Protein AF-0000000087276293 (afdb_homodimer)

Structure (mmCIF, N/CA/C/O backbone):
data_AF-0000000087276293-model_v1
#
loop_
_entity.id
_entity.type
_entity.pdbx_description
1 polymer 'Phosphofructokinase domain-containing protein'
#
loop_
_atom_site.group_PDB
_atom_site.id
_atom_site.type_symbol
_atom_site.label_atom_id
_atom_site.label_alt_id
_atom_site.label_comp_id
_atom_site.label_asym_id
_atom_site.label_entity_id
_atom_site.label_seq_id
_atom_site.pdbx_PDB_ins_code
_atom_site.Cartn_x
_atom_site.Cartn_y
_atom_site.Cartn_z
_atom_site.occupancy
_atom_site.B_iso_or_equiv
_atom_site.auth_seq_id
_atom_site.auth_comp_id
_atom_site.auth_asym_id
_atom_site.auth_atom_id
_atom_site.pdbx_PDB_model_num
ATOM 1 N N . MET A 1 1 ? 25.672 -26.219 -23.625 1 37.47 1 MET A N 1
ATOM 2 C CA . MET A 1 1 ? 25.312 -25.469 -24.812 1 37.47 1 MET A CA 1
ATOM 3 C C . MET A 1 1 ? 23.969 -24.766 -24.641 1 37.47 1 MET A C 1
ATOM 5 O O . MET A 1 1 ? 22.984 -25.422 -24.297 1 37.47 1 MET A O 1
ATOM 9 N N . VAL A 1 2 ? 24.109 -23.469 -24.391 1 52.84 2 VAL A N 1
ATOM 10 C CA . VAL A 1 2 ? 22.906 -22.656 -24.188 1 52.84 2 VAL A CA 1
ATOM 11 C C . VAL A 1 2 ? 22.172 -22.469 -25.516 1 52.84 2 VAL A C 1
ATOM 13 O O . VAL A 1 2 ? 22.766 -22 -26.484 1 52.84 2 VAL A O 1
ATOM 16 N N . HIS A 1 3 ? 21.109 -23.219 -25.875 1 59.69 3 HIS A N 1
ATOM 17 C CA . HIS A 1 3 ? 20.359 -23.094 -27.125 1 59.69 3 HIS A CA 1
ATOM 18 C C . HIS A 1 3 ? 19.547 -21.797 -27.141 1 59.69 3 HIS A C 1
ATOM 20 O O . HIS A 1 3 ? 18.906 -21.438 -26.141 1 59.69 3 HIS A O 1
ATOM 26 N N . ARG A 1 4 ? 19.812 -21.047 -28.266 1 55.53 4 ARG A N 1
ATOM 27 C CA . ARG A 1 4 ? 19.031 -19.844 -28.484 1 55.53 4 ARG A CA 1
ATOM 28 C C . ARG A 1 4 ? 17.562 -20.172 -28.672 1 55.53 4 ARG A C 1
ATOM 30 O O . ARG A 1 4 ? 17.219 -21.156 -29.344 1 55.53 4 ARG A O 1
ATOM 37 N N . ALA A 1 5 ? 16.578 -19.5 -28.078 1 63.69 5 ALA A N 1
ATOM 38 C CA . ALA A 1 5 ? 15.148 -19.75 -28.125 1 63.69 5 ALA A CA 1
ATOM 39 C C . ALA A 1 5 ? 14.531 -19.203 -29.406 1 63.69 5 ALA A C 1
ATOM 41 O O . ALA A 1 5 ? 15.008 -18.219 -29.953 1 63.69 5 ALA A O 1
ATOM 42 N N . GLY A 1 6 ? 13.555 -20.016 -30.203 1 61.38 6 GLY A N 1
ATOM 43 C CA . GLY A 1 6 ? 12.82 -19.562 -31.375 1 61.38 6 GLY A CA 1
ATOM 44 C C . GLY A 1 6 ? 12.062 -20.688 -32.062 1 61.38 6 GLY A C 1
ATOM 45 O O . GLY A 1 6 ? 12.07 -21.828 -31.609 1 61.38 6 GLY A O 1
ATOM 46 N N . PRO A 1 7 ? 11.219 -20.266 -33.188 1 62.53 7 PRO A N 1
ATOM 47 C CA . PRO A 1 7 ? 10.438 -21.234 -33.938 1 62.53 7 PRO A CA 1
ATOM 48 C C . PRO A 1 7 ? 11.305 -22.297 -34.625 1 62.53 7 PRO A C 1
ATOM 50 O O . PRO A 1 7 ? 12.453 -22.016 -35 1 62.53 7 PRO A O 1
ATOM 53 N N . ARG A 1 8 ? 10.945 -23.672 -34.719 1 62.19 8 ARG A N 1
ATOM 54 C CA . ARG A 1 8 ? 11.695 -24.75 -35.344 1 62.19 8 ARG A CA 1
ATOM 55 C C . ARG A 1 8 ? 10.93 -25.344 -36.531 1 62.19 8 ARG A C 1
ATOM 57 O O . ARG A 1 8 ? 9.695 -25.375 -36.5 1 62.19 8 ARG A O 1
ATOM 64 N N . LYS A 1 9 ? 11.648 -25.656 -37.719 1 56.28 9 LYS A N 1
ATOM 65 C CA . LYS A 1 9 ? 11.102 -26.281 -38.938 1 56.28 9 LYS A CA 1
ATOM 66 C C . LYS A 1 9 ? 10.68 -27.719 -38.656 1 56.28 9 LYS A C 1
ATOM 68 O O . LYS A 1 9 ? 9.617 -28.156 -39.094 1 56.28 9 LYS A O 1
ATOM 73 N N . ASP A 1 10 ? 11.414 -28.422 -37.812 1 64.12 10 ASP A N 1
ATOM 74 C CA . ASP A 1 10 ? 11.07 -29.797 -37.5 1 64.12 10 ASP A CA 1
ATOM 75 C C . ASP A 1 10 ? 10.414 -29.875 -36.125 1 64.12 10 ASP A C 1
ATOM 77 O O . ASP A 1 10 ? 10.984 -29.422 -35.125 1 64.12 10 ASP A O 1
ATOM 81 N N . ILE A 1 11 ? 9.078 -30.359 -36.125 1 72.5 11 ILE A N 1
ATOM 82 C CA . ILE A 1 11 ? 8.297 -30.375 -34.906 1 72.5 11 ILE A CA 1
ATOM 83 C C . ILE A 1 11 ? 8.188 -31.812 -34.375 1 72.5 11 ILE A C 1
ATOM 85 O O . ILE A 1 11 ? 8.039 -32.75 -35.156 1 72.5 11 ILE A O 1
ATOM 89 N N . TYR A 1 12 ? 8.445 -31.969 -33.125 1 80.56 12 TYR A N 1
ATOM 90 C CA . TYR A 1 12 ? 8.438 -33.25 -32.438 1 80.56 12 TYR A CA 1
ATOM 91 C C . TYR A 1 12 ? 7.008 -33.75 -32.25 1 80.56 12 TYR A C 1
ATOM 93 O O . TYR A 1 12 ? 6.766 -34.969 -32.281 1 80.56 12 TYR A O 1
ATOM 101 N N . TYR A 1 13 ? 6.105 -32.875 -32.156 1 84.38 13 TYR A N 1
ATOM 102 C CA . TYR A 1 13 ? 4.707 -33.219 -31.891 1 84.38 13 TYR A CA 1
ATOM 103 C C . TYR A 1 13 ? 3.834 -32.844 -33.094 1 84.38 13 TYR A C 1
ATOM 105 O O . TYR A 1 13 ? 4.059 -31.828 -33.719 1 84.38 13 TYR A O 1
ATOM 113 N N . GLU A 1 14 ? 2.82 -33.688 -33.344 1 85.56 14 GLU A N 1
ATOM 114 C CA . GLU A 1 14 ? 1.746 -33.281 -34.25 1 85.56 14 GLU A CA 1
ATOM 115 C C . GLU A 1 14 ? 0.739 -32.375 -33.531 1 85.56 14 GLU A C 1
ATOM 117 O O . GLU A 1 14 ? 0.006 -32.844 -32.656 1 85.56 14 GLU A O 1
ATOM 122 N N . PRO A 1 15 ? 0.718 -31.141 -33.969 1 88.06 15 PRO A N 1
ATOM 123 C CA . PRO A 1 15 ? -0.033 -30.141 -33.219 1 88.06 15 PRO A CA 1
ATOM 124 C C . PRO A 1 15 ? -1.489 -30.531 -33 1 88.06 15 PRO A C 1
ATOM 126 O O . PRO A 1 15 ? -2.035 -30.297 -31.906 1 88.06 15 PRO A O 1
ATOM 129 N N . ASN A 1 16 ? -2.127 -31.141 -33.906 1 90.81 16 ASN A N 1
ATOM 130 C CA . ASN A 1 16 ? -3.545 -31.484 -33.812 1 90.81 16 ASN A CA 1
ATOM 131 C C . ASN A 1 16 ? -3.793 -32.594 -32.781 1 90.81 16 ASN A C 1
ATOM 133 O O . ASN A 1 16 ? -4.926 -32.781 -32.344 1 90.81 16 ASN A O 1
ATOM 137 N N . GLU A 1 17 ? -2.77 -33.281 -32.344 1 93 17 GLU A N 1
ATOM 138 C CA . GLU A 1 17 ? -2.904 -34.406 -31.438 1 93 17 GLU A CA 1
ATOM 139 C C . GLU A 1 17 ? -2.393 -34.062 -30.047 1 93 17 GLU A C 1
ATOM 141 O O . GLU A 1 17 ? -2.525 -34.844 -29.109 1 93 17 GLU A O 1
ATOM 146 N N . VAL A 1 18 ? -1.887 -32.906 -30 1 95.62 18 VAL A N 1
ATOM 147 C CA . VAL A 1 18 ? -1.243 -32.5 -28.766 1 95.62 18 VAL A CA 1
ATOM 148 C C . VAL A 1 18 ? -2.297 -31.984 -27.781 1 95.62 18 VAL A C 1
ATOM 150 O O . VAL A 1 18 ? -3.205 -31.25 -28.156 1 95.62 18 VAL A O 1
ATOM 153 N N . LYS A 1 19 ? -2.232 -32.469 -26.531 1 98.06 19 LYS A N 1
ATOM 154 C CA . LYS A 1 19 ? -2.9 -31.844 -25.406 1 98.06 19 LYS A CA 1
ATOM 155 C C . LYS A 1 19 ? -1.901 -31.094 -24.516 1 98.06 19 LYS A C 1
ATOM 157 O O . LYS A 1 19 ? -0.981 -31.703 -23.969 1 98.06 19 LYS A O 1
ATOM 162 N N . ALA A 1 20 ? -2.105 -29.812 -24.453 1 98.44 20 ALA A N 1
ATOM 163 C CA . ALA A 1 20 ? -1.184 -28.984 -23.688 1 98.44 20 ALA A CA 1
ATOM 164 C C . ALA A 1 20 ? -1.848 -28.438 -22.422 1 98.44 20 ALA A C 1
ATOM 166 O O . ALA A 1 20 ? -3.012 -28.047 -22.453 1 98.44 20 ALA A O 1
ATOM 167 N N . ALA A 1 21 ? -1.133 -28.484 -21.312 1 98.75 21 ALA A N 1
ATOM 168 C CA . ALA A 1 21 ? -1.638 -27.984 -20.031 1 98.75 21 ALA A CA 1
ATOM 169 C C . ALA A 1 21 ? -0.737 -26.891 -19.484 1 98.75 21 ALA A C 1
ATOM 171 O O . ALA A 1 21 ? 0.484 -26.938 -19.641 1 98.75 21 ALA A O 1
ATOM 172 N N . ILE A 1 22 ? -1.338 -25.906 -18.891 1 98.75 22 ILE A N 1
ATOM 173 C CA . ILE A 1 22 ? -0.641 -24.812 -18.234 1 98.75 22 ILE A CA 1
ATOM 174 C C . ILE A 1 22 ? -0.991 -24.797 -16.75 1 98.75 22 ILE A C 1
ATOM 176 O O . ILE A 1 22 ? -2.16 -24.938 -16.375 1 98.75 22 ILE A O 1
ATOM 180 N N . VAL A 1 23 ? -0.016 -24.641 -15.875 1 98.06 23 VAL A N 1
ATOM 181 C CA . VAL A 1 23 ? -0.257 -24.578 -14.438 1 98.06 23 VAL A CA 1
ATOM 182 C C . VAL A 1 23 ? 0.581 -23.453 -13.828 1 98.06 23 VAL A C 1
ATOM 184 O O . VAL A 1 23 ? 1.737 -23.266 -14.211 1 98.06 23 VAL A O 1
ATOM 187 N N . THR A 1 24 ? -0.032 -22.641 -13.031 1 97.5 24 THR A N 1
ATOM 188 C CA . THR A 1 24 ? 0.633 -21.578 -12.289 1 97.5 24 THR A CA 1
ATOM 189 C C . THR A 1 24 ? 0.752 -21.938 -10.812 1 97.5 24 THR A C 1
ATOM 191 O O . THR A 1 24 ? -0.243 -22.281 -10.164 1 97.5 24 THR A O 1
ATOM 194 N N . CYS A 1 25 ? 1.985 -21.891 -10.258 1 95.38 25 CYS A N 1
ATOM 195 C CA . CYS A 1 25 ? 2.229 -22.375 -8.898 1 95.38 25 CYS A CA 1
ATOM 196 C C . CYS A 1 25 ? 2.895 -21.281 -8.055 1 95.38 25 CYS A C 1
ATOM 198 O O . CYS A 1 25 ? 3.412 -20.312 -8.594 1 95.38 25 CYS A O 1
ATOM 200 N N . GLY A 1 26 ? 2.775 -21.469 -6.719 1 92.06 26 GLY A N 1
ATOM 201 C CA . GLY A 1 26 ? 3.449 -20.562 -5.789 1 92.06 26 GLY A CA 1
ATOM 202 C C . GLY A 1 26 ? 2.654 -19.312 -5.492 1 92.06 26 GLY A C 1
ATOM 203 O O . GLY A 1 26 ? 1.429 -19.359 -5.359 1 92.06 26 GLY A O 1
ATOM 204 N N . GLY A 1 27 ? 3.408 -18.25 -5.25 1 90.56 27 GLY A N 1
ATOM 205 C CA . GLY A 1 27 ? 2.77 -16.969 -4.988 1 90.56 27 GLY A CA 1
ATOM 206 C C . GLY A 1 27 ? 2.436 -16.188 -6.25 1 90.56 27 GLY A C 1
ATOM 207 O O . GLY A 1 27 ? 2.854 -16.578 -7.348 1 90.56 27 GLY A O 1
ATOM 208 N N . LEU A 1 28 ? 1.734 -15.125 -6.047 1 93.5 28 LEU A N 1
ATOM 209 C CA . LEU A 1 28 ? 1.365 -14.297 -7.188 1 93.5 28 LEU A CA 1
ATOM 210 C C . LEU A 1 28 ? 2.551 -13.461 -7.66 1 93.5 28 LEU A C 1
ATOM 212 O O . LEU A 1 28 ? 3.496 -13.234 -6.902 1 93.5 28 LEU A O 1
ATOM 216 N N . CYS A 1 29 ? 2.424 -13.133 -8.82 1 94.31 29 CYS A N 1
ATOM 217 C CA . CYS A 1 29 ? 3.418 -12.312 -9.5 1 94.31 29 CYS A CA 1
ATOM 218 C C . CYS A 1 29 ? 2.795 -11.562 -10.672 1 94.31 29 CYS A C 1
ATOM 220 O O . CYS A 1 29 ? 1.975 -12.109 -11.406 1 94.31 29 CYS A O 1
ATOM 222 N N . PRO A 1 30 ? 3.223 -10.234 -10.766 1 96.81 30 PRO A N 1
ATOM 223 C CA . PRO A 1 30 ? 2.762 -9.57 -11.992 1 96.81 30 PRO A CA 1
ATOM 224 C C . PRO A 1 30 ? 3.258 -10.258 -13.258 1 96.81 30 PRO A C 1
ATOM 226 O O . PRO A 1 30 ? 4.438 -10.609 -13.352 1 96.81 30 PRO A O 1
ATOM 229 N N . GLY A 1 31 ? 2.287 -10.484 -14.219 1 97.44 31 GLY A N 1
ATOM 230 C CA . GLY A 1 31 ? 2.705 -11.016 -15.508 1 97.44 31 GLY A CA 1
ATOM 231 C C . GLY A 1 31 ? 2.262 -12.445 -15.742 1 97.44 31 GLY A C 1
ATOM 232 O O . GLY A 1 31 ? 2.348 -12.953 -16.859 1 97.44 31 GLY A O 1
ATOM 233 N N . LEU A 1 32 ? 1.713 -13.117 -14.703 1 97.94 32 LEU A N 1
ATOM 234 C CA . LEU A 1 32 ? 1.261 -14.5 -14.852 1 97.94 32 LEU A CA 1
ATOM 235 C C . LEU A 1 32 ? 0.25 -14.617 -15.984 1 97.94 32 LEU A C 1
ATOM 237 O O . LEU A 1 32 ? 0.374 -15.5 -16.844 1 97.94 32 LEU A O 1
ATOM 241 N N . ASN A 1 33 ? -0.686 -13.742 -16.016 1 98.06 33 ASN A N 1
ATOM 242 C CA . ASN A 1 33 ? -1.723 -13.766 -17.047 1 98.06 33 ASN A CA 1
ATOM 243 C C . ASN A 1 33 ? -1.149 -13.484 -18.438 1 98.06 33 ASN A C 1
ATOM 245 O O . ASN A 1 33 ? -1.637 -14.016 -19.438 1 98.06 33 ASN A O 1
ATOM 249 N N . ASP A 1 34 ? -0.095 -12.656 -18.484 1 97.88 34 ASP A N 1
ATOM 250 C CA . ASP A 1 34 ? 0.585 -12.391 -19.75 1 97.88 34 ASP A CA 1
ATOM 251 C C . ASP A 1 34 ? 1.207 -13.664 -20.312 1 97.88 34 ASP A C 1
ATOM 253 O O . ASP A 1 34 ? 1.103 -13.93 -21.516 1 97.88 34 ASP A O 1
ATOM 257 N N . VAL A 1 35 ? 1.837 -14.422 -19.453 1 98.44 35 VAL A N 1
ATOM 258 C CA . VAL A 1 35 ? 2.49 -15.648 -19.891 1 98.44 35 VAL A CA 1
ATOM 259 C C . VAL A 1 35 ? 1.438 -16.656 -20.344 1 98.44 35 VAL A C 1
ATOM 261 O O . VAL A 1 35 ? 1.573 -17.281 -21.391 1 98.44 35 VAL A O 1
ATOM 264 N N . ILE A 1 36 ? 0.373 -16.859 -19.531 1 98.5 36 ILE A N 1
ATOM 265 C CA . ILE A 1 36 ? -0.703 -17.766 -19.891 1 98.5 36 ILE A CA 1
ATOM 266 C C . ILE A 1 36 ? -1.242 -17.406 -21.281 1 98.5 36 ILE A C 1
ATOM 268 O O . ILE A 1 36 ? -1.372 -18.281 -22.141 1 98.5 36 ILE A O 1
ATOM 272 N N . ARG A 1 37 ? -1.515 -16.125 -21.438 1 98 37 ARG A N 1
ATOM 273 C CA . ARG A 1 37 ? -2.051 -15.617 -22.703 1 98 37 ARG A CA 1
ATOM 274 C C . ARG A 1 37 ? -1.126 -15.945 -23.859 1 98 37 ARG A C 1
ATOM 276 O O . ARG A 1 37 ? -1.578 -16.438 -24.906 1 98 37 ARG A O 1
ATOM 283 N N . GLN A 1 38 ? 0.143 -15.781 -23.703 1 97.56 38 GLN A N 1
ATOM 284 C CA . GLN A 1 38 ? 1.099 -15.953 -24.797 1 97.56 38 GLN A CA 1
ATOM 285 C C . GLN A 1 38 ? 1.329 -17.422 -25.109 1 97.56 38 GLN A C 1
ATOM 287 O O . GLN A 1 38 ? 1.548 -17.812 -26.25 1 97.56 38 GLN A O 1
ATOM 292 N N . VAL A 1 39 ? 1.295 -18.234 -24.078 1 98.5 39 VAL A N 1
ATOM 293 C CA . VAL A 1 39 ? 1.396 -19.672 -24.297 1 98.5 39 VAL A CA 1
ATOM 294 C C . VAL A 1 39 ? 0.209 -20.141 -25.141 1 98.5 39 VAL A C 1
ATOM 296 O O . VAL A 1 39 ? 0.386 -20.859 -26.125 1 98.5 39 VAL A O 1
ATOM 299 N N . VAL A 1 40 ? -0.978 -19.703 -24.781 1 98.56 40 VAL A N 1
ATOM 300 C CA . VAL A 1 40 ? -2.186 -20.125 -25.5 1 98.56 40 VAL A CA 1
ATOM 301 C C . VAL A 1 40 ? -2.137 -19.625 -26.938 1 98.56 40 VAL A C 1
ATOM 303 O O . VAL A 1 40 ? -2.391 -20.375 -27.875 1 98.56 40 VAL A O 1
ATOM 306 N N . PHE A 1 41 ? -1.791 -18.359 -27.109 1 97.19 41 PHE A N 1
ATOM 307 C CA . PHE A 1 41 ? -1.71 -17.781 -28.438 1 97.19 41 PHE A CA 1
ATOM 308 C C . PHE A 1 41 ? -0.746 -18.578 -29.312 1 97.19 41 PHE A C 1
ATOM 310 O O . PHE A 1 41 ? -1.064 -18.906 -30.453 1 97.19 41 PHE A O 1
ATOM 317 N N . THR A 1 42 ? 0.39 -18.875 -28.781 1 96.88 42 THR A N 1
ATOM 318 C CA . THR A 1 42 ? 1.436 -19.547 -29.547 1 96.88 42 THR A CA 1
ATOM 319 C C . THR A 1 42 ? 1.049 -20.984 -29.859 1 96.88 42 THR A C 1
ATOM 321 O O . THR A 1 42 ? 1.299 -21.484 -30.953 1 96.88 42 THR A O 1
ATOM 324 N N . LEU A 1 43 ? 0.458 -21.656 -28.891 1 97.75 43 LEU A N 1
ATOM 325 C CA . LEU A 1 43 ? -0.028 -23.016 -29.109 1 97.75 43 LEU A CA 1
ATOM 326 C C . LEU A 1 43 ? -1.065 -23.031 -30.234 1 97.75 43 LEU A C 1
ATOM 328 O O . LEU A 1 43 ? -1.006 -23.891 -31.125 1 97.75 43 LEU A O 1
ATOM 332 N N . GLU A 1 44 ? -1.933 -22.156 -30.172 1 96.75 44 GLU A N 1
ATOM 333 C CA . GLU A 1 44 ? -2.959 -22.078 -31.203 1 96.75 44 GLU A CA 1
ATOM 334 C C . GLU A 1 44 ? -2.348 -21.781 -32.562 1 96.75 44 GLU A C 1
ATOM 336 O O . GLU A 1 44 ? -2.83 -22.266 -33.594 1 96.75 44 GLU A O 1
ATOM 341 N N . THR A 1 45 ? -1.406 -20.922 -32.562 1 94.69 45 THR A N 1
ATOM 342 C CA . THR A 1 45 ? -0.716 -20.609 -33.812 1 94.69 45 THR A CA 1
ATOM 343 C C . THR A 1 45 ? -0.075 -21.859 -34.406 1 94.69 45 THR A C 1
ATOM 345 O O . THR A 1 45 ? -0.022 -22 -35.625 1 94.69 45 THR A O 1
ATOM 348 N N . TYR A 1 46 ? 0.4 -22.797 -33.562 1 94.69 46 TYR A N 1
ATOM 349 C CA . TYR A 1 46 ? 0.958 -24.062 -34.031 1 94.69 46 TYR A CA 1
ATOM 350 C C . TYR A 1 46 ? -0.141 -25 -34.5 1 94.69 46 TYR A C 1
ATOM 352 O O . TYR A 1 46 ? 0.131 -25.984 -35.219 1 94.69 46 TYR A O 1
ATOM 360 N N . GLY A 1 47 ? -1.406 -24.734 -34.062 1 94.38 47 GLY A N 1
ATOM 361 C CA . GLY A 1 47 ? -2.529 -25.562 -34.469 1 94.38 47 GLY A CA 1
ATOM 362 C C . GLY A 1 47 ? -3.037 -26.484 -33.375 1 94.38 47 GLY A C 1
ATOM 363 O O . GLY A 1 47 ? -3.826 -27.391 -33.656 1 94.38 47 GLY A O 1
ATOM 364 N N . VAL A 1 48 ? -2.543 -26.25 -32.156 1 96.75 48 VAL A N 1
ATOM 365 C CA . VAL A 1 48 ? -3.01 -27.062 -31.047 1 96.75 48 VAL A CA 1
ATOM 366 C C . VAL A 1 48 ? -4.457 -26.703 -30.719 1 96.75 48 VAL A C 1
ATOM 368 O O . VAL A 1 48 ? -4.797 -25.531 -30.578 1 96.75 48 VAL A O 1
ATOM 371 N N . LYS A 1 49 ? -5.316 -27.688 -30.516 1 95.56 49 LYS A N 1
ATOM 372 C CA . LYS A 1 49 ? -6.734 -27.453 -30.266 1 95.56 49 LYS A CA 1
ATOM 373 C C . LYS A 1 49 ? -7.082 -27.734 -28.812 1 95.56 49 LYS A C 1
ATOM 375 O O . LYS A 1 49 ? -8.016 -27.141 -28.266 1 95.56 49 LYS A O 1
ATOM 380 N N . ASN A 1 50 ? -6.371 -28.641 -28.25 1 97.81 50 ASN A N 1
ATOM 381 C CA . ASN A 1 50 ? -6.652 -29.047 -26.875 1 97.81 50 ASN A CA 1
ATOM 382 C C . ASN A 1 50 ? -5.688 -28.391 -25.891 1 97.81 50 ASN A C 1
ATOM 384 O O . ASN A 1 50 ? -4.645 -28.969 -25.562 1 97.81 50 ASN A O 1
ATOM 388 N N . ILE A 1 51 ? -6.059 -27.25 -25.438 1 98.5 51 ILE A N 1
ATOM 389 C CA . ILE A 1 51 ? -5.285 -26.5 -24.469 1 98.5 51 ILE A CA 1
ATOM 390 C C . ILE A 1 51 ? -6.082 -26.359 -23.172 1 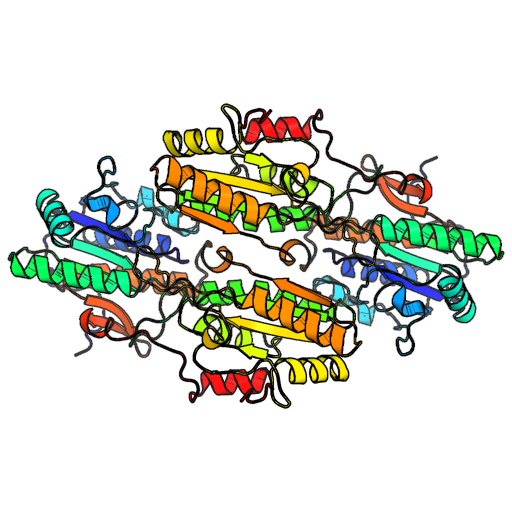98.5 51 ILE A C 1
ATOM 392 O O . ILE A 1 51 ? -7.23 -25.906 -23.188 1 98.5 51 ILE A O 1
ATOM 396 N N . VAL A 1 52 ? -5.5 -26.766 -22.016 1 98.56 52 VAL A N 1
ATOM 397 C CA . VAL A 1 52 ? -6.238 -26.734 -20.75 1 98.56 52 VAL A CA 1
ATOM 398 C C . VAL A 1 52 ? -5.398 -26.047 -19.672 1 98.56 52 VAL A C 1
ATOM 400 O O . VAL A 1 52 ? -4.168 -26.047 -19.75 1 98.56 52 VAL A O 1
ATOM 403 N N . GLY A 1 53 ? -6.07 -25.422 -18.781 1 98.5 53 GLY A N 1
ATOM 404 C CA . GLY A 1 53 ? -5.465 -24.922 -17.562 1 98.5 53 GLY A CA 1
ATOM 405 C C . GLY A 1 53 ? -5.711 -25.797 -16.359 1 98.5 53 GLY A C 1
ATOM 406 O O . GLY A 1 53 ? -6.809 -26.328 -16.188 1 98.5 53 GLY A O 1
ATOM 407 N N . ILE A 1 54 ? -4.68 -26.031 -15.625 1 97.56 54 ILE A N 1
ATOM 408 C CA . ILE A 1 54 ? -4.797 -26.719 -14.344 1 97.56 54 ILE A CA 1
ATOM 409 C C . ILE A 1 54 ? -5.02 -25.688 -13.234 1 97.56 54 ILE A C 1
ATOM 411 O O . ILE A 1 54 ? -4.145 -24.859 -12.961 1 97.56 54 ILE A O 1
ATOM 415 N N . PRO A 1 55 ? -6.125 -25.75 -12.562 1 96.56 55 PRO A N 1
ATOM 416 C CA . PRO A 1 55 ? -6.441 -24.688 -11.594 1 96.56 55 PRO A CA 1
ATOM 417 C C . PRO A 1 55 ? -5.684 -24.859 -10.281 1 96.56 55 PRO A C 1
ATOM 419 O O . PRO A 1 55 ? -5.465 -25.984 -9.828 1 96.56 55 PRO A O 1
ATOM 422 N N . PHE A 1 56 ? -5.309 -23.766 -9.641 1 95.38 56 PHE A N 1
ATOM 423 C CA . PHE A 1 56 ? -4.797 -23.641 -8.281 1 95.38 56 PHE A CA 1
ATOM 424 C C . PHE A 1 56 ? -3.535 -24.469 -8.102 1 95.38 56 PHE A C 1
ATOM 426 O O . PHE A 1 56 ? -3.432 -25.25 -7.145 1 95.38 56 PHE A O 1
ATOM 433 N N . GLY A 1 57 ? -2.582 -24.344 -9.055 1 94.75 57 GLY A N 1
ATOM 434 C CA . GLY A 1 57 ? -1.272 -24.969 -8.914 1 94.75 57 GLY A CA 1
ATOM 435 C C . GLY A 1 57 ? -1.301 -26.469 -9.078 1 94.75 57 GLY A C 1
ATOM 436 O O . GLY A 1 57 ? -2.133 -27 -9.812 1 94.75 57 GLY A O 1
ATOM 437 N N . PHE A 1 58 ? -0.353 -27.141 -8.461 1 94.19 58 PHE A N 1
ATOM 438 C CA . PHE A 1 58 ? -0.24 -28.594 -8.562 1 94.19 58 PHE A CA 1
ATOM 439 C C . PHE A 1 58 ? -1.421 -29.281 -7.887 1 94.19 58 PHE A C 1
ATOM 441 O O . PHE A 1 58 ? -1.708 -30.453 -8.164 1 94.19 58 PHE A O 1
ATOM 448 N N . ARG A 1 59 ? -2.121 -28.516 -7.035 1 91.44 59 ARG A N 1
ATOM 449 C CA . ARG A 1 59 ? -3.32 -29.016 -6.379 1 91.44 59 ARG A CA 1
ATOM 450 C C . ARG A 1 59 ? -4.371 -29.438 -7.402 1 91.44 59 ARG A C 1
ATOM 452 O O . ARG A 1 59 ? -5.133 -30.375 -7.168 1 91.44 59 ARG A O 1
ATOM 459 N N . GLY A 1 60 ? -4.383 -28.844 -8.484 1 94.06 60 GLY A N 1
ATOM 460 C CA . GLY A 1 60 ? -5.379 -29.094 -9.516 1 94.06 60 GLY A CA 1
ATOM 461 C C . GLY A 1 60 ? -5.238 -30.453 -10.164 1 94.06 60 GLY A C 1
ATOM 462 O O . GLY A 1 60 ? -6.156 -30.922 -10.844 1 94.06 60 GLY A O 1
ATOM 463 N N . PHE A 1 61 ? -4.129 -31.109 -9.953 1 93.94 61 PHE A N 1
ATOM 464 C CA . PHE A 1 61 ? -3.91 -32.438 -10.531 1 93.94 61 PHE A CA 1
ATOM 465 C C . PHE A 1 61 ? -4.559 -33.5 -9.68 1 93.94 61 PHE A C 1
ATOM 467 O O . PHE A 1 61 ? -4.805 -34.625 -10.164 1 93.94 61 PHE A O 1
ATOM 474 N N . PHE A 1 62 ? -4.809 -33.188 -8.375 1 89 62 PHE A N 1
ATOM 475 C CA . PHE A 1 62 ? -5.215 -34.312 -7.52 1 89 62 PHE A CA 1
ATOM 476 C C . PHE A 1 62 ? -6.484 -33.969 -6.75 1 89 62 PHE A C 1
ATOM 478 O O . PHE A 1 62 ? -7.188 -34.875 -6.273 1 89 62 PHE A O 1
ATOM 485 N N . GLU A 1 63 ? -6.668 -32.656 -6.426 1 86.19 63 GLU A N 1
ATOM 486 C CA . GLU A 1 63 ? -7.836 -32.25 -5.641 1 86.19 63 GLU A CA 1
ATOM 487 C C . GLU A 1 63 ? -9.133 -32.625 -6.363 1 86.19 63 GLU A C 1
ATOM 489 O O . GLU A 1 63 ? -9.359 -32.188 -7.492 1 86.19 63 GLU A O 1
ATOM 494 N N . LYS A 1 64 ? -9.922 -33.375 -5.492 1 84.19 64 LYS A N 1
ATOM 495 C CA . LYS A 1 64 ? -11.203 -33.781 -6.062 1 84.19 64 LYS A CA 1
ATOM 496 C C . LYS A 1 64 ? -12.125 -32.562 -6.266 1 84.19 64 LYS A C 1
ATOM 498 O O . LYS A 1 64 ? -12.156 -31.656 -5.434 1 84.19 64 LYS A O 1
ATOM 503 N N . GLY A 1 65 ? -12.672 -32.375 -7.371 1 84.75 65 GLY A N 1
ATOM 504 C CA . GLY A 1 65 ? -13.602 -31.281 -7.633 1 84.75 65 GLY A CA 1
ATOM 505 C C . GLY A 1 65 ? -13.023 -30.203 -8.539 1 84.75 65 GLY A C 1
ATOM 506 O O . GLY A 1 65 ? -13.758 -29.406 -9.117 1 84.75 65 GLY A O 1
ATOM 507 N N . LEU A 1 66 ? -11.703 -30.219 -8.555 1 89.31 66 LEU A N 1
ATOM 508 C CA . LEU A 1 66 ? -11.078 -29.266 -9.469 1 89.31 66 LEU A CA 1
ATOM 509 C C . LEU A 1 66 ? -10.922 -29.859 -10.859 1 89.31 66 LEU A C 1
ATOM 511 O O . LEU A 1 66 ? -10.203 -30.859 -11.039 1 89.31 66 LEU A O 1
ATOM 515 N N . LYS A 1 67 ? -11.594 -29.266 -11.758 1 92 67 LYS A N 1
ATOM 516 C CA . LYS A 1 67 ? -11.531 -29.734 -13.141 1 92 67 LYS A CA 1
ATOM 517 C C . LYS A 1 67 ? -10.609 -28.844 -13.977 1 92 67 LYS A C 1
ATOM 519 O O . LYS A 1 67 ? -10.438 -27.656 -13.672 1 92 67 LYS A O 1
ATOM 524 N N . GLU A 1 68 ? -10.062 -29.484 -14.977 1 94.94 68 GLU A N 1
ATOM 525 C CA . GLU A 1 68 ? -9.258 -28.688 -15.898 1 94.94 68 GLU A CA 1
ATOM 526 C C . GLU A 1 68 ? -10.117 -27.656 -16.625 1 94.94 68 GLU A C 1
ATOM 528 O O . GLU A 1 68 ? -11.305 -27.875 -16.859 1 94.94 68 GLU A O 1
ATOM 533 N N . MET A 1 69 ? -9.523 -26.562 -16.938 1 95.94 69 MET A N 1
ATOM 534 C CA . MET A 1 69 ? -10.211 -25.469 -17.625 1 95.94 69 MET A CA 1
ATOM 535 C C . MET A 1 69 ? -9.773 -25.391 -19.078 1 95.94 69 MET A C 1
ATOM 537 O O . MET A 1 69 ? -8.617 -25.109 -19.375 1 95.94 69 MET A O 1
ATOM 541 N N . PRO A 1 70 ? -10.773 -25.578 -20.016 1 97.81 70 PRO A N 1
ATOM 542 C CA . PRO A 1 70 ? -10.391 -25.375 -21.406 1 97.81 70 PRO A CA 1
ATOM 543 C C . PRO A 1 70 ? -9.984 -23.938 -21.703 1 97.81 70 PRO A C 1
ATOM 545 O O . PRO A 1 70 ? -10.656 -23 -21.25 1 97.81 70 PRO A O 1
ATOM 548 N N . LEU A 1 71 ? -8.93 -23.766 -22.375 1 98.19 71 LEU A N 1
ATOM 549 C CA . LEU A 1 71 ? -8.422 -22.438 -22.719 1 98.19 71 LEU A CA 1
ATOM 550 C C . LEU A 1 71 ? -8.477 -22.219 -24.219 1 98.19 71 LEU A C 1
ATOM 552 O O . LEU A 1 71 ? -8.281 -23.156 -25 1 98.19 71 LEU A O 1
ATOM 556 N N . SER A 1 72 ? -8.789 -21 -24.594 1 97.38 72 SER A N 1
ATOM 557 C CA . SER A 1 72 ? -8.805 -20.562 -25.984 1 97.38 72 SER A CA 1
ATOM 558 C C . SER A 1 72 ? -8.336 -19.125 -26.125 1 97.38 72 SER A C 1
ATOM 560 O O . SER A 1 72 ? -8.281 -18.375 -25.141 1 97.38 72 SER A O 1
ATOM 562 N N . ARG A 1 73 ? -7.992 -18.828 -27.344 1 94.75 73 ARG A N 1
ATOM 563 C CA . ARG A 1 73 ? -7.559 -17.469 -27.641 1 94.75 73 ARG A CA 1
ATOM 564 C C . ARG A 1 73 ? -8.609 -16.453 -27.188 1 94.75 73 ARG A C 1
ATOM 566 O O . ARG A 1 73 ? -8.266 -15.422 -26.594 1 94.75 73 ARG A O 1
ATOM 573 N N . ASN A 1 74 ? -9.836 -16.688 -27.422 1 95 74 ASN A N 1
ATOM 574 C CA . ASN A 1 74 ? -10.922 -15.781 -27.047 1 95 74 ASN A CA 1
ATOM 575 C C . ASN A 1 74 ? -11.039 -15.633 -25.547 1 95 74 ASN A C 1
ATOM 577 O O . ASN A 1 74 ? -11.242 -14.531 -25.031 1 95 74 ASN A O 1
ATOM 581 N N . LEU A 1 75 ? -10.898 -16.719 -24.891 1 95.31 75 LEU A N 1
ATOM 582 C CA . LEU A 1 75 ? -11.055 -16.719 -23.438 1 95.31 75 LEU A CA 1
ATOM 583 C C . LEU A 1 75 ? -9.945 -15.914 -22.766 1 95.31 75 LEU A C 1
ATOM 585 O O . LEU A 1 75 ? -10.188 -15.219 -21.781 1 95.31 75 LEU A O 1
ATOM 589 N N . VAL A 1 76 ? -8.711 -15.992 -23.328 1 96.5 76 VAL A N 1
ATOM 590 C CA . VAL A 1 76 ? -7.57 -15.422 -22.625 1 96.5 76 VAL A CA 1
ATOM 591 C C . VAL A 1 76 ? -7.215 -14.07 -23.234 1 96.5 76 VAL A C 1
ATOM 593 O O . VAL A 1 76 ? -6.219 -13.453 -22.844 1 96.5 76 VAL A O 1
ATOM 596 N N . GLU A 1 77 ? -7.984 -13.562 -24.125 1 92.75 77 GLU A N 1
ATOM 597 C CA . GLU A 1 77 ? -7.645 -12.391 -24.922 1 92.75 77 GLU A CA 1
ATOM 598 C C . GLU A 1 77 ? -7.312 -11.195 -24.031 1 92.75 77 GLU A C 1
ATOM 600 O O . GLU A 1 77 ? -6.391 -10.43 -24.328 1 92.75 77 GLU A O 1
ATOM 605 N N . ASN A 1 78 ? -8.039 -11.031 -22.844 1 92.5 78 ASN A N 1
ATOM 606 C CA . ASN A 1 78 ? -7.879 -9.805 -22.062 1 92.5 78 ASN A CA 1
ATOM 607 C C . ASN A 1 78 ? -7.48 -10.102 -20.625 1 92.5 78 ASN A C 1
ATOM 609 O O . ASN A 1 78 ? -7.586 -9.234 -19.75 1 92.5 78 ASN A O 1
ATOM 613 N N . ILE A 1 79 ? -7.031 -11.297 -20.391 1 94.19 79 ILE A N 1
ATOM 614 C CA . ILE A 1 79 ? -6.734 -11.656 -19 1 94.19 79 ILE A CA 1
ATOM 615 C C . ILE A 1 79 ? -5.508 -10.883 -18.516 1 94.19 79 ILE A C 1
ATOM 617 O O . ILE A 1 79 ? -5.305 -10.727 -17.312 1 94.19 79 ILE A O 1
ATOM 621 N N . ASN A 1 80 ? -4.684 -10.414 -19.484 1 90.25 80 ASN A N 1
ATOM 622 C CA . ASN A 1 80 ? -3.465 -9.688 -19.156 1 90.25 80 ASN A CA 1
ATOM 623 C C . ASN A 1 80 ? -3.777 -8.32 -18.547 1 90.25 80 ASN A C 1
ATOM 625 O O . ASN A 1 80 ? -2.898 -7.672 -17.969 1 90.25 80 ASN A O 1
ATOM 629 N N . LEU A 1 81 ? -4.996 -7.898 -18.656 1 86 81 LEU A N 1
ATOM 630 C CA . LEU A 1 81 ? -5.395 -6.594 -18.141 1 86 81 LEU A CA 1
ATOM 631 C C . LEU A 1 81 ? -5.645 -6.656 -16.641 1 86 81 LEU A C 1
ATOM 633 O O . LEU A 1 81 ? -5.785 -5.617 -15.992 1 86 81 LEU A O 1
ATOM 637 N N . ALA A 1 82 ? -5.609 -7.793 -16.125 1 89.5 82 ALA A N 1
ATOM 638 C CA . ALA A 1 82 ? -5.824 -7.977 -14.688 1 89.5 82 ALA A CA 1
ATOM 639 C C . ALA A 1 82 ? -4.57 -8.531 -14.016 1 89.5 82 ALA A C 1
ATOM 641 O O . ALA A 1 82 ? -3.771 -9.227 -14.648 1 89.5 82 ALA A O 1
ATOM 642 N N . GLY A 1 83 ? -4.41 -8.172 -12.75 1 91.94 83 GLY A N 1
ATOM 643 C CA . GLY A 1 83 ? -3.4 -8.836 -11.938 1 91.94 83 GLY A CA 1
ATOM 644 C C . GLY A 1 83 ? -3.83 -10.203 -11.453 1 91.94 83 GLY A C 1
ATOM 645 O O . GLY A 1 83 ? -4.98 -10.602 -11.641 1 91.94 83 GLY A O 1
ATOM 646 N N . GLY A 1 84 ? -2.824 -10.922 -10.93 1 94.88 84 GLY A N 1
ATOM 647 C CA . GLY A 1 84 ? -3.125 -12.242 -10.406 1 94.88 84 GLY A CA 1
ATOM 648 C C . GLY A 1 84 ? -2.934 -13.352 -11.43 1 94.88 84 GLY A C 1
ATOM 649 O O . GLY A 1 84 ? -2.104 -13.227 -12.328 1 94.88 84 GLY A O 1
ATOM 650 N N . SER A 1 85 ? -3.607 -14.43 -11.148 1 96.62 85 SER A N 1
ATOM 651 C CA . SER A 1 85 ? -3.539 -15.578 -12.047 1 96.62 85 SER A CA 1
ATOM 652 C C . SER A 1 85 ? -4.934 -16.062 -12.43 1 96.62 85 SER A C 1
ATOM 654 O O . SER A 1 85 ? -5.738 -16.406 -11.562 1 96.62 85 SER A O 1
ATOM 656 N N . PHE A 1 86 ? -5.156 -16.078 -13.734 1 96.38 86 PHE A N 1
ATOM 657 C CA . PHE A 1 86 ? -6.414 -16.578 -14.289 1 96.38 86 PHE A CA 1
ATOM 658 C C . PHE A 1 86 ? -6.68 -18 -13.852 1 96.38 86 PHE A C 1
ATOM 660 O O . PHE A 1 86 ? -7.832 -18.391 -13.633 1 96.38 86 PHE A O 1
ATOM 667 N N . LEU A 1 87 ? -5.656 -18.797 -13.633 1 97.19 87 LEU A N 1
ATOM 668 C CA . LEU A 1 87 ? -5.77 -20.203 -13.297 1 97.19 87 LEU A CA 1
ATOM 669 C C . LEU A 1 87 ? -5.711 -20.422 -11.789 1 97.19 87 LEU A C 1
ATOM 671 O O . LEU A 1 87 ? -5.926 -21.531 -11.305 1 97.19 87 LEU A O 1
ATOM 675 N N . GLY A 1 88 ? -5.441 -19.344 -11.078 1 95.81 88 GLY A N 1
ATOM 676 C CA . GLY A 1 88 ? -5.223 -19.484 -9.648 1 95.81 88 GLY A CA 1
ATOM 677 C C . GLY A 1 88 ? -3.865 -20.078 -9.312 1 95.81 88 GLY A C 1
ATOM 678 O O . GLY A 1 88 ? -3.141 -20.531 -10.203 1 95.81 88 GLY A O 1
ATOM 679 N N . VAL A 1 89 ? -3.557 -20 -8.062 1 94 89 VAL A N 1
ATOM 680 C CA . VAL A 1 89 ? -2.27 -20.516 -7.605 1 94 89 VAL A CA 1
ATOM 681 C C . VAL A 1 89 ? -2.449 -21.25 -6.277 1 94 89 VAL A C 1
ATOM 683 O O . VAL A 1 89 ? -3.459 -21.062 -5.594 1 94 89 VAL A O 1
ATOM 686 N N . SER A 1 90 ? -1.488 -22.031 -5.957 1 89.56 90 SER A N 1
ATOM 687 C CA . SER A 1 90 ? -1.375 -22.641 -4.633 1 89.56 90 SER A CA 1
ATOM 688 C C . SER A 1 90 ? 0.062 -23.062 -4.34 1 89.56 90 SER A C 1
ATOM 690 O O . SER A 1 90 ? 0.892 -23.141 -5.246 1 89.56 90 SER A O 1
ATOM 692 N N . ARG A 1 91 ? 0.278 -23.141 -3.016 1 82.31 91 ARG A N 1
ATOM 693 C CA . ARG A 1 91 ? 1.575 -23.656 -2.576 1 82.31 91 ARG A CA 1
ATOM 694 C C . ARG A 1 91 ? 1.483 -25.109 -2.16 1 82.31 91 ARG A C 1
ATOM 696 O O . ARG A 1 91 ? 0.433 -25.562 -1.704 1 82.31 91 ARG A O 1
ATOM 703 N N . GLY A 1 92 ? 2.502 -25.719 -2.311 1 72.62 92 GLY A N 1
ATOM 704 C CA . GLY A 1 92 ? 2.525 -27.125 -1.911 1 72.62 92 GLY A CA 1
ATOM 705 C C . GLY A 1 92 ? 1.949 -28.047 -2.961 1 72.62 92 GLY A C 1
ATOM 706 O O . GLY A 1 92 ? 1.467 -27.594 -4 1 72.62 92 GLY A O 1
ATOM 707 N N . GLY A 1 93 ? 2.275 -29.391 -2.762 1 67 93 GLY A N 1
ATOM 708 C CA . GLY A 1 93 ? 1.744 -30.328 -3.738 1 67 93 GLY A CA 1
ATOM 709 C C . GLY A 1 93 ? 1.972 -31.781 -3.361 1 67 93 GLY A C 1
ATOM 710 O O . GLY A 1 93 ? 2.752 -32.062 -2.455 1 67 93 GLY A O 1
ATOM 711 N N . PRO A 1 94 ? 1.005 -32.469 -3.883 1 67.44 94 PRO A N 1
ATOM 712 C CA . PRO A 1 94 ? 1.069 -33.906 -3.654 1 67.44 94 PRO A CA 1
ATOM 713 C C . PRO A 1 94 ? 2.389 -34.531 -4.121 1 67.44 94 PRO A C 1
ATOM 715 O O . PRO A 1 94 ? 3.268 -33.812 -4.609 1 67.44 94 PRO A O 1
ATOM 718 N N . LYS A 1 95 ? 2.416 -35.75 -3.973 1 85.5 95 LYS A N 1
ATOM 719 C CA . LYS A 1 95 ? 3.545 -36.562 -4.438 1 85.5 95 LYS A CA 1
ATOM 720 C C . LYS A 1 95 ? 3.674 -36.5 -5.957 1 85.5 95 LYS A C 1
ATOM 722 O O . LYS A 1 95 ? 2.668 -36.5 -6.672 1 85.5 95 LYS A O 1
ATOM 727 N N . THR A 1 96 ? 4.836 -36.312 -6.434 1 93.88 96 THR A N 1
ATOM 728 C CA . THR A 1 96 ? 5.184 -36.281 -7.848 1 93.88 96 THR A CA 1
ATOM 729 C C . THR A 1 96 ? 4.512 -37.406 -8.617 1 93.88 96 THR A C 1
ATOM 731 O O . THR A 1 96 ? 3.998 -37.188 -9.719 1 93.88 96 THR A O 1
ATOM 734 N N . SER A 1 97 ? 4.434 -38.562 -7.98 1 94.12 97 SER A N 1
ATOM 735 C CA . SER A 1 97 ? 3.855 -39.719 -8.633 1 94.12 97 SER A CA 1
ATOM 736 C C . SER A 1 97 ? 2.379 -39.5 -8.945 1 94.12 97 SER A C 1
ATOM 738 O O . SER A 1 97 ? 1.902 -39.875 -10.016 1 94.12 97 SER A O 1
ATOM 740 N N . GLU A 1 98 ? 1.708 -38.906 -8.062 1 93.75 98 GLU A N 1
ATOM 741 C CA . GLU A 1 98 ? 0.285 -38.625 -8.266 1 93.75 98 GLU A CA 1
ATOM 742 C C . GLU A 1 98 ? 0.062 -37.625 -9.391 1 93.75 98 GLU A C 1
ATOM 744 O O . GLU A 1 98 ? -0.898 -37.75 -10.148 1 93.75 98 GLU A O 1
ATOM 749 N N . ILE A 1 99 ? 0.888 -36.656 -9.445 1 95.88 99 ILE A N 1
ATOM 750 C CA . ILE A 1 99 ? 0.797 -35.625 -10.508 1 95.88 99 ILE A CA 1
ATOM 751 C C . ILE A 1 99 ? 1.003 -36.312 -11.867 1 95.88 99 ILE A C 1
ATOM 753 O O . ILE A 1 99 ? 0.24 -36.062 -12.805 1 95.88 99 ILE A O 1
ATOM 757 N N . VAL A 1 100 ? 1.974 -37.188 -11.984 1 97 100 VAL A N 1
ATOM 758 C CA . VAL A 1 100 ? 2.287 -37.844 -13.242 1 97 100 VAL A CA 1
ATOM 759 C C . VAL A 1 100 ? 1.185 -38.844 -13.594 1 97 100 VAL A C 1
ATOM 761 O O . VAL A 1 100 ? 0.857 -39.031 -14.766 1 97 100 VAL A O 1
ATOM 764 N N . ASP A 1 101 ? 0.602 -39.5 -12.516 1 96.19 101 ASP A N 1
ATOM 765 C CA . ASP A 1 101 ? -0.573 -40.312 -12.766 1 96.19 101 ASP A CA 1
ATOM 766 C C . ASP A 1 101 ? -1.671 -39.531 -13.469 1 96.19 101 ASP A C 1
ATOM 768 O O . ASP A 1 101 ? -2.287 -40 -14.414 1 96.19 101 ASP A O 1
ATOM 772 N N . SER A 1 102 ? -1.868 -38.406 -12.938 1 95.5 102 SER A N 1
ATOM 773 C CA . SER A 1 102 ? -2.902 -37.531 -13.5 1 95.5 102 SER A CA 1
ATOM 774 C C . SER A 1 102 ? -2.549 -37.094 -14.914 1 95.5 102 SER A C 1
ATOM 776 O O . SER A 1 102 ? -3.418 -37.031 -15.789 1 95.5 102 SER A O 1
ATOM 778 N N . ILE A 1 103 ? -1.321 -36.719 -15.18 1 97.06 103 ILE A N 1
ATOM 779 C CA . ILE A 1 103 ? -0.842 -36.312 -16.5 1 97.06 103 ILE A CA 1
ATOM 780 C C . ILE A 1 103 ? -1.089 -37.438 -17.5 1 97.06 103 ILE A C 1
ATOM 782 O O . ILE A 1 103 ? -1.583 -37.188 -18.609 1 97.06 103 ILE A O 1
ATOM 786 N N . GLN A 1 104 ? -0.778 -38.625 -17.094 1 96.44 104 GLN A N 1
ATOM 787 C CA . GLN A 1 104 ? -0.974 -39.781 -17.953 1 96.44 104 GLN A CA 1
ATOM 788 C C . GLN A 1 104 ? -2.457 -40.031 -18.219 1 96.44 104 GLN A C 1
ATOM 790 O O . GLN A 1 104 ? -2.857 -40.281 -19.359 1 96.44 104 GLN A O 1
ATOM 795 N N . ALA A 1 105 ? -3.215 -40 -17.141 1 95.5 105 ALA A N 1
ATOM 796 C CA . ALA A 1 105 ? -4.648 -40.25 -17.266 1 95.5 105 ALA A CA 1
ATOM 797 C C . ALA A 1 105 ? -5.316 -39.219 -18.172 1 95.5 105 ALA A C 1
ATOM 799 O O . ALA A 1 105 ? -6.266 -39.531 -18.891 1 95.5 105 ALA A O 1
ATOM 800 N N . ARG A 1 106 ? -4.812 -38.031 -18.141 1 95.44 106 ARG A N 1
ATOM 801 C CA . ARG A 1 106 ? -5.402 -36.938 -18.906 1 95.44 106 ARG A CA 1
ATOM 802 C C . ARG A 1 106 ? -4.801 -36.844 -20.312 1 95.44 106 ARG A C 1
ATOM 804 O O . ARG A 1 106 ? -5.242 -36.062 -21.141 1 95.44 106 ARG A O 1
ATOM 811 N N . ARG A 1 107 ? -3.783 -37.625 -20.562 1 96.38 107 ARG A N 1
ATOM 812 C CA . ARG A 1 107 ? -3.098 -37.688 -21.844 1 96.38 107 ARG A CA 1
ATOM 813 C C . ARG A 1 107 ? -2.463 -36.375 -22.219 1 96.38 107 ARG A C 1
ATOM 815 O O . ARG A 1 107 ? -2.637 -35.875 -23.328 1 96.38 107 ARG A O 1
ATOM 822 N N . ILE A 1 108 ? -1.875 -35.75 -21.25 1 97.62 108 ILE A N 1
ATOM 823 C CA . ILE A 1 108 ? -1.184 -34.469 -21.484 1 97.62 108 ILE A CA 1
ATOM 824 C C . ILE A 1 108 ? 0.168 -34.75 -22.141 1 97.62 108 ILE A C 1
ATOM 826 O O . ILE A 1 108 ? 0.951 -35.562 -21.672 1 97.62 108 ILE A O 1
ATOM 830 N N . ASP A 1 109 ? 0.453 -34.031 -23.219 1 97.75 109 ASP A N 1
ATOM 831 C CA . ASP A 1 109 ? 1.695 -34.188 -23.969 1 97.75 109 ASP A CA 1
ATOM 832 C C . ASP A 1 109 ? 2.695 -33.062 -23.625 1 97.75 109 ASP A C 1
ATOM 834 O O . ASP A 1 109 ? 3.906 -33.281 -23.734 1 97.75 109 ASP A O 1
ATOM 838 N N . MET A 1 110 ? 2.178 -31.922 -23.297 1 98.12 110 MET A N 1
ATOM 839 C CA . MET A 1 110 ? 2.988 -30.766 -22.938 1 98.12 110 MET A CA 1
ATOM 840 C C . MET A 1 110 ? 2.488 -30.125 -21.641 1 98.12 110 MET A C 1
ATOM 842 O O . MET A 1 110 ? 1.285 -29.922 -21.469 1 98.12 110 MET A O 1
ATOM 846 N N . LEU A 1 111 ? 3.391 -29.922 -20.734 1 98.69 111 LEU A N 1
ATOM 847 C CA . LEU A 1 111 ? 3.074 -29.25 -19.484 1 98.69 111 LEU A CA 1
ATOM 848 C C . LEU A 1 111 ? 3.93 -28.016 -19.297 1 98.69 111 LEU A C 1
ATOM 850 O O . LEU A 1 111 ? 5.16 -28.094 -19.234 1 98.69 111 LEU A O 1
ATOM 854 N N . PHE A 1 112 ? 3.305 -26.875 -19.297 1 98.81 112 PHE A N 1
ATOM 855 C CA . PHE A 1 112 ? 3.965 -25.609 -19 1 98.81 112 PHE A CA 1
ATOM 856 C C . PHE A 1 112 ? 3.783 -25.219 -17.547 1 98.81 112 PHE A C 1
ATOM 858 O O . PHE A 1 112 ? 2.658 -25 -17.094 1 98.81 112 PHE A O 1
ATOM 865 N N . VAL A 1 113 ? 4.875 -25.125 -16.828 1 98.44 113 VAL A N 1
ATOM 866 C CA . VAL A 1 113 ? 4.855 -24.906 -15.383 1 98.44 113 VAL A CA 1
ATOM 867 C C . VAL A 1 113 ? 5.391 -23.5 -15.07 1 98.44 113 VAL A C 1
ATOM 869 O O . VAL A 1 113 ? 6.586 -23.25 -15.227 1 98.44 113 VAL A O 1
ATOM 872 N N . LEU A 1 114 ? 4.547 -22.609 -14.625 1 98.25 114 LEU A N 1
ATOM 873 C CA . LEU A 1 114 ? 4.93 -21.25 -14.273 1 98.25 114 LEU A CA 1
ATOM 874 C C . LEU A 1 114 ? 5.137 -21.125 -12.766 1 98.25 114 LEU A C 1
ATOM 876 O O . LEU A 1 114 ? 4.203 -21.328 -11.992 1 98.25 114 LEU A O 1
ATOM 880 N N . GLY A 1 115 ? 6.332 -20.828 -12.336 1 96.38 115 GLY A N 1
ATOM 881 C CA . GLY A 1 115 ? 6.566 -20.703 -10.906 1 96.38 115 GLY A CA 1
ATOM 882 C C . GLY A 1 115 ? 8 -20.344 -10.57 1 96.38 115 GLY A C 1
ATOM 883 O O . GLY A 1 115 ? 8.797 -20.047 -11.461 1 96.38 115 GLY A O 1
ATOM 884 N N . GLY A 1 116 ? 8.273 -20.266 -9.297 1 93.75 116 GLY A N 1
ATOM 885 C CA . GLY A 1 116 ? 9.594 -19.906 -8.805 1 93.75 116 GLY A CA 1
ATOM 886 C C . GLY A 1 116 ? 10.492 -21.109 -8.57 1 93.75 116 GLY A C 1
ATOM 887 O O . GLY A 1 116 ? 10.422 -22.094 -9.312 1 93.75 116 GLY A O 1
ATOM 888 N N . ASN A 1 117 ? 11.414 -21 -7.602 1 91.44 117 ASN A N 1
ATOM 889 C CA . ASN A 1 117 ? 12.414 -22.031 -7.32 1 91.44 117 ASN A CA 1
ATOM 890 C C . ASN A 1 117 ? 11.758 -23.359 -6.961 1 91.44 117 ASN A C 1
ATOM 892 O O . ASN A 1 117 ? 12.078 -24.391 -7.555 1 91.44 117 ASN A O 1
ATOM 896 N N . GLY A 1 118 ? 10.859 -23.297 -6.02 1 90.44 118 GLY A N 1
ATOM 897 C CA . GLY A 1 118 ? 10.18 -24.516 -5.617 1 90.44 118 GLY A CA 1
ATOM 898 C C . GLY A 1 118 ? 9.398 -25.172 -6.746 1 90.44 118 GLY A C 1
ATOM 899 O O . GLY A 1 118 ? 9.367 -26.391 -6.863 1 90.44 118 GLY A O 1
ATOM 900 N N . THR A 1 119 ? 8.773 -24.359 -7.52 1 94.06 119 THR A N 1
ATOM 901 C CA . THR A 1 119 ? 7.992 -24.859 -8.656 1 94.06 119 THR A CA 1
ATOM 902 C C . THR A 1 119 ? 8.898 -25.469 -9.719 1 94.06 119 THR A C 1
ATOM 904 O O . THR A 1 119 ? 8.547 -26.469 -10.344 1 94.06 119 THR A O 1
ATOM 907 N N . HIS A 1 120 ? 10.047 -24.859 -9.953 1 95.38 120 HIS A N 1
ATOM 908 C CA . HIS A 1 120 ? 11.016 -25.422 -10.883 1 95.38 120 HIS A CA 1
ATOM 909 C C . HIS A 1 120 ? 11.5 -26.797 -10.414 1 95.38 120 HIS A C 1
ATOM 911 O O . HIS A 1 120 ? 11.664 -27.703 -11.227 1 95.38 120 HIS A O 1
ATOM 917 N N . ALA A 1 121 ? 11.734 -26.875 -9.148 1 94.12 121 ALA A N 1
ATOM 918 C CA . ALA A 1 121 ? 12.102 -28.188 -8.602 1 94.12 121 ALA A CA 1
ATOM 919 C C . ALA A 1 121 ? 11 -29.203 -8.844 1 94.12 121 ALA A C 1
ATOM 921 O O . ALA A 1 121 ? 11.281 -30.359 -9.188 1 94.12 121 ALA A O 1
ATOM 922 N N . GLY A 1 122 ? 9.766 -28.781 -8.641 1 94.75 122 GLY A N 1
ATOM 923 C CA . GLY A 1 122 ? 8.633 -29.656 -8.945 1 94.75 122 GLY A CA 1
ATOM 924 C C . GLY A 1 122 ? 8.555 -30.047 -10.406 1 94.75 122 GLY A C 1
ATOM 925 O O . GLY A 1 122 ? 8.281 -31.203 -10.727 1 94.75 122 GLY A O 1
ATOM 926 N N . ALA A 1 123 ? 8.789 -29.078 -11.242 1 96.88 123 ALA A N 1
ATOM 927 C CA . ALA A 1 123 ? 8.797 -29.359 -12.68 1 96.88 123 ALA A CA 1
ATOM 928 C C . ALA A 1 123 ? 9.859 -30.391 -13.039 1 96.88 123 ALA A C 1
ATOM 930 O O . ALA A 1 123 ? 9.625 -31.266 -13.859 1 96.88 123 ALA A O 1
ATOM 931 N N . ASN A 1 124 ? 11.016 -30.234 -12.438 1 97.06 124 ASN A N 1
ATOM 932 C CA . ASN A 1 124 ? 12.094 -31.172 -12.672 1 97.06 124 ASN A CA 1
ATOM 933 C C . ASN A 1 124 ? 11.719 -32.562 -12.195 1 97.06 124 ASN A C 1
ATOM 935 O O . ASN A 1 124 ? 12.023 -33.562 -12.859 1 97.06 124 ASN A O 1
ATOM 939 N N . ALA A 1 125 ? 11.125 -32.656 -11.055 1 96.69 125 ALA A N 1
ATOM 940 C CA . ALA A 1 125 ? 10.68 -33.938 -10.523 1 96.69 125 ALA A CA 1
ATOM 941 C C . ALA A 1 125 ? 9.664 -34.594 -11.453 1 96.69 125 ALA A C 1
ATOM 943 O O . ALA A 1 125 ? 9.703 -35.812 -11.672 1 96.69 125 ALA A O 1
ATOM 944 N N . ILE A 1 126 ? 8.781 -33.844 -11.961 1 97.44 126 ILE A N 1
ATOM 945 C CA . ILE A 1 126 ? 7.777 -34.344 -12.898 1 97.44 126 ILE A CA 1
ATOM 946 C C . ILE A 1 126 ? 8.461 -34.844 -14.164 1 97.44 126 ILE A C 1
ATOM 948 O O . ILE A 1 126 ? 8.148 -35.938 -14.656 1 97.44 126 ILE A O 1
ATOM 952 N N . HIS A 1 127 ? 9.367 -34.031 -14.672 1 97.81 127 HIS A N 1
ATOM 953 C CA . HIS A 1 127 ? 10.141 -34.438 -15.844 1 97.81 127 HIS A CA 1
ATOM 954 C C . HIS A 1 127 ? 10.836 -35.75 -15.641 1 97.81 127 HIS A C 1
ATOM 956 O O . HIS A 1 127 ? 10.742 -36.656 -16.484 1 97.81 127 HIS A O 1
ATOM 962 N N . ASP A 1 128 ? 11.508 -35.906 -14.531 1 97.56 128 ASP A N 1
ATOM 963 C CA . ASP A 1 128 ? 12.258 -37.125 -14.227 1 97.56 128 ASP A CA 1
ATOM 964 C C . ASP A 1 128 ? 11.328 -38.312 -14.125 1 97.56 128 ASP A C 1
ATOM 966 O O . ASP A 1 128 ? 11.656 -39.406 -14.625 1 97.56 128 ASP A O 1
ATOM 970 N N . GLU A 1 129 ? 10.242 -38.125 -13.484 1 97.44 129 GLU A N 1
ATOM 971 C CA . GLU A 1 129 ? 9.281 -39.219 -13.336 1 97.44 129 GLU A CA 1
ATOM 972 C C . GLU A 1 129 ? 8.703 -39.625 -14.688 1 97.44 129 GLU A C 1
ATOM 974 O O . GLU A 1 129 ? 8.516 -40.812 -14.945 1 97.44 129 GLU A O 1
ATOM 979 N N . CYS A 1 130 ? 8.398 -38.719 -15.531 1 97.31 130 CYS A N 1
ATOM 980 C CA . CYS A 1 130 ? 7.922 -39.031 -16.875 1 97.31 130 CYS A CA 1
ATOM 981 C C . CYS A 1 130 ? 8.961 -39.812 -17.656 1 97.31 130 CYS A C 1
ATOM 983 O O . CYS A 1 130 ? 8.617 -40.781 -18.359 1 97.31 130 CYS A O 1
ATOM 985 N N . ARG A 1 131 ? 10.141 -39.406 -17.531 1 96.38 131 ARG A N 1
ATOM 986 C CA . ARG A 1 131 ? 11.227 -40.094 -18.219 1 96.38 131 ARG A CA 1
ATOM 987 C C . ARG A 1 131 ? 11.359 -41.531 -17.703 1 96.38 131 ARG A C 1
ATOM 989 O O . ARG A 1 131 ? 11.547 -42.469 -18.5 1 96.38 131 ARG A O 1
ATOM 996 N N . LYS A 1 132 ? 11.297 -41.656 -16.422 1 96.88 132 LYS A N 1
ATOM 997 C CA . LYS A 1 132 ? 11.391 -42.969 -15.797 1 96.88 132 LYS A CA 1
ATOM 998 C C . LYS A 1 132 ? 10.305 -43.906 -16.312 1 96.88 132 LYS A C 1
ATOM 1000 O O . LYS A 1 132 ? 10.547 -45.094 -16.531 1 96.88 132 LYS A O 1
ATOM 1005 N N . ARG A 1 133 ? 9.164 -43.344 -16.531 1 96.94 133 ARG A N 1
ATOM 1006 C CA . ARG A 1 133 ? 8.008 -44.094 -16.984 1 96.94 133 ARG A CA 1
ATOM 1007 C C . ARG A 1 133 ? 7.953 -44.156 -18.516 1 96.94 133 ARG A C 1
ATOM 1009 O O . ARG A 1 133 ? 7.004 -44.688 -19.078 1 96.94 133 ARG A O 1
ATOM 1016 N N . LYS A 1 134 ? 8.883 -43.562 -19.234 1 96 134 LYS A N 1
ATOM 1017 C CA . LYS A 1 134 ? 9 -43.531 -20.688 1 96 134 LYS A CA 1
ATOM 1018 C C . LYS A 1 134 ? 7.773 -42.875 -21.312 1 96 134 LYS A C 1
ATOM 1020 O O . LYS A 1 134 ? 7.262 -43.344 -22.328 1 96 134 LYS A O 1
ATOM 1025 N N . LEU A 1 135 ? 7.301 -41.875 -20.531 1 95.31 135 LEU A N 1
ATOM 1026 C CA . LEU A 1 135 ? 6.199 -41.062 -21.062 1 95.31 135 LEU A CA 1
ATOM 1027 C C . LEU A 1 135 ? 6.723 -39.969 -21.969 1 95.31 135 LEU A C 1
ATOM 1029 O O . LEU A 1 135 ? 7.715 -39.312 -21.641 1 95.31 135 LEU A O 1
ATOM 1033 N N . LYS A 1 136 ? 6.094 -39.781 -23.109 1 94.25 136 LYS A N 1
ATOM 1034 C CA . LYS A 1 136 ? 6.449 -38.719 -24.016 1 94.25 136 LYS A CA 1
ATOM 1035 C C . LYS A 1 136 ? 5.754 -37.406 -23.625 1 94.25 136 LYS A C 1
ATOM 1037 O O . LYS A 1 136 ? 4.773 -37 -24.266 1 94.25 136 LYS A O 1
ATOM 1042 N N . VAL A 1 137 ? 6.234 -36.781 -22.609 1 97 137 VAL A N 1
ATOM 1043 C CA . VAL A 1 137 ? 5.672 -35.5 -22.125 1 97 137 VAL A CA 1
ATOM 1044 C C . VAL A 1 137 ? 6.766 -34.438 -22.047 1 97 137 VAL A C 1
ATOM 1046 O O . VAL A 1 137 ? 7.832 -34.688 -21.484 1 97 137 VAL A O 1
ATOM 1049 N N . SER A 1 138 ? 6.562 -33.344 -22.672 1 97.69 138 SER A N 1
ATOM 1050 C CA . SER A 1 138 ? 7.465 -32.219 -22.547 1 97.69 138 SER A CA 1
ATOM 1051 C C . SER A 1 138 ? 7.086 -31.328 -21.359 1 97.69 138 SER A C 1
ATOM 1053 O O . SER A 1 138 ? 5.973 -30.797 -21.297 1 97.69 138 SER A O 1
ATOM 1055 N N . VAL A 1 139 ? 7.969 -31.203 -20.406 1 98.5 139 VAL A N 1
ATOM 1056 C CA . VAL A 1 139 ? 7.781 -30.328 -19.25 1 98.5 139 VAL A CA 1
ATOM 1057 C C . VAL A 1 139 ? 8.656 -29.078 -19.391 1 98.5 139 VAL A C 1
ATOM 1059 O O . VAL A 1 139 ? 9.883 -29.172 -19.391 1 98.5 139 VAL A O 1
ATOM 1062 N N . VAL A 1 140 ? 8.047 -27.922 -19.562 1 98.5 140 VAL A N 1
ATOM 1063 C CA . VAL A 1 140 ? 8.773 -26.672 -19.75 1 98.5 140 VAL A CA 1
ATOM 1064 C C . VAL A 1 140 ? 8.383 -25.672 -18.672 1 98.5 140 VAL A C 1
ATOM 1066 O O . VAL A 1 140 ? 7.199 -25.391 -18.453 1 98.5 140 VAL A O 1
ATOM 1069 N N . ALA A 1 141 ? 9.367 -25.141 -17.984 1 98.38 141 ALA A N 1
ATOM 1070 C CA . ALA A 1 141 ? 9.133 -24.203 -16.906 1 98.38 141 ALA A CA 1
ATOM 1071 C C . ALA A 1 141 ? 9.336 -22.766 -17.375 1 98.38 141 ALA A C 1
ATOM 1073 O O . ALA A 1 141 ? 10.047 -22.516 -18.359 1 98.38 141 ALA A O 1
ATOM 1074 N N . VAL A 1 142 ? 8.641 -21.859 -16.828 1 98.31 142 VAL A N 1
ATOM 1075 C CA . VAL A 1 142 ? 8.789 -20.422 -17.016 1 98.31 142 VAL A CA 1
ATOM 1076 C C . VAL A 1 142 ? 9.031 -19.734 -15.68 1 98.31 142 VAL A C 1
ATOM 1078 O O . VAL A 1 142 ? 8.289 -19.969 -14.719 1 98.31 142 VAL A O 1
ATOM 1081 N N . PRO A 1 143 ? 10.047 -18.891 -15.508 1 97.69 143 PRO A N 1
ATOM 1082 C CA . PRO A 1 143 ? 10.531 -18.422 -14.211 1 97.69 143 PRO A CA 1
ATOM 1083 C C . PRO A 1 143 ? 9.695 -17.281 -13.648 1 97.69 143 PRO A C 1
ATOM 1085 O O . PRO A 1 143 ? 10.016 -16.109 -13.859 1 97.69 143 PRO A O 1
ATOM 1088 N N . LYS A 1 144 ? 8.773 -17.609 -12.789 1 96.19 144 LYS A N 1
ATOM 1089 C CA . LYS A 1 144 ? 7.852 -16.703 -12.109 1 96.19 144 LYS A CA 1
ATOM 1090 C C . LYS A 1 144 ? 8.336 -16.391 -10.703 1 96.19 144 LYS A C 1
ATOM 1092 O O . LYS A 1 144 ? 8.266 -17.234 -9.805 1 96.19 144 LYS A O 1
ATOM 1097 N N . THR A 1 145 ? 8.773 -15.164 -10.414 1 95.56 145 THR A N 1
ATOM 1098 C CA . THR A 1 145 ? 9.039 -14.688 -9.062 1 95.56 145 THR A CA 1
ATOM 1099 C C . THR A 1 145 ? 9.344 -13.195 -9.062 1 95.56 145 THR A C 1
ATOM 1101 O O . THR A 1 145 ? 10.039 -12.695 -9.953 1 95.56 145 THR A O 1
ATOM 1104 N N . ILE A 1 146 ? 8.875 -12.555 -8.07 1 96.12 146 ILE A N 1
ATOM 1105 C CA . ILE A 1 146 ? 9.203 -11.141 -7.926 1 96.12 146 ILE A CA 1
ATOM 1106 C C . ILE A 1 146 ? 10.57 -10.992 -7.254 1 96.12 146 ILE A C 1
ATOM 1108 O O . ILE A 1 146 ? 11.164 -9.914 -7.266 1 96.12 146 ILE A O 1
ATOM 1112 N N . ASP A 1 147 ? 11.133 -12.023 -6.711 1 94.19 147 ASP A N 1
ATOM 1113 C CA . ASP A 1 147 ? 12.312 -11.969 -5.855 1 94.19 147 ASP A CA 1
ATOM 1114 C C . ASP A 1 147 ? 13.594 -11.914 -6.684 1 94.19 147 ASP A C 1
ATOM 1116 O O . ASP A 1 147 ? 14.664 -11.594 -6.168 1 94.19 147 ASP A O 1
ATOM 1120 N N . ASN A 1 148 ? 13.469 -12.328 -7.965 1 95.5 148 ASN A N 1
ATOM 1121 C CA . ASN A 1 148 ? 14.617 -12.367 -8.852 1 95.5 148 ASN A CA 1
ATOM 1122 C C . ASN A 1 148 ? 15.727 -13.258 -8.297 1 95.5 148 ASN A C 1
ATOM 1124 O O . ASN A 1 148 ? 16.906 -12.914 -8.391 1 95.5 148 ASN A O 1
ATOM 1128 N N . ASP A 1 149 ? 15.289 -14.438 -7.762 1 93.38 149 ASP A N 1
ATOM 1129 C CA . ASP A 1 149 ? 16.25 -15.242 -7.008 1 93.38 149 ASP A CA 1
ATOM 1130 C C . ASP A 1 149 ? 16.516 -16.578 -7.703 1 93.38 149 ASP A C 1
ATOM 1132 O O . ASP A 1 149 ? 16.891 -17.547 -7.055 1 93.38 149 ASP A O 1
ATOM 1136 N N . ILE A 1 150 ? 16.203 -16.688 -8.961 1 94.12 150 ILE A N 1
ATOM 1137 C CA . ILE A 1 150 ? 16.547 -17.891 -9.719 1 94.12 150 ILE A CA 1
ATOM 1138 C C . ILE A 1 150 ? 17.938 -17.734 -10.328 1 94.12 150 ILE A C 1
ATOM 1140 O O . ILE A 1 150 ? 18.203 -16.766 -11.047 1 94.12 150 ILE A O 1
ATOM 1144 N N . PRO A 1 151 ? 18.797 -18.719 -10.094 1 92.81 151 PRO A N 1
ATOM 1145 C CA . PRO A 1 151 ? 20.203 -18.594 -10.531 1 92.81 151 PRO A CA 1
ATOM 1146 C C . PRO A 1 151 ? 20.328 -18.547 -12.055 1 92.81 151 PRO A C 1
ATOM 1148 O O . PRO A 1 151 ? 19.531 -19.156 -12.773 1 92.81 151 PRO A O 1
ATOM 1151 N N . LEU A 1 152 ? 21.344 -17.875 -12.562 1 92.81 152 LEU A N 1
ATOM 1152 C CA . LEU A 1 152 ? 21.828 -17.859 -13.938 1 92.81 152 LEU A CA 1
ATOM 1153 C C . LEU A 1 152 ? 20.984 -16.922 -14.797 1 92.81 152 LEU A C 1
ATOM 1155 O O . LEU A 1 152 ? 21.375 -16.562 -15.906 1 92.81 152 LEU A O 1
ATOM 1159 N N . MET A 1 153 ? 19.891 -16.5 -14.281 1 93.81 153 MET A N 1
ATOM 1160 C CA . MET A 1 153 ? 19.016 -15.648 -15.07 1 93.81 153 MET A CA 1
ATOM 1161 C C . MET A 1 153 ? 19.297 -14.172 -14.797 1 93.81 153 MET A C 1
ATOM 1163 O O . MET A 1 153 ? 19.672 -13.805 -13.68 1 93.81 153 MET A O 1
ATOM 1167 N N . ASP A 1 154 ? 19.141 -13.367 -15.82 1 93.12 154 ASP A N 1
ATOM 1168 C CA . ASP A 1 154 ? 19.266 -11.922 -15.641 1 93.12 154 ASP A CA 1
ATOM 1169 C C . ASP A 1 154 ? 18.125 -11.375 -14.781 1 93.12 154 ASP A C 1
ATOM 1171 O O . ASP A 1 154 ? 18.344 -10.531 -13.914 1 93.12 154 ASP A O 1
ATOM 1175 N N . LYS A 1 155 ? 17.047 -11.867 -15.109 1 94 155 LYS A N 1
ATOM 1176 C CA . LYS A 1 155 ? 15.836 -11.352 -14.461 1 94 155 LYS A CA 1
ATOM 1177 C C . LYS A 1 155 ? 14.68 -12.336 -14.594 1 94 155 LYS A C 1
ATOM 1179 O O . LYS A 1 155 ? 14.57 -13.039 -15.602 1 94 155 LYS A O 1
ATOM 1184 N N . THR A 1 156 ? 13.898 -12.414 -13.586 1 96.81 156 THR A N 1
ATOM 1185 C CA . THR A 1 156 ? 12.633 -13.133 -13.648 1 96.81 156 THR A CA 1
ATOM 1186 C C . THR A 1 156 ? 11.469 -12.164 -13.883 1 96.81 156 THR A C 1
ATOM 1188 O O . THR A 1 156 ? 11.57 -10.977 -13.562 1 96.81 156 THR A O 1
ATOM 1191 N N . PHE A 1 157 ? 10.383 -12.664 -14.523 1 96.88 157 PHE A N 1
ATOM 1192 C CA . PHE A 1 157 ? 9.305 -11.719 -14.781 1 96.88 157 PHE A CA 1
ATOM 1193 C C . PHE A 1 157 ? 8.539 -11.398 -13.5 1 96.88 157 PHE A C 1
ATOM 1195 O O . PHE A 1 157 ? 8.406 -12.25 -12.617 1 96.88 157 PHE A O 1
ATOM 1202 N N . GLY A 1 158 ? 8.031 -10.164 -13.453 1 97.19 158 GLY A N 1
ATOM 1203 C CA . GLY A 1 158 ? 7.355 -9.641 -12.281 1 97.19 158 GLY A CA 1
ATOM 1204 C C . GLY A 1 158 ? 8.25 -8.773 -11.414 1 97.19 158 GLY A C 1
ATOM 1205 O O . GLY A 1 158 ? 7.758 -7.941 -10.641 1 97.19 158 GLY A O 1
ATOM 1206 N N . PHE A 1 159 ? 9.578 -8.945 -11.594 1 97.25 159 PHE A N 1
ATOM 1207 C CA . PHE A 1 159 ? 10.547 -8.242 -10.758 1 97.25 159 PHE A CA 1
ATOM 1208 C C . PHE A 1 159 ? 10.477 -6.738 -11 1 97.25 159 PHE A C 1
ATOM 1210 O O . PHE A 1 159 ? 10.383 -5.957 -10.047 1 97.25 159 PHE A O 1
ATOM 1217 N N . ASP A 1 160 ? 10.508 -6.336 -12.211 1 97.31 160 ASP A N 1
ATOM 1218 C CA . ASP A 1 160 ? 10.492 -4.914 -12.539 1 97.31 160 ASP A CA 1
ATOM 1219 C C . ASP A 1 160 ? 9.219 -4.246 -12.031 1 97.31 160 ASP A C 1
ATOM 1221 O O . ASP A 1 160 ? 9.258 -3.119 -11.523 1 97.31 160 ASP A O 1
ATOM 1225 N N . THR A 1 161 ? 8.117 -4.922 -12.203 1 97.56 161 THR A N 1
ATOM 1226 C CA . THR A 1 161 ? 6.848 -4.391 -11.727 1 97.56 161 THR A CA 1
ATOM 1227 C C . THR A 1 161 ? 6.855 -4.258 -10.203 1 97.56 161 THR A C 1
ATOM 1229 O O . THR A 1 161 ? 6.379 -3.26 -9.664 1 97.56 161 THR A O 1
ATOM 1232 N N . ALA A 1 162 ? 7.355 -5.25 -9.516 1 97.06 162 ALA A N 1
ATOM 1233 C CA . ALA A 1 162 ? 7.43 -5.223 -8.055 1 97.06 162 ALA A CA 1
ATOM 1234 C C . ALA A 1 162 ? 8.289 -4.059 -7.574 1 97.06 162 ALA A C 1
ATOM 1236 O O . ALA A 1 162 ? 7.961 -3.4 -6.586 1 97.06 162 ALA A O 1
ATOM 1237 N N . VAL A 1 163 ? 9.398 -3.85 -8.219 1 96.94 163 VAL A N 1
ATOM 1238 C CA . VAL A 1 163 ? 10.297 -2.75 -7.875 1 96.94 163 VAL A CA 1
ATOM 1239 C C . VAL A 1 163 ? 9.57 -1.419 -8.047 1 96.94 163 VAL A C 1
ATOM 1241 O O . VAL A 1 163 ? 9.672 -0.537 -7.188 1 96.94 163 VAL A O 1
ATOM 1244 N N . GLU A 1 164 ? 8.836 -1.289 -9.094 1 95.5 164 GLU A N 1
ATOM 1245 C CA . GLU A 1 164 ? 8.078 -0.069 -9.344 1 95.5 164 GLU A CA 1
ATOM 1246 C C . GLU A 1 164 ? 7.039 0.171 -8.258 1 95.5 164 GLU A C 1
ATOM 1248 O O . GLU A 1 164 ? 6.883 1.295 -7.77 1 95.5 164 GLU A O 1
ATOM 1253 N N . GLU A 1 165 ? 6.328 -0.866 -7.914 1 95 165 GLU A N 1
ATOM 1254 C CA . GLU A 1 165 ? 5.332 -0.755 -6.855 1 95 165 GLU A CA 1
ATOM 1255 C C . GLU A 1 165 ? 5.984 -0.453 -5.512 1 95 165 GLU A C 1
ATOM 1257 O O . GLU A 1 165 ? 5.422 0.274 -4.688 1 95 165 GLU A O 1
ATOM 1262 N N . ALA A 1 166 ? 7.121 -1.03 -5.27 1 95.88 166 ALA A N 1
ATOM 1263 C CA . ALA A 1 166 ? 7.867 -0.767 -4.043 1 95.88 166 ALA A CA 1
ATOM 1264 C C . ALA A 1 166 ? 8.273 0.701 -3.955 1 95.88 166 ALA A C 1
ATOM 1266 O O . ALA A 1 166 ? 8.289 1.281 -2.867 1 95.88 166 ALA A O 1
ATOM 1267 N N . GLN A 1 167 ? 8.602 1.275 -5.059 1 94.88 167 GLN A N 1
ATOM 1268 C CA . GLN A 1 167 ? 8.961 2.688 -5.102 1 94.88 167 GLN A CA 1
ATOM 1269 C C . GLN A 1 167 ? 7.812 3.564 -4.617 1 94.88 167 GLN A C 1
ATOM 1271 O O . GLN A 1 167 ? 8.031 4.598 -3.984 1 94.88 167 GLN A O 1
ATOM 1276 N N . ARG A 1 168 ? 6.641 3.137 -4.926 1 92.81 168 ARG A N 1
ATOM 1277 C CA . ARG A 1 168 ? 5.48 3.887 -4.465 1 92.81 168 ARG A CA 1
ATOM 1278 C C . ARG A 1 168 ? 5.41 3.91 -2.941 1 92.81 168 ARG A C 1
ATOM 1280 O O . ARG A 1 168 ? 5.09 4.938 -2.344 1 92.81 168 ARG A O 1
ATOM 1287 N N . ALA A 1 169 ? 5.66 2.791 -2.369 1 95 169 ALA A N 1
ATOM 1288 C CA . ALA A 1 169 ? 5.684 2.703 -0.911 1 95 169 ALA A CA 1
ATOM 1289 C C . ALA A 1 169 ? 6.785 3.58 -0.324 1 95 169 ALA A C 1
ATOM 1291 O O . ALA A 1 169 ? 6.566 4.281 0.665 1 95 169 ALA A O 1
ATOM 1292 N N . ILE A 1 170 ? 7.957 3.58 -0.947 1 96.69 170 ILE A N 1
ATOM 1293 C CA . ILE A 1 170 ? 9.086 4.379 -0.484 1 96.69 170 ILE A CA 1
ATOM 1294 C C . ILE A 1 170 ? 8.758 5.863 -0.607 1 96.69 170 ILE A C 1
ATOM 1296 O O . ILE A 1 170 ? 9.062 6.652 0.292 1 96.69 170 ILE A O 1
ATOM 1300 N N . ASN A 1 171 ? 8.133 6.219 -1.686 1 95.5 171 ASN A N 1
ATOM 1301 C CA . ASN A 1 171 ? 7.742 7.613 -1.876 1 95.5 171 ASN A CA 1
ATOM 1302 C C . ASN A 1 171 ? 6.77 8.078 -0.795 1 95.5 171 ASN A C 1
ATOM 1304 O O . ASN A 1 171 ? 6.863 9.203 -0.313 1 95.5 171 ASN A O 1
ATOM 1308 N N . SER A 1 172 ? 5.832 7.223 -0.471 1 95.44 172 SER A N 1
ATOM 1309 C CA . SER A 1 172 ? 4.902 7.543 0.606 1 95.44 172 SER A CA 1
ATOM 1310 C C . SER A 1 172 ? 5.633 7.758 1.925 1 95.44 172 SER A C 1
ATOM 1312 O O . SER A 1 172 ? 5.324 8.688 2.67 1 95.44 172 SER A O 1
ATOM 1314 N N . ALA A 1 173 ? 6.559 6.91 2.158 1 96.56 173 ALA A N 1
ATOM 1315 C CA . ALA A 1 173 ? 7.355 7.031 3.377 1 96.56 173 ALA A CA 1
ATOM 1316 C C . ALA A 1 173 ? 8.156 8.336 3.383 1 96.56 173 ALA A C 1
ATOM 1318 O O . ALA A 1 173 ? 8.266 8.992 4.418 1 96.56 173 ALA A O 1
ATOM 1319 N N . TYR A 1 174 ? 8.703 8.672 2.273 1 96.88 174 TYR A N 1
ATOM 1320 C CA . TYR A 1 174 ? 9.469 9.906 2.129 1 96.88 174 TYR A CA 1
ATOM 1321 C C . TYR A 1 174 ? 8.602 11.125 2.418 1 96.88 174 TYR A C 1
ATOM 1323 O O . TYR A 1 174 ? 9 12.016 3.17 1 96.88 174 TYR A O 1
ATOM 1331 N N . ILE A 1 175 ? 7.43 11.133 1.861 1 95.31 175 ILE A N 1
ATOM 1332 C CA . ILE A 1 175 ? 6.508 12.25 2.029 1 95.31 175 ILE A CA 1
ATOM 1333 C C . ILE A 1 175 ? 6.102 12.367 3.496 1 95.31 175 ILE A C 1
ATOM 1335 O O . ILE A 1 175 ? 6.117 13.469 4.062 1 95.31 175 ILE A O 1
ATOM 1339 N N . GLU A 1 176 ? 5.785 11.258 4.102 1 95.56 176 GLU A N 1
ATOM 1340 C CA . GLU A 1 176 ? 5.434 11.25 5.52 1 95.56 176 GLU A CA 1
ATOM 1341 C C . GLU A 1 176 ? 6.59 11.75 6.375 1 95.56 176 GLU A C 1
ATOM 1343 O O . GLU A 1 176 ? 6.395 12.578 7.273 1 95.56 176 GLU A O 1
ATOM 1348 N N . ALA A 1 177 ? 7.738 11.234 6.082 1 96.19 177 ALA A N 1
ATOM 1349 C CA . ALA A 1 177 ? 8.914 11.578 6.879 1 96.19 177 ALA A CA 1
ATOM 1350 C C . ALA A 1 177 ? 9.273 13.055 6.727 1 96.19 177 ALA A C 1
ATOM 1352 O O . ALA A 1 177 ? 9.531 13.742 7.715 1 96.19 177 ALA A O 1
ATOM 1353 N N . ARG A 1 178 ? 9.258 13.531 5.57 1 94.69 178 ARG A N 1
ATOM 1354 C CA . ARG A 1 178 ? 9.648 14.906 5.277 1 94.69 178 ARG A CA 1
ATOM 1355 C C . ARG A 1 178 ? 8.648 15.898 5.863 1 94.69 178 ARG A C 1
ATOM 1357 O O . ARG A 1 178 ? 9.023 17 6.27 1 94.69 178 ARG A O 1
ATOM 1364 N N . SER A 1 179 ? 7.402 15.492 5.949 1 95.44 179 SER A N 1
ATOM 1365 C CA . SER A 1 179 ? 6.34 16.391 6.383 1 95.44 179 SER A CA 1
ATOM 1366 C C . SER A 1 179 ? 6.23 16.422 7.906 1 95.44 179 SER A C 1
ATOM 1368 O O . SER A 1 179 ? 5.59 17.312 8.469 1 95.44 179 SER A O 1
ATOM 1370 N N . ALA A 1 180 ? 6.805 15.508 8.562 1 93.88 180 ALA A N 1
ATOM 1371 C CA . ALA A 1 180 ? 6.727 15.445 10.016 1 93.88 180 ALA A CA 1
ATOM 1372 C C . ALA A 1 180 ? 7.98 16.031 10.664 1 93.88 180 ALA A C 1
ATOM 1374 O O . ALA A 1 180 ? 9.078 15.922 10.109 1 93.88 180 ALA A O 1
ATOM 1375 N N . TYR A 1 181 ? 7.762 16.703 11.836 1 92.69 181 TYR A N 1
ATOM 1376 C CA . TYR A 1 181 ? 8.922 17.156 12.602 1 92.69 181 TYR A CA 1
ATOM 1377 C C . TYR A 1 181 ? 9.742 15.969 13.094 1 92.69 181 TYR A C 1
ATOM 1379 O O . TYR A 1 181 ? 9.258 15.148 13.875 1 92.69 181 TYR A O 1
ATOM 1387 N N . HIS A 1 182 ? 10.969 15.828 12.688 1 95.12 182 HIS A N 1
ATOM 1388 C CA . HIS A 1 182 ? 11.836 14.695 12.984 1 95.12 182 HIS A CA 1
ATOM 1389 C C . HIS A 1 182 ? 11.195 13.383 12.555 1 95.12 182 HIS A C 1
ATOM 1391 O O . HIS A 1 182 ? 11.109 12.445 13.344 1 95.12 182 HIS A O 1
ATOM 1397 N N . GLY A 1 183 ? 10.789 13.398 11.312 1 96.81 183 GLY A N 1
ATOM 1398 C CA . GLY A 1 183 ? 10.062 12.266 10.758 1 96.81 183 GLY A CA 1
ATOM 1399 C C . GLY A 1 183 ? 10.969 11.133 10.32 1 96.81 183 GLY A C 1
ATOM 1400 O O . GLY A 1 183 ? 12.039 11.367 9.766 1 96.81 183 GLY A O 1
ATOM 1401 N N . ILE A 1 184 ? 10.555 9.898 10.602 1 98.12 184 ILE A N 1
ATOM 1402 C CA . ILE A 1 184 ? 11.242 8.695 10.141 1 98.12 184 ILE A CA 1
ATOM 1403 C C . ILE A 1 184 ? 10.266 7.809 9.375 1 98.12 184 ILE A C 1
ATOM 1405 O O . ILE A 1 184 ? 9.266 7.34 9.938 1 98.12 184 ILE A O 1
ATOM 1409 N N . GLY A 1 185 ? 10.5 7.672 8.094 1 98.06 185 GLY A N 1
ATOM 1410 C CA . GLY A 1 185 ? 9.742 6.715 7.301 1 98.06 185 GLY A CA 1
ATOM 1411 C C . GLY A 1 185 ? 10.391 5.344 7.242 1 98.06 185 GLY A C 1
ATOM 1412 O O . GLY A 1 185 ? 11.523 5.207 6.77 1 98.06 185 GLY A O 1
ATOM 1413 N N . LEU A 1 186 ? 9.75 4.316 7.742 1 98.31 186 LEU A N 1
ATOM 1414 C CA . LEU A 1 186 ? 10.219 2.934 7.727 1 98.31 186 LEU A CA 1
ATOM 1415 C C . LEU A 1 186 ? 9.383 2.094 6.762 1 98.31 186 LEU A C 1
ATOM 1417 O O . LEU A 1 186 ? 8.172 1.984 6.918 1 98.31 186 LEU A O 1
ATOM 1421 N N . VAL A 1 187 ? 10.031 1.521 5.758 1 97.75 187 VAL A N 1
ATOM 1422 C CA . VAL A 1 187 ? 9.352 0.715 4.754 1 97.75 187 VAL A CA 1
ATOM 1423 C C . VAL A 1 187 ? 9.875 -0.718 4.789 1 97.75 187 VAL A C 1
ATOM 1425 O O . VAL A 1 187 ? 11.086 -0.943 4.73 1 97.75 187 VAL A O 1
ATOM 1428 N N . LYS A 1 188 ? 9.023 -1.643 4.934 1 97.5 188 LYS A N 1
ATOM 1429 C CA . LYS A 1 188 ? 9.375 -3.055 4.82 1 97.5 188 LYS A CA 1
ATOM 1430 C C . LYS A 1 188 ? 8.93 -3.629 3.48 1 97.5 188 LYS A C 1
ATOM 1432 O O . LYS A 1 188 ? 7.766 -3.498 3.102 1 97.5 188 LYS A O 1
ATOM 1437 N N . LEU A 1 189 ? 9.828 -4.242 2.789 1 96.69 189 LEU A N 1
ATOM 1438 C CA . LEU A 1 189 ? 9.508 -4.754 1.46 1 96.69 189 LEU A CA 1
ATOM 1439 C C . LEU A 1 189 ? 9.664 -6.27 1.411 1 96.69 189 LEU A C 1
ATOM 1441 O O . LEU A 1 189 ? 10.531 -6.832 2.086 1 96.69 189 LEU A O 1
ATOM 1445 N N . MET A 1 190 ? 8.875 -6.852 0.574 1 92.94 190 MET A N 1
ATOM 1446 C CA . MET A 1 190 ? 8.938 -8.289 0.327 1 92.94 190 MET A CA 1
ATOM 1447 C C . MET A 1 190 ? 10.203 -8.664 -0.432 1 92.94 190 MET A C 1
ATOM 1449 O O . MET A 1 190 ? 10.859 -7.793 -1.011 1 92.94 190 MET A O 1
ATOM 1453 N N . GLY A 1 191 ? 10.578 -9.961 -0.388 1 90.06 191 GLY A N 1
ATOM 1454 C CA . GLY A 1 191 ? 11.734 -10.484 -1.098 1 90.06 191 GLY A CA 1
ATOM 1455 C C . GLY A 1 191 ? 12.188 -11.836 -0.579 1 90.06 191 GLY A C 1
ATOM 1456 O O . GLY A 1 191 ? 13.258 -12.328 -0.95 1 90.06 191 GLY A O 1
ATOM 1457 N N . ARG A 1 192 ? 11.375 -12.367 0.316 1 86.62 192 ARG A N 1
ATOM 1458 C CA . ARG A 1 192 ? 11.648 -13.648 0.95 1 86.62 192 ARG A CA 1
ATOM 1459 C C . ARG A 1 192 ? 13.062 -13.688 1.517 1 86.62 192 ARG A C 1
ATOM 1461 O O . ARG A 1 192 ? 13.344 -13.07 2.545 1 86.62 192 ARG A O 1
ATOM 1468 N N . SER A 1 193 ? 14.031 -14.344 0.673 1 88.12 193 SER A N 1
ATOM 1469 C CA . SER A 1 193 ? 15.375 -14.516 1.223 1 88.12 193 SER A CA 1
ATOM 1470 C C . SER A 1 193 ? 16.375 -13.609 0.525 1 88.12 193 SER A C 1
ATOM 1472 O O . SER A 1 193 ? 17.578 -13.648 0.826 1 88.12 193 SER A O 1
ATOM 1474 N N . SER A 1 194 ? 15.898 -12.789 -0.353 1 93.25 194 SER A N 1
ATOM 1475 C CA . SER A 1 194 ? 16.828 -11.961 -1.116 1 93.25 194 SER A CA 1
ATOM 1476 C C . SER A 1 194 ? 16.5 -10.477 -0.963 1 93.25 194 SER A C 1
ATOM 1478 O O . SER A 1 194 ? 15.375 -10.117 -0.612 1 93.25 194 SER A O 1
ATOM 1480 N N . GLY A 1 195 ? 17.5 -9.609 -1.212 1 96.62 195 GLY A N 1
ATOM 1481 C CA . GLY A 1 195 ? 17.344 -8.18 -1.03 1 96.62 195 GLY A CA 1
ATO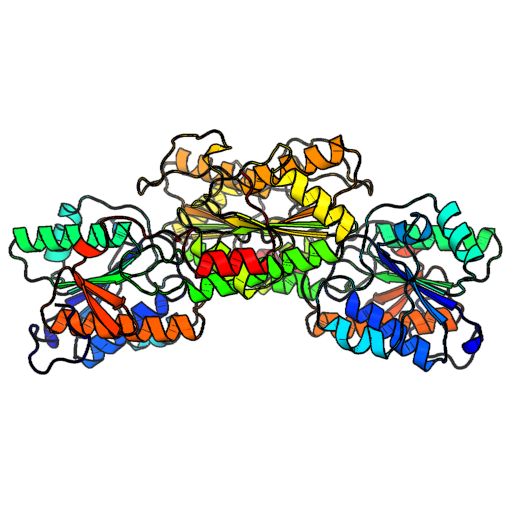M 1482 C C . GLY A 1 195 ? 17.203 -7.426 -2.338 1 96.62 195 GLY A C 1
ATOM 1483 O O . GLY A 1 195 ? 17.328 -6.199 -2.371 1 96.62 195 GLY A O 1
ATOM 1484 N N . PHE A 1 196 ? 16.859 -8.117 -3.445 1 96.94 196 PHE A N 1
ATOM 1485 C CA . PHE A 1 196 ? 16.875 -7.496 -4.766 1 96.94 196 PHE A CA 1
ATOM 1486 C C . PHE A 1 196 ? 15.852 -6.371 -4.84 1 96.94 196 PHE A C 1
ATOM 1488 O O . PHE A 1 196 ? 16.156 -5.277 -5.328 1 96.94 196 PHE A O 1
ATOM 1495 N N . ILE A 1 197 ? 14.641 -6.582 -4.34 1 97.25 197 ILE A N 1
ATOM 1496 C CA . ILE A 1 197 ? 13.594 -5.57 -4.43 1 97.25 197 ILE A CA 1
ATOM 1497 C C . ILE A 1 197 ? 14 -4.34 -3.619 1 97.25 197 ILE A C 1
ATOM 1499 O O . ILE A 1 197 ? 13.93 -3.213 -4.117 1 97.25 197 ILE A O 1
ATOM 1503 N N . ALA A 1 198 ? 14.453 -4.578 -2.408 1 97.69 198 ALA A N 1
ATOM 1504 C CA . ALA A 1 198 ? 14.836 -3.477 -1.533 1 97.69 198 ALA A CA 1
ATOM 1505 C C . ALA A 1 198 ? 15.977 -2.666 -2.145 1 97.69 198 ALA A C 1
ATOM 1507 O O . ALA A 1 198 ? 15.922 -1.435 -2.189 1 97.69 198 ALA A O 1
ATOM 1508 N N . MET A 1 199 ? 16.984 -3.342 -2.637 1 97.38 199 MET A N 1
ATOM 1509 C CA . MET A 1 199 ? 18.141 -2.674 -3.203 1 97.38 199 MET A CA 1
ATOM 1510 C C . MET A 1 199 ? 17.766 -1.861 -4.438 1 97.38 199 MET A C 1
ATOM 1512 O O . MET A 1 199 ? 18.078 -0.673 -4.523 1 97.38 199 MET A O 1
ATOM 1516 N N . HIS A 1 200 ? 17.047 -2.467 -5.371 1 96.88 200 HIS A N 1
ATOM 1517 C CA . HIS A 1 200 ? 16.703 -1.803 -6.625 1 96.88 200 HIS A CA 1
ATOM 1518 C C . HIS A 1 200 ? 15.711 -0.667 -6.398 1 96.88 200 HIS A C 1
ATOM 1520 O O . HIS A 1 200 ? 15.805 0.384 -7.035 1 96.88 200 HIS A O 1
ATOM 1526 N N . ALA A 1 201 ? 14.75 -0.918 -5.516 1 96.94 201 ALA A N 1
ATOM 1527 C CA . ALA A 1 201 ? 13.781 0.13 -5.219 1 96.94 201 ALA A CA 1
ATOM 1528 C C . ALA A 1 201 ? 14.453 1.329 -4.559 1 96.94 201 ALA A C 1
ATOM 1530 O O . ALA A 1 201 ? 14.117 2.479 -4.855 1 96.94 201 ALA A O 1
ATOM 1531 N N . SER A 1 202 ? 15.391 1.072 -3.641 1 96.75 202 SER A N 1
ATOM 1532 C CA . SER A 1 202 ? 16.125 2.145 -2.975 1 96.75 202 SER A CA 1
ATOM 1533 C C . SER A 1 202 ? 16.969 2.941 -3.967 1 96.75 202 SER A C 1
ATOM 1535 O O . SER A 1 202 ? 16.969 4.172 -3.934 1 96.75 202 SER A O 1
ATOM 1537 N N . LEU A 1 203 ? 17.656 2.236 -4.816 1 93.19 203 LEU A N 1
ATOM 1538 C CA . LEU A 1 203 ? 18.516 2.869 -5.809 1 93.19 203 LEU A CA 1
ATOM 1539 C C . LEU A 1 203 ? 17.688 3.711 -6.781 1 93.19 203 LEU A C 1
ATOM 1541 O O . LEU A 1 203 ? 18.109 4.812 -7.156 1 93.19 203 LEU A O 1
ATOM 1545 N N . SER A 1 204 ? 16.609 3.209 -7.148 1 92.19 204 SER A N 1
ATOM 1546 C CA . SER A 1 204 ? 15.773 3.883 -8.141 1 92.19 204 SER A CA 1
ATOM 1547 C C . SER A 1 204 ? 15.078 5.102 -7.543 1 92.19 204 SER A C 1
ATOM 1549 O O . SER A 1 204 ? 14.828 6.082 -8.242 1 92.19 204 SER A O 1
ATOM 1551 N N . SER A 1 205 ? 14.664 5.047 -6.348 1 91.56 205 SER A N 1
ATOM 1552 C CA . SER A 1 205 ? 13.969 6.152 -5.695 1 91.56 205 SER A CA 1
ATOM 1553 C C . SER A 1 205 ? 14.914 7.32 -5.426 1 91.56 205 SER A C 1
ATOM 1555 O O . SER A 1 205 ? 14.555 8.477 -5.664 1 91.56 205 SER A O 1
ATOM 1557 N N . GLY A 1 206 ? 16.078 6.988 -4.855 1 91.12 206 GLY A N 1
ATOM 1558 C CA . GLY A 1 206 ? 17.047 8.008 -4.473 1 91.12 206 GLY A CA 1
ATOM 1559 C C . GLY A 1 206 ? 16.703 8.672 -3.15 1 91.12 206 GLY A C 1
ATOM 1560 O O . GLY A 1 206 ? 17.453 9.539 -2.68 1 91.12 206 GLY A O 1
ATOM 1561 N N . GLN A 1 207 ? 15.672 8.297 -2.51 1 93.75 207 GLN A N 1
ATOM 1562 C CA . GLN A 1 207 ? 15.188 8.984 -1.312 1 93.75 207 GLN A CA 1
ATOM 1563 C C . GLN A 1 207 ? 15.508 8.18 -0.056 1 93.75 207 GLN A C 1
ATOM 1565 O O . GLN A 1 207 ? 15.25 8.633 1.061 1 93.75 207 GLN A O 1
ATOM 1570 N N . VAL A 1 208 ? 16.125 6.992 -0.226 1 97.44 208 VAL A N 1
ATOM 1571 C CA . VAL A 1 208 ? 16.375 6.109 0.907 1 97.44 208 VAL A CA 1
ATOM 1572 C C . VAL A 1 208 ? 17.719 6.449 1.541 1 97.44 208 VAL A C 1
ATOM 1574 O O . VAL A 1 208 ? 18.719 6.582 0.841 1 97.44 208 VAL A O 1
ATOM 1577 N N . ASP A 1 209 ? 17.703 6.609 2.85 1 98.12 209 ASP A N 1
ATOM 1578 C CA . ASP A 1 209 ? 18.922 6.941 3.582 1 98.12 209 ASP A CA 1
ATOM 1579 C C . ASP A 1 209 ? 19.594 5.68 4.125 1 98.12 209 ASP A C 1
ATOM 1581 O O . ASP A 1 209 ? 20.812 5.668 4.348 1 98.12 209 ASP A O 1
ATOM 1585 N N . VAL A 1 210 ? 18.844 4.668 4.406 1 98.25 210 VAL A N 1
ATOM 1586 C CA . VAL A 1 210 ? 19.344 3.4 4.926 1 98.25 210 VAL A CA 1
ATOM 1587 C C . VAL A 1 210 ? 18.625 2.238 4.242 1 98.25 210 VAL A C 1
ATOM 1589 O O . VAL A 1 210 ? 17.391 2.166 4.258 1 98.25 210 VAL A O 1
ATOM 1592 N N . CYS A 1 211 ? 19.344 1.396 3.602 1 98.25 211 CYS A N 1
ATOM 1593 C CA . CYS A 1 211 ? 18.828 0.19 2.971 1 98.25 211 CYS A CA 1
ATOM 1594 C C . CYS A 1 211 ? 19.406 -1.061 3.623 1 98.25 211 CYS A C 1
ATOM 1596 O O . CYS A 1 211 ? 20.609 -1.268 3.615 1 98.25 211 CYS A O 1
ATOM 1598 N N . LEU A 1 212 ? 18.531 -1.913 4.203 1 98.12 212 LEU A N 1
ATOM 1599 C CA . LEU A 1 212 ? 18.953 -3.119 4.902 1 98.12 212 LEU A CA 1
ATOM 1600 C C . LEU A 1 212 ? 18.484 -4.371 4.168 1 98.12 212 LEU A C 1
ATOM 1602 O O . LEU A 1 212 ? 17.297 -4.551 3.938 1 98.12 212 LEU A O 1
ATOM 1606 N N . ILE A 1 213 ? 19.406 -5.219 3.811 1 97.5 213 ILE A N 1
ATOM 1607 C CA . ILE A 1 213 ? 19.094 -6.434 3.062 1 97.5 213 ILE A CA 1
ATOM 1608 C C . ILE A 1 213 ? 19.641 -7.652 3.803 1 97.5 213 ILE A C 1
ATOM 1610 O O . ILE A 1 213 ? 20.516 -7.523 4.656 1 97.5 213 ILE A O 1
ATOM 1614 N N . PRO A 1 214 ? 19.109 -8.836 3.52 1 96 214 PRO A N 1
ATOM 1615 C CA . PRO A 1 214 ? 19.5 -10.031 4.277 1 96 214 PRO A CA 1
ATOM 1616 C C . PRO A 1 214 ? 20.953 -10.445 4.012 1 96 214 PRO A C 1
ATOM 1618 O O . PRO A 1 214 ? 21.562 -11.102 4.848 1 96 214 PRO A O 1
ATOM 1621 N N . GLU A 1 215 ? 21.484 -10.07 2.908 1 96.31 215 GLU A N 1
ATOM 1622 C CA . GLU A 1 215 ? 22.828 -10.492 2.504 1 96.31 215 GLU A CA 1
ATOM 1623 C C . GLU A 1 215 ? 23.891 -9.742 3.281 1 96.31 215 GLU A C 1
ATOM 1625 O O . GLU A 1 215 ? 25.062 -10.133 3.27 1 96.31 215 GLU A O 1
ATOM 1630 N N . VAL A 1 216 ? 23.547 -8.672 3.92 1 95.44 216 VAL A N 1
ATOM 1631 C CA . VAL A 1 216 ? 24.5 -7.867 4.68 1 95.44 216 VAL A CA 1
ATOM 1632 C C . VAL A 1 216 ? 24.047 -7.773 6.137 1 95.44 216 VAL A C 1
ATOM 1634 O O . VAL A 1 216 ? 23.031 -7.148 6.438 1 95.44 216 VAL A O 1
ATOM 1637 N N . SER A 1 217 ? 24.844 -8.328 7 1 94.19 217 SER A N 1
ATOM 1638 C CA . SER A 1 217 ? 24.531 -8.25 8.422 1 94.19 217 SER A CA 1
ATOM 1639 C C . SER A 1 217 ? 24.656 -6.824 8.945 1 94.19 217 SER A C 1
ATOM 1641 O O . SER A 1 217 ? 25.469 -6.043 8.43 1 94.19 217 SER A O 1
ATOM 1643 N N . PHE A 1 218 ? 23.828 -6.516 9.969 1 95.31 218 PHE A N 1
ATOM 1644 C CA . PHE A 1 218 ? 23.875 -5.184 10.555 1 95.31 218 PHE A CA 1
ATOM 1645 C C . PHE A 1 218 ? 23.5 -5.227 12.031 1 95.31 218 PHE A C 1
ATOM 1647 O O . PHE A 1 218 ? 22.812 -6.152 12.477 1 95.31 218 PHE A O 1
ATOM 1654 N N . ALA A 1 219 ? 24 -4.238 12.766 1 95.31 219 ALA A N 1
ATOM 1655 C CA . ALA A 1 219 ? 23.625 -4.031 14.164 1 95.31 219 ALA A CA 1
ATOM 1656 C C . ALA A 1 219 ? 22.656 -2.865 14.297 1 95.31 219 ALA A C 1
ATOM 1658 O O . ALA A 1 219 ? 22.766 -1.86 13.594 1 95.31 219 ALA A O 1
ATOM 1659 N N . LEU A 1 220 ? 21.672 -3.051 15.219 1 95.5 220 LEU A N 1
ATOM 1660 C CA . LEU A 1 220 ? 20.75 -1.953 15.477 1 95.5 220 LEU A CA 1
ATOM 1661 C C . LEU A 1 220 ? 21.328 -0.987 16.516 1 95.5 220 LEU A C 1
ATOM 1663 O O . LEU A 1 220 ? 21.297 0.23 16.312 1 95.5 220 LEU A O 1
ATOM 1667 N N . ASP A 1 221 ? 21.906 -1.583 17.5 1 94.12 221 ASP A N 1
ATOM 1668 C CA . ASP A 1 221 ? 22.438 -0.811 18.625 1 94.12 221 ASP A CA 1
ATOM 1669 C C . ASP A 1 221 ? 23.938 -0.602 18.484 1 94.12 221 ASP A C 1
ATOM 1671 O O . ASP A 1 221 ? 24.578 -1.179 17.594 1 94.12 221 ASP A O 1
ATOM 1675 N N . GLY A 1 222 ? 24.5 0.302 19.422 1 91.88 222 GLY A N 1
ATOM 1676 C CA . GLY A 1 222 ? 25.938 0.52 19.453 1 91.88 222 GLY A CA 1
ATOM 1677 C C . GLY A 1 222 ? 26.359 1.785 18.734 1 91.88 222 GLY A C 1
ATOM 1678 O O . GLY A 1 222 ? 25.547 2.432 18.062 1 91.88 222 GLY A O 1
ATOM 1679 N N . GLU A 1 223 ? 27.625 2.123 18.734 1 91.88 223 GLU A N 1
ATOM 1680 C CA . GLU A 1 223 ? 28.188 3.359 18.203 1 91.88 223 GLU A CA 1
ATOM 1681 C C . GLU A 1 223 ? 28.094 3.408 16.688 1 91.88 223 GLU A C 1
ATOM 1683 O O . GLU A 1 223 ? 27.938 4.484 16.094 1 91.88 223 GLU A O 1
ATOM 1688 N N . TYR A 1 224 ? 28.109 2.254 16.109 1 92.44 224 TYR A N 1
ATOM 1689 C CA . TYR A 1 224 ? 28.078 2.199 14.648 1 92.44 224 TYR A CA 1
ATOM 1690 C C . TYR A 1 224 ? 26.812 1.52 14.156 1 92.44 224 TYR A C 1
ATOM 1692 O O . TYR A 1 224 ? 26.75 1.069 13.008 1 92.44 224 TYR A O 1
ATOM 1700 N N . GLY A 1 225 ? 25.828 1.487 15.016 1 96.19 225 GLY A N 1
ATOM 1701 C CA . GLY A 1 225 ? 24.594 0.812 14.672 1 96.19 225 GLY A CA 1
ATOM 1702 C C . GLY A 1 225 ? 23.641 1.682 13.875 1 96.19 225 GLY A C 1
ATOM 1703 O O . GLY A 1 225 ? 23.875 2.881 13.711 1 96.19 225 GLY A O 1
ATOM 1704 N N . VAL A 1 226 ? 22.609 1.062 13.367 1 97.62 226 VAL A N 1
ATOM 1705 C CA . VAL A 1 226 ? 21.609 1.73 12.547 1 97.62 226 VAL A CA 1
ATOM 1706 C C . VAL A 1 226 ? 20.969 2.873 13.344 1 97.62 226 VAL A C 1
ATOM 1708 O O . VAL A 1 226 ? 20.781 3.971 12.812 1 97.62 226 VAL A O 1
ATOM 1711 N N . LEU A 1 227 ? 20.672 2.682 14.633 1 97.75 227 LEU A N 1
ATOM 1712 C CA . LEU A 1 227 ? 19.969 3.66 15.461 1 97.75 227 LEU A CA 1
ATOM 1713 C C . LEU A 1 227 ? 20.812 4.918 15.641 1 97.75 227 LEU A C 1
ATOM 1715 O O . LEU A 1 227 ? 20.297 6.031 15.594 1 97.75 227 LEU A O 1
ATOM 1719 N N . GLN A 1 228 ? 22.109 4.754 15.883 1 96.81 228 GLN A N 1
ATOM 1720 C CA . GLN A 1 228 ? 23 5.898 16 1 96.81 228 GLN A CA 1
ATOM 1721 C C . GLN A 1 228 ? 23.047 6.707 14.711 1 96.81 228 GLN A C 1
ATOM 1723 O O . GLN A 1 228 ? 23.094 7.938 14.742 1 96.81 228 GLN A O 1
ATOM 1728 N N . HIS A 1 229 ? 23.078 6.02 13.648 1 97.31 229 HIS A N 1
ATOM 1729 C CA . HIS A 1 229 ? 23.078 6.695 12.352 1 97.31 229 HIS A CA 1
ATOM 1730 C C . HIS A 1 229 ? 21.797 7.477 12.133 1 97.31 229 HIS A C 1
ATOM 1732 O O . HIS A 1 229 ? 21.812 8.586 11.586 1 97.31 229 HIS A O 1
ATOM 1738 N N . LEU A 1 230 ? 20.656 6.906 12.531 1 97.81 230 LEU A N 1
ATOM 1739 C CA . LEU A 1 230 ? 19.375 7.598 12.422 1 97.81 230 LEU A CA 1
ATOM 1740 C C . LEU A 1 230 ? 19.375 8.883 13.242 1 97.81 230 LEU A C 1
ATOM 1742 O O . LEU A 1 230 ? 18.828 9.898 12.82 1 97.81 230 LEU A O 1
ATOM 1746 N N . GLU A 1 231 ? 20.016 8.828 14.391 1 96.88 231 GLU A N 1
ATOM 1747 C CA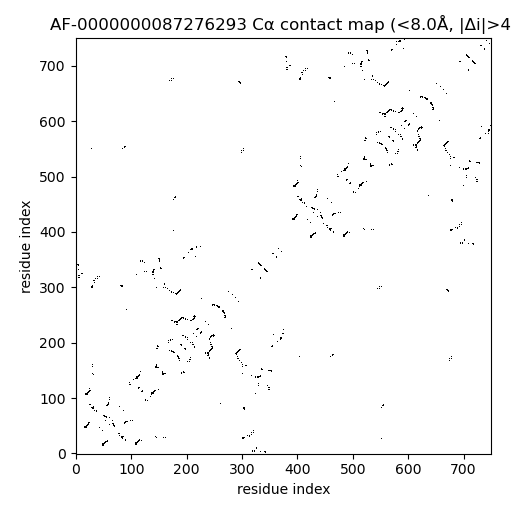 . GLU A 1 231 ? 20.141 10.023 15.211 1 96.88 231 GLU A CA 1
ATOM 1748 C C . GLU A 1 231 ? 20.875 11.133 14.453 1 96.88 231 GLU A C 1
ATOM 1750 O O . GLU A 1 231 ? 20.438 12.289 14.477 1 96.88 231 GLU A O 1
ATOM 1755 N N . GLN A 1 232 ? 21.922 10.734 13.859 1 96.62 232 GLN A N 1
ATOM 1756 C CA . GLN A 1 232 ? 22.719 11.703 13.117 1 96.62 232 GLN A CA 1
ATOM 1757 C C . GLN A 1 232 ? 21.922 12.289 11.945 1 96.62 232 GLN A C 1
ATOM 1759 O O . GLN A 1 232 ? 22 13.484 11.672 1 96.62 232 GLN A O 1
ATOM 1764 N N . LEU A 1 233 ? 21.203 11.438 11.297 1 97.06 233 LEU A N 1
ATOM 1765 C CA . LEU A 1 233 ? 20.391 11.898 10.172 1 97.06 233 LEU A CA 1
ATOM 1766 C C . LEU A 1 233 ? 19.328 12.883 10.641 1 97.06 233 LEU A C 1
ATOM 1768 O O . LEU A 1 233 ? 19.094 13.906 9.992 1 97.06 233 LEU A O 1
ATOM 1772 N N . ILE A 1 234 ? 18.641 12.562 11.727 1 96.56 234 ILE A N 1
ATOM 1773 C CA . ILE A 1 234 ? 17.594 13.43 12.258 1 96.56 234 ILE A CA 1
ATOM 1774 C C . ILE A 1 234 ? 18.203 14.773 12.672 1 96.56 234 ILE A C 1
ATOM 1776 O O . ILE A 1 234 ? 17.625 15.828 12.406 1 96.56 234 ILE A O 1
ATOM 1780 N N . LYS A 1 235 ? 19.359 14.734 13.258 1 94.62 235 LYS A N 1
ATOM 1781 C CA . LYS A 1 235 ? 20.031 15.945 13.719 1 94.62 235 LYS A CA 1
ATOM 1782 C C . LYS A 1 235 ? 20.469 16.812 12.539 1 94.62 235 LYS A C 1
ATOM 1784 O O . LYS A 1 235 ? 20.312 18.031 12.57 1 94.62 235 LYS A O 1
ATOM 1789 N N . ASN A 1 236 ? 20.969 16.234 11.492 1 94.75 236 ASN A N 1
ATOM 1790 C CA . ASN A 1 236 ? 21.594 16.969 10.391 1 94.75 236 ASN A CA 1
ATOM 1791 C C . ASN A 1 236 ? 20.578 17.297 9.297 1 94.75 236 ASN A C 1
ATOM 1793 O O . ASN A 1 236 ? 20.562 18.406 8.773 1 94.75 236 ASN A O 1
ATOM 1797 N N . LYS A 1 237 ? 19.812 16.328 8.945 1 93.69 237 LYS A N 1
ATOM 1798 C CA . LYS A 1 237 ? 18.906 16.438 7.812 1 93.69 237 LYS A CA 1
ATOM 1799 C C . LYS A 1 237 ? 17.484 16.766 8.281 1 93.69 237 LYS A C 1
ATOM 1801 O O . LYS A 1 237 ? 16.688 17.344 7.531 1 93.69 237 LYS A O 1
ATOM 1806 N N . GLY A 1 238 ? 17.062 16.375 9.492 1 94.88 238 GLY A N 1
ATOM 1807 C CA . GLY A 1 238 ? 15.75 16.656 10.055 1 94.88 238 GLY A CA 1
ATOM 1808 C C . GLY A 1 238 ? 14.766 15.516 9.859 1 94.88 238 GLY A C 1
ATOM 1809 O O . GLY A 1 238 ? 13.758 15.422 10.562 1 94.88 238 GLY A O 1
ATOM 1810 N N . PHE A 1 239 ? 15.039 14.664 8.859 1 96.81 239 PHE A N 1
ATOM 1811 C CA . PHE A 1 239 ? 14.211 13.484 8.617 1 96.81 239 PHE A CA 1
ATOM 1812 C C . PHE A 1 239 ? 15.016 12.391 7.934 1 96.81 239 PHE A C 1
ATOM 1814 O O . PHE A 1 239 ? 16.156 12.625 7.5 1 96.81 239 PHE A O 1
ATOM 1821 N N . CYS A 1 240 ? 14.469 11.117 7.871 1 97.94 240 CYS A N 1
ATOM 1822 C CA . CYS A 1 240 ? 15.156 10.062 7.141 1 97.94 240 CYS A CA 1
ATOM 1823 C C . CYS A 1 240 ? 14.195 8.961 6.73 1 97.94 240 CYS 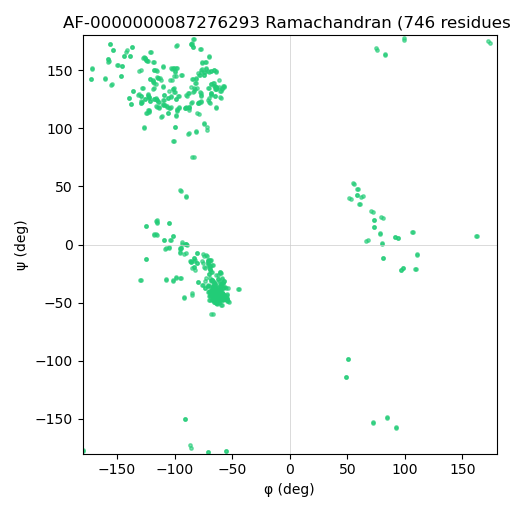A C 1
ATOM 1825 O O . CYS A 1 240 ? 13.07 8.891 7.234 1 97.94 240 CYS A O 1
ATOM 1827 N N . VAL A 1 241 ? 14.594 8.18 5.738 1 98.44 241 VAL A N 1
ATOM 1828 C CA . VAL A 1 241 ? 13.828 7.062 5.203 1 98.44 241 VAL A CA 1
ATOM 1829 C C . VAL A 1 241 ? 14.648 5.777 5.301 1 98.44 241 VAL A C 1
ATOM 1831 O O . VAL A 1 241 ? 15.797 5.738 4.863 1 98.44 241 VAL A O 1
ATOM 1834 N N . VAL A 1 242 ? 14.078 4.746 5.895 1 98.56 242 VAL A N 1
ATOM 1835 C CA . VAL A 1 242 ? 14.711 3.439 6.055 1 98.56 242 VAL A CA 1
ATOM 1836 C C . VAL A 1 242 ? 13.938 2.391 5.258 1 98.56 242 VAL A C 1
ATOM 1838 O O . VAL A 1 242 ? 12.719 2.258 5.414 1 98.56 242 VAL A O 1
ATOM 1841 N N . CYS A 1 243 ? 14.602 1.72 4.406 1 98.44 243 CYS A N 1
ATOM 1842 C CA . CYS A 1 243 ? 14.047 0.596 3.66 1 98.44 243 CYS A CA 1
ATOM 1843 C C . CYS A 1 243 ? 14.648 -0.723 4.129 1 98.44 243 CYS A C 1
ATOM 1845 O O . CYS A 1 243 ? 15.867 -0.899 4.094 1 98.44 243 CYS A O 1
ATOM 1847 N N . VAL A 1 244 ? 13.805 -1.649 4.535 1 98.12 244 VAL A N 1
ATOM 1848 C CA . VAL A 1 244 ? 14.297 -2.916 5.062 1 98.12 244 VAL A CA 1
ATOM 1849 C C . VAL A 1 244 ? 13.602 -4.078 4.355 1 98.12 244 VAL A C 1
ATOM 1851 O O . VAL A 1 244 ? 12.375 -4.094 4.23 1 98.12 244 VAL A O 1
ATOM 1854 N N . ALA A 1 245 ? 14.422 -5.008 3.844 1 97.5 245 ALA A N 1
ATOM 1855 C CA . ALA A 1 245 ? 13.867 -6.234 3.279 1 97.5 245 ALA A CA 1
ATOM 1856 C C . ALA A 1 245 ? 13.312 -7.141 4.375 1 97.5 245 ALA A C 1
ATOM 1858 O O . ALA A 1 245 ? 13.867 -7.211 5.473 1 97.5 245 ALA A O 1
ATOM 1859 N N . GLU A 1 246 ? 12.312 -7.891 4.086 1 94.94 246 GLU A N 1
ATOM 1860 C CA . GLU A 1 246 ? 11.578 -8.672 5.078 1 94.94 246 GLU A CA 1
ATOM 1861 C C . GLU A 1 246 ? 12.484 -9.711 5.734 1 94.94 246 GLU A C 1
ATOM 1863 O O . GLU A 1 246 ? 12.281 -10.086 6.891 1 94.94 246 GLU A O 1
ATOM 1868 N N . ALA A 1 247 ? 13.477 -10.211 5.055 1 94.31 247 ALA A N 1
ATOM 1869 C CA . ALA A 1 247 ? 14.328 -11.258 5.605 1 94.31 247 ALA A CA 1
ATOM 1870 C C . ALA A 1 247 ? 15.57 -10.656 6.262 1 94.31 247 ALA A C 1
ATOM 1872 O O . ALA A 1 247 ? 16.391 -11.383 6.82 1 94.31 247 ALA A O 1
ATOM 1873 N N . ALA A 1 248 ? 15.727 -9.383 6.195 1 95.81 248 ALA A N 1
ATOM 1874 C CA . ALA A 1 248 ? 16.891 -8.734 6.797 1 95.81 248 ALA A CA 1
ATOM 1875 C C . ALA A 1 248 ? 16.828 -8.812 8.32 1 95.81 248 ALA A C 1
ATOM 1877 O O . ALA A 1 248 ? 15.766 -8.688 8.914 1 95.81 248 ALA A O 1
ATOM 1878 N N . GLY A 1 249 ? 17.969 -9.094 8.922 1 92.94 249 GLY A N 1
ATOM 1879 C CA . GLY A 1 249 ? 18.109 -8.984 10.367 1 92.94 249 GLY A CA 1
ATOM 1880 C C . GLY A 1 249 ? 17.391 -10.094 11.117 1 92.94 249 GLY A C 1
ATOM 1881 O O . GLY A 1 249 ? 16.984 -9.906 12.266 1 92.94 249 GLY A O 1
ATOM 1882 N N . GLN A 1 250 ? 17.125 -11.164 10.469 1 90.56 250 GLN A N 1
ATOM 1883 C CA . GLN A 1 250 ? 16.438 -12.266 11.133 1 90.56 250 GLN A CA 1
ATOM 1884 C C . GLN A 1 250 ? 17.25 -12.789 12.32 1 90.56 250 GLN A C 1
ATOM 1886 O O . GLN A 1 250 ? 16.672 -13.305 13.281 1 90.56 250 GLN A O 1
ATOM 1891 N N . GLU A 1 251 ? 18.516 -12.57 12.289 1 87.69 251 GLU A N 1
ATOM 1892 C CA . GLU A 1 251 ? 19.391 -12.992 13.391 1 87.69 251 GLU A CA 1
ATOM 1893 C C . GLU A 1 251 ? 19.125 -12.156 14.641 1 87.69 251 GLU A C 1
ATOM 1895 O O . GLU A 1 251 ? 19.484 -12.562 15.75 1 87.69 251 GLU A O 1
ATOM 1900 N N . LEU A 1 252 ? 18.547 -11.008 14.453 1 87.69 252 LEU A N 1
ATOM 1901 C CA . LEU A 1 252 ? 18.25 -10.102 15.555 1 87.69 252 LEU A CA 1
ATOM 1902 C C . LEU A 1 252 ? 16.953 -10.492 16.25 1 87.69 252 LEU A C 1
ATOM 1904 O O . LEU A 1 252 ? 16.641 -9.969 17.328 1 87.69 252 LEU A O 1
ATOM 1908 N N . LEU A 1 253 ? 16.172 -11.367 15.609 1 85.88 253 LEU A N 1
ATOM 1909 C CA . LEU A 1 253 ? 14.844 -11.727 16.094 1 85.88 253 LEU A CA 1
ATOM 1910 C C . LEU A 1 253 ? 14.82 -13.164 16.609 1 85.88 253 LEU A C 1
ATOM 1912 O O . LEU A 1 253 ? 15.695 -13.961 16.266 1 85.88 253 LEU A O 1
ATOM 1916 N N . GLN A 1 254 ? 13.914 -13.367 17.531 1 77.69 254 GLN A N 1
ATOM 1917 C CA . GLN A 1 254 ? 13.695 -14.742 17.969 1 77.69 254 GLN A CA 1
ATOM 1918 C C . GLN A 1 254 ? 13.039 -15.57 16.875 1 77.69 254 GLN A C 1
ATOM 1920 O O . GLN A 1 254 ? 12.086 -15.125 16.234 1 77.69 254 GLN A O 1
ATOM 1925 N N . ASN A 1 255 ? 13.727 -16.578 16.547 1 72.88 255 ASN A N 1
ATOM 1926 C CA . ASN A 1 255 ? 13.258 -17.438 15.469 1 72.88 255 ASN A CA 1
ATOM 1927 C C . ASN A 1 255 ? 12.281 -18.5 15.969 1 72.88 255 ASN A C 1
ATOM 1929 O O . ASN A 1 255 ? 12.547 -19.172 16.969 1 72.88 255 ASN A O 1
ATOM 1933 N N . SER A 1 256 ? 11.031 -18.5 15.383 1 66.81 256 SER A N 1
ATOM 1934 C CA . SER A 1 256 ? 10.055 -19.516 15.758 1 66.81 256 SER A CA 1
ATOM 1935 C C . SER A 1 256 ? 10.445 -20.891 15.219 1 66.81 256 SER A C 1
ATOM 1937 O O . SER A 1 256 ? 9.977 -21.922 15.711 1 66.81 256 SER A O 1
ATOM 1939 N N . GLY A 1 257 ? 11.391 -20.953 14.234 1 70.69 257 GLY A N 1
ATOM 1940 C CA . GLY A 1 257 ? 11.766 -22.203 13.586 1 70.69 257 GLY A CA 1
ATOM 1941 C C . GLY A 1 257 ? 10.641 -22.812 12.758 1 70.69 257 GLY A C 1
ATOM 1942 O O . GLY A 1 257 ? 10.797 -23.875 12.18 1 70.69 257 GLY A O 1
ATOM 1943 N N . ALA A 1 258 ? 9.508 -22.141 12.656 1 71.81 258 ALA A N 1
ATOM 1944 C CA . ALA A 1 258 ? 8.352 -22.672 11.93 1 71.81 258 ALA A CA 1
ATOM 1945 C C . ALA A 1 258 ? 8.531 -22.531 10.422 1 71.81 258 ALA A C 1
ATOM 1947 O O . ALA A 1 258 ? 9.258 -21.641 9.961 1 71.81 258 ALA A O 1
ATOM 1948 N N . THR A 1 259 ? 7.969 -23.484 9.578 1 72.25 259 THR A N 1
ATOM 1949 C CA . THR A 1 259 ? 8.023 -23.469 8.125 1 72.25 259 THR A CA 1
ATOM 1950 C C . THR A 1 259 ? 6.621 -23.391 7.527 1 72.25 259 THR A C 1
ATOM 1952 O O . THR A 1 259 ? 5.645 -23.766 8.18 1 72.25 259 THR A O 1
ATOM 1955 N N . ASP A 1 260 ? 6.512 -22.906 6.297 1 73.25 260 ASP A N 1
ATOM 1956 C CA . ASP A 1 260 ? 5.227 -22.875 5.605 1 73.25 260 ASP A CA 1
ATOM 1957 C C . ASP A 1 260 ? 4.953 -24.188 4.891 1 73.25 260 ASP A C 1
ATOM 1959 O O . ASP A 1 260 ? 5.688 -25.172 5.07 1 73.25 260 ASP A O 1
ATOM 1963 N N . ALA A 1 261 ? 3.883 -24.266 4.145 1 68.75 261 ALA A N 1
ATOM 1964 C CA . ALA A 1 261 ? 3.426 -25.484 3.488 1 68.75 261 ALA A CA 1
ATOM 1965 C C . ALA A 1 261 ? 4.457 -25.984 2.48 1 68.75 261 ALA A C 1
ATOM 1967 O O . ALA A 1 261 ? 4.492 -27.172 2.162 1 68.75 261 ALA A O 1
ATOM 1968 N N . SER A 1 262 ? 5.258 -24.906 1.991 1 68.44 262 SER A N 1
ATOM 1969 C CA . SER A 1 262 ? 6.25 -25.281 0.993 1 68.44 262 SER A CA 1
ATOM 1970 C C . SER A 1 262 ? 7.602 -25.578 1.641 1 68.44 262 SER A C 1
ATOM 1972 O O . SER A 1 262 ? 8.594 -25.781 0.945 1 68.44 262 SER A O 1
ATOM 1974 N N . GLY A 1 263 ? 7.664 -25.469 2.967 1 70.75 263 GLY A N 1
ATOM 1975 C CA . GLY A 1 263 ? 8.875 -25.797 3.693 1 70.75 263 GLY A CA 1
ATOM 1976 C C . GLY A 1 263 ? 9.797 -24.609 3.904 1 70.75 263 GLY A C 1
ATOM 1977 O O . GLY A 1 263 ? 10.914 -24.766 4.398 1 70.75 263 GLY A O 1
ATOM 1978 N N . ASN A 1 264 ? 9.312 -23.516 3.535 1 73.31 264 ASN A N 1
ATOM 1979 C CA . ASN A 1 264 ? 10.117 -22.312 3.725 1 73.31 264 ASN A CA 1
ATOM 1980 C C . ASN A 1 264 ? 9.961 -21.75 5.133 1 73.31 264 ASN A C 1
ATOM 1982 O O . ASN A 1 264 ? 8.891 -21.844 5.734 1 73.31 264 ASN A O 1
ATOM 1986 N N . ALA A 1 265 ? 11 -21.234 5.738 1 73.62 265 ALA A N 1
ATOM 1987 C CA . ALA A 1 265 ? 10.969 -20.641 7.074 1 73.62 265 ALA A CA 1
ATOM 1988 C C . ALA A 1 265 ? 9.977 -19.484 7.129 1 73.62 265 ALA A C 1
ATOM 1990 O O . ALA A 1 265 ? 9.906 -18.672 6.199 1 73.62 265 ALA A O 1
ATOM 1991 N N . ILE A 1 266 ? 9.188 -19.438 8.133 1 76.81 266 ILE A N 1
ATOM 1992 C CA . ILE A 1 266 ? 8.344 -18.281 8.406 1 76.81 266 ILE A CA 1
ATOM 1993 C C . ILE A 1 266 ? 9.172 -17.188 9.078 1 76.81 266 ILE A C 1
ATOM 1995 O O . ILE A 1 266 ? 9.758 -17.406 10.141 1 76.81 266 ILE A O 1
ATOM 1999 N N . LEU A 1 267 ? 9.188 -16.062 8.445 1 81.19 267 LEU A N 1
ATOM 2000 C CA . LEU A 1 267 ? 10.055 -14.977 8.883 1 81.19 267 LEU A CA 1
ATOM 2001 C C . LEU A 1 267 ? 9.422 -14.203 10.031 1 81.19 267 LEU A C 1
ATOM 2003 O O . LEU A 1 267 ? 8.195 -14.023 10.062 1 81.19 267 LEU A O 1
ATOM 2007 N N . SER A 1 268 ? 10.266 -13.789 10.93 1 84.94 268 SER A N 1
ATOM 2008 C CA . SER A 1 268 ? 9.844 -12.828 11.938 1 84.94 268 SER A CA 1
ATOM 2009 C C . SER A 1 268 ? 9.688 -11.438 11.336 1 84.94 268 SER A C 1
ATOM 2011 O O . SER A 1 268 ? 10.297 -11.125 10.312 1 84.94 268 SER A O 1
ATOM 2013 N N . ASP A 1 269 ? 8.898 -10.656 12.008 1 88.69 269 ASP A N 1
ATOM 2014 C CA . ASP A 1 269 ? 8.578 -9.352 11.43 1 88.69 269 ASP A CA 1
ATOM 2015 C C . ASP A 1 269 ? 9.609 -8.305 11.836 1 88.69 269 ASP A C 1
ATOM 2017 O O . ASP A 1 269 ? 9.461 -7.641 12.859 1 88.69 269 ASP A O 1
ATOM 2021 N N . ILE A 1 270 ? 10.586 -8.094 10.984 1 93.19 270 ILE A N 1
ATOM 2022 C CA . ILE A 1 270 ? 11.68 -7.16 11.227 1 93.19 270 ILE A CA 1
ATOM 2023 C C . ILE A 1 270 ? 11.148 -5.727 11.227 1 93.19 270 ILE A C 1
ATOM 2025 O O . ILE A 1 270 ? 11.688 -4.859 11.922 1 93.19 270 ILE A O 1
ATOM 2029 N N . GLY A 1 271 ? 10.086 -5.477 10.445 1 93.44 271 GLY A N 1
ATOM 2030 C CA . GLY A 1 271 ? 9.516 -4.141 10.375 1 93.44 271 GLY A CA 1
ATOM 2031 C C . GLY A 1 271 ? 8.984 -3.65 11.711 1 93.44 271 GLY A C 1
ATOM 2032 O O . GLY A 1 271 ? 9.344 -2.561 12.164 1 93.44 271 GLY A O 1
ATOM 2033 N N . VAL A 1 272 ? 8.195 -4.477 12.359 1 90.81 272 VAL A N 1
ATOM 2034 C CA . VAL A 1 272 ? 7.598 -4.141 13.648 1 90.81 272 VAL A CA 1
ATOM 2035 C C . VAL A 1 272 ? 8.688 -4.02 14.711 1 90.81 272 VAL A C 1
ATOM 2037 O O . VAL A 1 272 ? 8.656 -3.113 15.539 1 90.81 272 VAL A O 1
ATOM 2040 N N . HIS A 1 273 ? 9.617 -4.918 14.641 1 93.69 273 HIS A N 1
ATOM 2041 C CA . HIS A 1 273 ? 10.727 -4.891 15.586 1 93.69 273 HIS A CA 1
ATOM 2042 C C . HIS A 1 273 ? 11.516 -3.59 15.477 1 93.69 273 HIS A C 1
ATOM 2044 O O . HIS A 1 273 ? 11.805 -2.951 16.5 1 93.69 273 HIS A O 1
ATOM 2050 N N . MET A 1 274 ? 11.828 -3.207 14.32 1 96.19 274 MET A N 1
ATOM 2051 C CA . MET A 1 274 ? 12.586 -1.981 14.094 1 96.19 274 MET A CA 1
ATOM 2052 C C . MET A 1 274 ? 11.789 -0.758 14.531 1 96.19 274 MET A C 1
ATOM 2054 O O . MET A 1 274 ? 12.344 0.171 15.125 1 96.19 274 MET A O 1
ATOM 2058 N N . GLN A 1 275 ? 10.523 -0.753 14.188 1 95.62 275 GLN A N 1
ATOM 2059 C CA . GLN A 1 275 ? 9.672 0.355 14.602 1 95.62 275 GLN A CA 1
ATOM 2060 C C . GLN A 1 275 ? 9.727 0.559 16.109 1 95.62 275 GLN A C 1
ATOM 2062 O O . GLN A 1 275 ? 9.891 1.685 16.594 1 95.62 275 GLN A O 1
ATOM 2067 N N . GLN A 1 276 ? 9.617 -0.52 16.875 1 94.31 276 GLN A N 1
ATOM 2068 C CA . GLN A 1 276 ? 9.633 -0.466 18.328 1 94.31 276 GLN A CA 1
ATOM 2069 C C . GLN A 1 276 ? 10.992 -0.018 18.844 1 94.31 276 GLN A C 1
ATOM 2071 O O . GLN A 1 276 ? 11.078 0.803 19.766 1 94.31 276 GLN A O 1
ATOM 2076 N N . LYS A 1 277 ? 12.016 -0.554 18.266 1 95.81 277 LYS A N 1
ATOM 2077 C CA . LYS A 1 277 ? 13.367 -0.213 18.688 1 95.81 277 LYS A CA 1
ATOM 2078 C C . LYS A 1 277 ? 13.672 1.26 18.438 1 95.81 277 LYS A C 1
ATOM 2080 O O . LYS A 1 277 ? 14.305 1.922 19.266 1 95.81 277 LYS A O 1
ATOM 2085 N N . ILE A 1 278 ? 13.227 1.77 17.312 1 97.25 278 ILE A N 1
ATOM 2086 C CA . ILE A 1 278 ? 13.453 3.168 16.969 1 97.25 278 ILE A CA 1
ATOM 2087 C C . ILE A 1 278 ? 12.703 4.07 17.938 1 97.25 278 ILE A C 1
ATOM 2089 O O . ILE A 1 278 ? 13.273 5.027 18.469 1 97.25 278 ILE A O 1
ATOM 2093 N N . LYS A 1 279 ? 11.438 3.729 18.203 1 95 279 LYS A N 1
ATOM 2094 C CA . LYS A 1 279 ? 10.641 4.504 19.141 1 95 279 LYS A CA 1
ATOM 2095 C C . LYS A 1 279 ? 11.281 4.531 20.516 1 95 279 LYS A C 1
ATOM 2097 O O . LYS A 1 279 ? 11.406 5.598 21.141 1 95 279 LYS A O 1
ATOM 2102 N N . THR A 1 280 ? 11.703 3.391 20.984 1 95.81 280 THR A N 1
ATOM 2103 C CA . THR A 1 280 ? 12.312 3.26 22.297 1 95.81 280 THR A CA 1
ATOM 2104 C C . THR A 1 280 ? 13.617 4.043 22.375 1 95.81 280 THR A C 1
ATOM 2106 O O . THR A 1 280 ? 13.891 4.715 23.375 1 95.81 280 THR A O 1
ATOM 2109 N N . HIS A 1 281 ? 14.383 3.975 21.344 1 96.38 281 HIS A N 1
ATOM 2110 C CA . HIS A 1 281 ? 15.68 4.645 21.312 1 96.38 281 HIS A CA 1
ATOM 2111 C C . HIS A 1 281 ? 15.516 6.156 21.406 1 96.38 281 HIS A C 1
ATOM 2113 O O . HIS A 1 281 ? 16.156 6.797 22.25 1 96.38 281 HIS A O 1
ATOM 2119 N N . PHE A 1 282 ? 14.711 6.703 20.641 1 96.62 282 PHE A N 1
ATOM 2120 C CA . PHE A 1 282 ? 14.57 8.148 20.594 1 96.62 282 PHE A CA 1
ATOM 2121 C C . PHE A 1 282 ? 13.883 8.664 21.859 1 96.62 282 PHE A C 1
ATOM 2123 O O . PHE A 1 282 ? 14.211 9.742 22.359 1 96.62 282 PHE A O 1
ATOM 2130 N N . LYS A 1 283 ? 12.945 7.891 22.359 1 94.19 283 LYS A N 1
ATOM 2131 C CA . LYS A 1 283 ? 12.375 8.227 23.656 1 94.19 283 LYS A CA 1
ATOM 2132 C C . LYS A 1 283 ? 13.445 8.227 24.75 1 94.19 283 LYS A C 1
ATOM 2134 O O . LYS A 1 283 ? 13.453 9.109 25.609 1 94.19 283 LYS A O 1
ATOM 2139 N N . GLY A 1 284 ? 14.312 7.309 24.734 1 95.12 284 GLY A N 1
ATOM 2140 C CA . GLY A 1 284 ? 15.367 7.156 25.734 1 95.12 284 GLY A CA 1
ATOM 2141 C C . GLY A 1 284 ? 16.359 8.305 25.719 1 95.12 284 GLY A C 1
ATOM 2142 O O . GLY A 1 284 ? 16.859 8.703 26.781 1 95.12 284 GLY A O 1
ATOM 2143 N N . ILE A 1 285 ? 16.625 8.867 24.578 1 94.75 285 ILE A N 1
ATOM 2144 C CA . ILE A 1 285 ? 17.609 9.93 24.5 1 94.75 285 ILE A CA 1
ATOM 2145 C C . ILE A 1 285 ? 16.922 11.289 24.578 1 94.75 285 ILE A C 1
ATOM 2147 O O . ILE A 1 285 ? 17.562 12.336 24.422 1 94.75 285 ILE A O 1
ATOM 2151 N N . GLY A 1 286 ? 15.562 11.312 24.625 1 93.75 286 GLY A N 1
ATOM 2152 C CA . GLY A 1 286 ? 14.797 12.539 24.812 1 93.75 286 GLY A CA 1
ATOM 2153 C C . GLY A 1 286 ? 14.633 13.344 23.531 1 93.75 286 GLY A C 1
ATOM 2154 O O . GLY A 1 286 ? 14.539 14.57 23.578 1 93.75 286 GLY A O 1
ATOM 2155 N N . VAL A 1 287 ? 14.734 12.75 22.469 1 93.25 287 VAL A N 1
ATOM 2156 C CA . VAL A 1 287 ? 14.555 13.406 21.188 1 93.25 287 VAL A CA 1
ATOM 2157 C C . VAL A 1 287 ? 13.242 12.945 20.547 1 93.25 287 VAL A C 1
ATOM 2159 O O . VAL A 1 287 ? 12.984 11.742 20.469 1 93.25 287 VAL A O 1
ATOM 2162 N N . HIS A 1 288 ? 12.453 13.875 20.156 1 90.25 288 HIS A N 1
ATOM 2163 C CA . HIS A 1 288 ? 11.195 13.562 19.5 1 90.25 288 HIS A CA 1
ATOM 2164 C C . HIS A 1 288 ? 11.438 12.953 18.125 1 90.25 288 HIS A C 1
ATOM 2166 O O . HIS A 1 288 ? 12.281 13.438 17.359 1 90.25 288 HIS A O 1
ATOM 2172 N N . ALA A 1 289 ? 10.789 11.859 17.875 1 92.69 289 ALA A N 1
ATOM 2173 C CA . ALA A 1 289 ? 10.805 11.234 16.547 1 92.69 289 ALA A CA 1
ATOM 2174 C C . ALA A 1 289 ? 9.422 10.711 16.172 1 92.69 289 ALA A C 1
ATOM 2176 O O . ALA A 1 289 ? 8.758 10.055 16.984 1 92.69 289 ALA A O 1
ATOM 2177 N N . ASP A 1 290 ? 8.953 11.141 15.008 1 93.75 290 ASP A N 1
ATOM 2178 C CA . ASP A 1 290 ? 7.672 10.68 14.484 1 93.75 290 ASP A CA 1
ATOM 2179 C C . ASP A 1 290 ? 7.859 9.578 13.445 1 93.75 290 ASP A C 1
ATOM 2181 O O . ASP A 1 290 ? 8.125 9.852 12.273 1 93.75 290 ASP A O 1
ATOM 2185 N N . ILE A 1 291 ? 7.645 8.344 13.844 1 95.62 291 ILE A N 1
ATOM 2186 C CA . ILE A 1 291 ? 7.93 7.207 12.969 1 95.62 291 ILE A CA 1
ATOM 2187 C C . ILE A 1 291 ? 6.652 6.762 12.266 1 95.62 291 ILE A C 1
ATOM 2189 O O . ILE A 1 291 ? 5.609 6.602 12.906 1 95.62 291 ILE A O 1
ATOM 2193 N N . LYS A 1 292 ? 6.695 6.652 11 1 95.75 292 LYS A N 1
ATOM 2194 C CA . LYS A 1 292 ? 5.625 6.098 10.172 1 95.75 292 LYS A CA 1
ATOM 2195 C C . LYS A 1 292 ? 6.062 4.793 9.516 1 95.75 292 LYS A C 1
ATOM 2197 O O . LYS A 1 292 ? 7.008 4.777 8.719 1 95.75 292 LYS A O 1
ATOM 2202 N N . TYR A 1 293 ? 5.359 3.74 9.867 1 95.81 293 TYR A N 1
ATOM 2203 C CA . TYR A 1 293 ? 5.672 2.416 9.344 1 95.81 293 TYR A CA 1
ATOM 2204 C C . TYR A 1 293 ? 4.758 2.059 8.18 1 95.81 293 TYR A C 1
ATOM 2206 O O . TYR A 1 293 ? 3.533 2.141 8.297 1 95.81 293 TYR A O 1
ATOM 2214 N N . ILE A 1 294 ? 5.352 1.714 7.043 1 95.38 294 ILE A N 1
ATOM 2215 C CA . ILE A 1 294 ? 4.613 1.354 5.84 1 95.38 294 ILE A CA 1
ATOM 2216 C C . ILE A 1 294 ? 4.996 -0.057 5.398 1 95.38 294 ILE A C 1
ATOM 2218 O O . ILE A 1 294 ? 6.18 -0.359 5.23 1 95.38 294 ILE A O 1
ATOM 2222 N N . ASP A 1 295 ? 4.086 -0.883 5.277 1 93.75 295 ASP A N 1
ATOM 2223 C CA . ASP A 1 295 ? 4.211 -2.238 4.746 1 93.75 295 ASP A CA 1
ATOM 2224 C C . ASP A 1 295 ? 3.207 -2.479 3.619 1 93.75 295 ASP A C 1
ATOM 2226 O O . ASP A 1 295 ? 2.051 -2.82 3.875 1 93.75 295 ASP A O 1
ATOM 2230 N N . PRO A 1 296 ? 3.674 -2.404 2.406 1 92.19 296 PRO A N 1
ATOM 2231 C CA . PRO A 1 296 ? 2.734 -2.582 1.298 1 92.19 296 PRO A CA 1
ATOM 2232 C C . PRO A 1 296 ? 2.252 -4.023 1.159 1 92.19 296 PRO A C 1
ATOM 2234 O O . PRO A 1 296 ? 1.25 -4.281 0.486 1 92.19 296 PRO A O 1
ATOM 2237 N N . THR A 1 297 ? 2.871 -4.941 1.785 1 89.31 297 THR A N 1
ATOM 2238 C CA . THR A 1 297 ? 2.523 -6.359 1.783 1 89.31 297 THR A CA 1
ATOM 2239 C C . THR A 1 297 ? 2.314 -6.863 0.358 1 89.31 297 THR A C 1
ATOM 2241 O O . THR A 1 297 ? 3.256 -6.898 -0.437 1 89.31 297 THR A O 1
ATOM 2244 N N . TYR A 1 298 ? 1.069 -7.254 0.027 1 90.69 298 TYR A N 1
ATOM 2245 C CA . TYR A 1 298 ? 0.794 -7.977 -1.211 1 90.69 298 TYR A CA 1
ATOM 2246 C C . TYR A 1 298 ? 0.477 -7.008 -2.346 1 90.69 298 TYR A C 1
ATOM 2248 O O . TYR A 1 298 ? 0.341 -7.422 -3.5 1 90.69 298 TYR A O 1
ATOM 2256 N N . MET A 1 299 ? 0.515 -5.766 -2.033 1 92.25 299 MET A N 1
ATOM 2257 C CA . MET A 1 299 ? 0.222 -4.773 -3.064 1 92.25 299 MET A CA 1
ATOM 2258 C C . MET A 1 299 ? 1.326 -4.738 -4.113 1 92.25 299 MET A C 1
ATOM 2260 O O . MET A 1 299 ? 1.099 -4.309 -5.246 1 92.25 299 MET A O 1
ATOM 2264 N N . VAL A 1 300 ? 2.48 -5.27 -3.748 1 92.69 300 VAL A N 1
ATOM 2265 C CA . VAL A 1 300 ? 3.643 -5.191 -4.629 1 92.69 300 VAL A CA 1
ATOM 2266 C C . VAL A 1 300 ? 3.549 -6.273 -5.703 1 92.69 300 VAL A C 1
ATOM 2268 O O . VAL A 1 300 ? 4.219 -6.191 -6.734 1 92.69 300 VAL A O 1
ATOM 2271 N N . ARG A 1 301 ? 2.688 -7.234 -5.469 1 93.81 301 ARG A N 1
ATOM 2272 C CA . ARG A 1 301 ? 2.707 -8.352 -6.406 1 93.81 301 ARG A CA 1
ATOM 2273 C C . ARG A 1 301 ? 1.327 -8.586 -7.008 1 93.81 301 ARG A C 1
ATOM 2275 O O . ARG A 1 301 ? 1.182 -9.359 -7.961 1 93.81 301 ARG A O 1
ATOM 2282 N N . ALA A 1 302 ? 0.263 -8 -6.488 1 92.88 302 ALA A N 1
ATOM 2283 C CA . ALA A 1 302 ? -1.112 -8.219 -6.93 1 92.88 302 ALA A CA 1
ATOM 2284 C C . ALA A 1 302 ? -1.536 -7.164 -7.945 1 92.88 302 ALA A C 1
ATOM 2286 O O . ALA A 1 302 ? -2.602 -6.559 -7.812 1 92.88 302 ALA A O 1
ATOM 2287 N N . CYS A 1 303 ? -0.735 -6.883 -8.906 1 92.88 303 CYS A N 1
ATOM 2288 C CA . CYS A 1 303 ? -1.037 -5.875 -9.914 1 92.88 303 CYS A CA 1
ATOM 2289 C C . CYS A 1 303 ? -0.656 -6.363 -11.305 1 92.88 303 CYS A C 1
ATOM 2291 O O . CYS A 1 303 ? -0.061 -7.434 -11.445 1 92.88 303 CYS A O 1
ATOM 2293 N N . ARG A 1 304 ? -1.088 -5.594 -12.281 1 93.56 304 ARG A N 1
ATOM 2294 C CA . ARG A 1 304 ? -0.749 -5.922 -13.664 1 93.56 304 ARG A CA 1
ATOM 2295 C C . ARG A 1 304 ? 0.721 -5.633 -13.945 1 93.56 304 ARG A C 1
ATOM 2297 O O . ARG A 1 304 ? 1.315 -4.746 -13.328 1 93.56 304 ARG A O 1
ATOM 2304 N N . ALA A 1 305 ? 1.25 -6.391 -14.883 1 96 305 ALA A N 1
ATOM 2305 C CA . ALA A 1 305 ? 2.648 -6.203 -15.258 1 96 305 ALA A CA 1
ATOM 2306 C C . ALA A 1 305 ? 2.857 -4.848 -15.93 1 96 305 ALA A C 1
ATOM 2308 O O . ALA A 1 305 ? 2.016 -4.395 -16.703 1 96 305 ALA A O 1
ATOM 2309 N N . ASN A 1 306 ? 3.938 -4.188 -15.602 1 95.38 306 ASN A N 1
ATOM 2310 C CA . ASN A 1 306 ? 4.32 -3.014 -16.375 1 95.38 306 ASN A CA 1
ATOM 2311 C C . ASN A 1 306 ? 4.82 -3.395 -17.766 1 95.38 306 ASN A C 1
ATOM 2313 O O . ASN A 1 306 ? 4.82 -4.574 -18.125 1 95.38 306 ASN A O 1
ATOM 2317 N N . ALA A 1 307 ? 5.238 -2.418 -18.594 1 91.62 307 ALA A N 1
ATOM 2318 C CA . ALA A 1 307 ? 5.59 -2.65 -20 1 91.62 307 ALA A CA 1
ATOM 2319 C C . ALA A 1 307 ? 6.785 -3.592 -20.109 1 91.62 307 ALA A C 1
ATOM 2321 O O . ALA A 1 307 ? 6.781 -4.508 -20.938 1 91.62 307 ALA A O 1
ATOM 2322 N N . SER A 1 308 ? 7.773 -3.371 -19.234 1 94.88 308 SER A N 1
ATOM 2323 C CA . SER A 1 308 ? 8.992 -4.18 -19.281 1 94.88 308 SER A CA 1
ATOM 2324 C C . SER A 1 308 ? 8.688 -5.648 -19 1 94.88 308 SER A C 1
ATOM 2326 O O . SER A 1 308 ? 9.094 -6.531 -19.75 1 94.88 308 SER A O 1
ATOM 2328 N N . ASP A 1 309 ? 7.965 -5.938 -17.891 1 97.19 309 ASP A N 1
ATOM 2329 C CA . ASP A 1 309 ? 7.613 -7.309 -17.531 1 97.19 309 ASP A CA 1
ATOM 2330 C C . ASP A 1 309 ? 6.668 -7.918 -18.562 1 97.19 309 ASP A C 1
ATOM 2332 O O . ASP A 1 309 ? 6.75 -9.117 -18.859 1 97.19 309 ASP A O 1
ATOM 2336 N N . ALA A 1 310 ? 5.801 -7.145 -19.156 1 96.19 310 ALA A N 1
ATOM 2337 C CA . ALA A 1 310 ? 4.871 -7.652 -20.156 1 96.19 310 ALA A CA 1
ATOM 2338 C C . ALA A 1 310 ? 5.613 -8.164 -21.391 1 96.19 310 ALA A C 1
ATOM 2340 O O . ALA A 1 310 ? 5.289 -9.227 -21.906 1 96.19 310 ALA A O 1
ATOM 2341 N N . ILE A 1 311 ? 6.578 -7.445 -21.844 1 94.69 311 ILE A N 1
ATOM 2342 C CA . ILE A 1 311 ? 7.383 -7.84 -23 1 94.69 311 ILE A CA 1
ATOM 2343 C C . ILE A 1 311 ? 8.156 -9.117 -22.672 1 94.69 311 ILE A C 1
ATOM 2345 O O . ILE A 1 311 ? 8.18 -10.055 -23.469 1 94.69 311 ILE A O 1
ATOM 2349 N N . LEU A 1 312 ? 8.75 -9.086 -21.484 1 96.75 312 LEU A N 1
ATOM 2350 C CA . LEU A 1 312 ? 9.492 -10.273 -21.047 1 96.75 312 LEU A CA 1
ATOM 2351 C C . LEU A 1 312 ? 8.586 -11.5 -21.031 1 96.75 312 LEU A C 1
ATOM 2353 O O . LEU A 1 312 ? 8.961 -12.562 -21.516 1 96.75 312 LEU A O 1
ATOM 2357 N N . CYS A 1 313 ? 7.387 -11.336 -20.438 1 97.69 313 CYS A N 1
ATOM 2358 C CA . CYS A 1 313 ? 6.426 -12.43 -20.344 1 97.69 313 CYS A CA 1
ATOM 2359 C C . CYS A 1 313 ? 6.035 -12.938 -21.734 1 97.69 313 CYS A C 1
ATOM 2361 O O . CYS A 1 313 ? 5.883 -14.141 -21.938 1 97.69 313 CYS A O 1
ATOM 2363 N N . THR A 1 314 ? 5.871 -12.047 -22.688 1 95.62 314 THR A N 1
ATOM 2364 C CA . THR A 1 314 ? 5.527 -12.406 -24.062 1 95.62 314 THR A CA 1
ATOM 2365 C C . THR A 1 314 ? 6.598 -13.312 -24.656 1 95.62 314 THR A C 1
ATOM 2367 O O . THR A 1 314 ? 6.285 -14.391 -25.188 1 95.62 314 THR A O 1
ATOM 2370 N N . VAL A 1 315 ? 7.797 -12.953 -24.531 1 96.19 315 VAL A N 1
ATOM 2371 C CA . VAL A 1 315 ? 8.906 -13.68 -25.125 1 96.19 315 VAL A CA 1
ATOM 2372 C C . VAL A 1 315 ? 9.094 -15.023 -24.438 1 96.19 315 VAL A C 1
ATOM 2374 O O . VAL A 1 315 ? 9.273 -16.047 -25.078 1 96.19 315 VAL A O 1
ATOM 2377 N N . LEU A 1 316 ? 9.039 -15.016 -23.125 1 97.62 316 LEU A N 1
ATOM 2378 C CA . LEU A 1 316 ? 9.227 -16.25 -22.375 1 97.62 316 LEU A CA 1
ATOM 2379 C C . LEU A 1 316 ? 8.125 -17.25 -22.688 1 97.62 316 LEU A C 1
ATOM 2381 O O . LEU A 1 316 ? 8.398 -18.453 -22.828 1 97.62 316 LEU A O 1
ATOM 2385 N N . GLY A 1 317 ? 6.848 -16.766 -22.75 1 98 317 GLY A N 1
ATOM 2386 C CA . GLY A 1 317 ? 5.73 -17.641 -23.078 1 98 317 GLY A CA 1
ATOM 2387 C C . GLY A 1 317 ? 5.848 -18.266 -24.453 1 98 317 GLY A C 1
ATOM 2388 O O . GLY A 1 317 ? 5.652 -19.469 -24.609 1 98 317 GLY A O 1
ATOM 2389 N N . GLN A 1 318 ? 6.195 -17.469 -25.453 1 96.5 318 GLN A N 1
ATOM 2390 C CA . GLN A 1 318 ? 6.375 -17.969 -26.812 1 96.5 318 GLN A CA 1
ATOM 2391 C C . GLN A 1 318 ? 7.504 -19 -26.875 1 96.5 318 GLN A C 1
ATOM 2393 O O . GLN A 1 318 ? 7.344 -20.078 -27.469 1 96.5 318 GLN A O 1
ATOM 2398 N N . ASN A 1 319 ? 8.578 -18.641 -26.234 1 97.19 319 ASN A N 1
ATOM 2399 C CA . ASN A 1 319 ? 9.75 -19.516 -26.266 1 97.19 319 ASN A CA 1
ATOM 2400 C C . ASN A 1 319 ? 9.469 -20.844 -25.562 1 97.19 319 ASN A C 1
ATOM 2402 O O . ASN A 1 319 ? 10 -21.875 -25.953 1 97.19 319 ASN A O 1
ATOM 2406 N N . ALA A 1 320 ? 8.672 -20.75 -24.531 1 98.12 320 ALA A N 1
ATOM 2407 C CA . ALA A 1 320 ? 8.312 -22 -23.844 1 98.12 320 ALA A CA 1
ATOM 2408 C C . ALA A 1 320 ? 7.645 -22.969 -24.812 1 98.12 320 ALA A C 1
ATOM 2410 O O . ALA A 1 320 ? 7.98 -24.156 -24.844 1 98.12 320 ALA A O 1
ATOM 2411 N N . VAL A 1 321 ? 6.75 -22.5 -25.641 1 97.44 321 VAL A N 1
ATOM 2412 C CA . VAL A 1 321 ? 6.023 -23.328 -26.594 1 97.44 321 VAL A CA 1
ATOM 2413 C C . VAL A 1 321 ? 6.98 -23.828 -27.672 1 97.44 321 VAL A C 1
ATOM 2415 O O . VAL A 1 321 ? 6.965 -25 -28.031 1 97.44 321 VAL A O 1
ATOM 2418 N N . HIS A 1 322 ? 7.84 -22.953 -28.172 1 95.81 322 HIS A N 1
ATOM 2419 C CA . HIS A 1 322 ? 8.828 -23.359 -29.172 1 95.81 322 HIS A CA 1
ATOM 2420 C C . HIS A 1 322 ? 9.719 -24.484 -28.625 1 95.81 322 HIS A C 1
ATOM 2422 O O . HIS A 1 322 ? 10.047 -25.422 -29.359 1 95.81 322 HIS A O 1
ATOM 2428 N N . GLY A 1 323 ? 10.102 -24.328 -27.406 1 96 323 GLY A N 1
ATOM 2429 C CA . GLY A 1 323 ? 10.93 -25.359 -26.797 1 96 323 GLY A CA 1
ATOM 2430 C C . GLY A 1 323 ? 10.234 -26.703 -26.703 1 96 323 GLY A C 1
ATOM 2431 O O . GLY A 1 323 ? 10.844 -27.734 -26.984 1 96 323 GLY A O 1
ATOM 2432 N N . ALA A 1 324 ? 9 -26.703 -26.328 1 96.62 324 ALA A N 1
ATOM 2433 C CA . ALA A 1 324 ? 8.227 -27.938 -26.266 1 96.62 324 ALA A CA 1
ATOM 2434 C C . ALA A 1 324 ? 8.117 -28.594 -27.625 1 96.62 324 ALA A C 1
ATOM 2436 O O . ALA A 1 324 ? 8.297 -29.797 -27.766 1 96.62 324 ALA A O 1
ATOM 2437 N N . PHE A 1 325 ? 7.852 -27.859 -28.688 1 95.19 325 PHE A N 1
ATOM 2438 C CA . PHE A 1 325 ? 7.68 -28.391 -30.031 1 95.19 325 PHE A CA 1
ATOM 2439 C C . PHE A 1 325 ? 9.008 -28.891 -30.594 1 95.19 325 PHE A C 1
ATOM 2441 O O . PHE A 1 325 ? 9.039 -29.734 -31.484 1 95.19 325 PHE A O 1
ATOM 2448 N N . ALA A 1 326 ? 10.094 -28.297 -30.062 1 93.88 326 ALA A N 1
ATOM 2449 C CA . ALA A 1 326 ? 11.422 -28.781 -30.469 1 93.88 326 ALA A CA 1
ATOM 2450 C C . ALA A 1 326 ? 11.742 -30.109 -29.797 1 93.88 326 ALA A C 1
ATOM 2452 O O . ALA A 1 326 ? 12.766 -30.719 -30.094 1 93.88 326 ALA A O 1
ATOM 2453 N N . GLY A 1 327 ? 10.906 -30.562 -28.844 1 92.69 327 GLY A N 1
ATOM 2454 C CA . GLY A 1 327 ? 11.086 -31.844 -28.172 1 92.69 327 GLY A CA 1
ATOM 2455 C C . GLY A 1 327 ? 11.859 -31.719 -26.859 1 92.69 327 GLY A C 1
ATOM 2456 O O . GLY A 1 327 ? 12.195 -32.719 -26.25 1 92.69 327 GLY A O 1
ATOM 2457 N N . PHE A 1 328 ? 12.133 -30.5 -26.5 1 95 328 PHE A N 1
ATOM 2458 C CA . PHE A 1 328 ? 12.859 -30.312 -25.266 1 95 328 PHE A CA 1
ATOM 2459 C C . PHE A 1 328 ? 11.945 -30.547 -24.062 1 95 328 PHE A C 1
ATOM 2461 O O . PHE A 1 328 ? 10.742 -30.281 -24.125 1 95 328 PHE A O 1
ATOM 2468 N N . SER A 1 329 ? 12.5 -31.078 -23.016 1 97 329 SER A N 1
ATOM 2469 C CA . SER A 1 329 ? 11.836 -31.297 -21.734 1 97 329 SER A CA 1
ATOM 2470 C C . SER A 1 329 ? 12.805 -31.109 -20.578 1 97 329 SER A C 1
ATOM 2472 O O . SER A 1 329 ? 14.023 -31.25 -20.734 1 97 329 SER A O 1
ATOM 2474 N N . GLY A 1 330 ? 12.219 -30.734 -19.422 1 97.69 330 GLY A N 1
ATOM 2475 C CA . GLY A 1 330 ? 13.078 -30.469 -18.266 1 97.69 330 GLY A CA 1
ATOM 2476 C C . GLY A 1 330 ? 13.867 -29.172 -18.406 1 97.69 330 GLY A C 1
ATOM 2477 O O . GLY A 1 330 ? 15 -29.078 -17.922 1 97.69 330 GLY A O 1
ATOM 2478 N N . ILE A 1 331 ? 13.289 -28.234 -19.156 1 97.56 331 ILE A N 1
ATOM 2479 C CA . ILE A 1 331 ? 13.992 -26.984 -19.422 1 97.56 331 ILE A CA 1
ATOM 2480 C C . ILE A 1 331 ? 13.164 -25.812 -18.906 1 97.56 331 ILE A C 1
ATOM 2482 O O . ILE A 1 331 ? 11.992 -25.969 -18.547 1 97.56 331 ILE A O 1
ATOM 2486 N N . THR A 1 332 ? 13.836 -24.672 -18.828 1 97.81 332 THR A N 1
ATOM 2487 C CA . THR A 1 332 ? 13.172 -23.406 -18.531 1 97.81 332 THR A CA 1
ATOM 2488 C C . THR A 1 332 ? 13.531 -22.344 -19.562 1 97.81 332 THR A C 1
ATOM 2490 O O . THR A 1 332 ? 14.672 -22.297 -20.031 1 97.81 332 THR A O 1
ATOM 2493 N N . SER A 1 333 ? 12.523 -21.641 -20.016 1 96.75 333 SER A N 1
ATOM 2494 C CA . SER A 1 333 ? 12.758 -20.469 -20.844 1 96.75 333 SER A CA 1
ATOM 2495 C C . SER A 1 333 ? 13.203 -19.266 -20.016 1 96.75 333 SER A C 1
ATOM 2497 O O . SER A 1 333 ? 12.578 -18.938 -19 1 96.75 333 SER A O 1
ATOM 2499 N N . CYS A 1 334 ? 14.305 -18.625 -20.391 1 95.94 334 CYS A N 1
ATOM 2500 C CA . CYS A 1 334 ? 14.797 -17.547 -19.547 1 95.94 334 CYS A CA 1
ATOM 2501 C C . CYS A 1 334 ? 15.656 -16.578 -20.359 1 95.94 334 CYS A C 1
ATOM 2503 O O . CYS A 1 334 ? 15.805 -16.75 -21.578 1 95.94 334 CYS A O 1
ATOM 2505 N N . ILE A 1 335 ? 16.016 -15.477 -19.719 1 94.19 335 ILE A N 1
ATOM 2506 C CA . ILE A 1 335 ? 16.953 -14.508 -20.281 1 94.19 335 ILE A CA 1
ATOM 2507 C C . ILE A 1 335 ? 18.266 -14.547 -19.516 1 94.19 335 ILE A C 1
ATOM 2509 O O . ILE A 1 335 ? 18.281 -14.445 -18.281 1 94.19 335 ILE A O 1
ATOM 2513 N N . CYS A 1 336 ? 19.328 -14.844 -20.219 1 93.25 336 CYS A N 1
ATOM 2514 C CA . CYS A 1 336 ? 20.688 -14.922 -19.672 1 93.25 336 CYS A CA 1
ATOM 2515 C C . CYS A 1 336 ? 21.656 -14.086 -20.516 1 93.25 336 CYS A C 1
ATOM 2517 O O . CYS A 1 336 ? 21.781 -14.297 -21.719 1 93.25 336 CYS A O 1
ATOM 2519 N N . ASN A 1 337 ? 22.312 -13.141 -19.922 1 90.94 337 ASN A N 1
ATOM 2520 C CA . ASN A 1 337 ? 23.25 -12.258 -20.609 1 90.94 337 ASN A CA 1
ATOM 2521 C C . ASN A 1 337 ? 22.609 -11.594 -21.828 1 90.94 337 ASN A C 1
ATOM 2523 O O . ASN A 1 337 ? 23.141 -11.672 -22.938 1 90.94 337 ASN A O 1
ATOM 2527 N N . THR A 1 338 ? 21.406 -11.234 -21.672 1 88.62 338 THR A N 1
ATOM 2528 C CA . THR A 1 338 ? 20.656 -10.43 -22.625 1 88.62 338 THR A CA 1
ATOM 2529 C C . THR A 1 338 ? 20.172 -11.289 -23.797 1 88.62 338 THR A C 1
ATOM 2531 O O . THR A 1 338 ? 19.625 -10.773 -24.781 1 88.62 338 THR A O 1
ATOM 2534 N N . HIS A 1 339 ? 20.344 -12.547 -23.625 1 92.5 339 HIS A N 1
ATOM 2535 C CA . HIS A 1 339 ? 19.844 -13.469 -24.641 1 92.5 339 HIS A CA 1
ATOM 2536 C C . HIS A 1 339 ? 18.781 -14.398 -24.078 1 92.5 339 HIS A C 1
ATOM 2538 O O . HIS A 1 339 ? 18.891 -14.867 -22.938 1 92.5 339 HIS A O 1
ATOM 2544 N N . TYR A 1 340 ? 17.812 -14.586 -24.875 1 93.44 340 TYR A N 1
ATOM 2545 C CA . TYR A 1 340 ? 16.797 -15.57 -24.516 1 93.44 340 TYR A CA 1
ATOM 2546 C C . TYR A 1 340 ? 17.297 -16.984 -24.797 1 93.44 340 TYR A C 1
ATOM 2548 O O . TYR A 1 340 ? 17.672 -17.297 -25.922 1 93.44 340 TYR A O 1
ATOM 2556 N N . VAL A 1 341 ? 17.312 -17.828 -23.797 1 94.75 341 VAL A N 1
ATOM 2557 C CA . VAL A 1 341 ? 17.891 -19.156 -23.938 1 94.75 341 VAL A CA 1
ATOM 2558 C C . VAL A 1 341 ? 17.047 -20.172 -23.156 1 94.75 341 VAL A C 1
ATOM 2560 O O . VAL A 1 341 ? 16.109 -19.797 -22.453 1 94.75 341 VAL A O 1
ATOM 2563 N N . TYR A 1 342 ? 17.297 -21.438 -23.438 1 96.06 342 TYR A N 1
ATOM 2564 C CA . TYR A 1 342 ? 16.797 -22.531 -22.625 1 96.06 342 TYR A CA 1
ATOM 2565 C C . TYR A 1 342 ? 17.875 -23.047 -21.672 1 96.06 342 TYR A C 1
ATOM 2567 O O . TYR A 1 342 ? 19.031 -23.219 -22.062 1 96.06 342 TYR A O 1
ATOM 2575 N N . LEU A 1 343 ? 17.547 -23.188 -20.5 1 96.19 343 LEU A N 1
ATOM 2576 C CA . LEU A 1 343 ? 18.438 -23.812 -19.531 1 96.19 343 LEU A CA 1
ATOM 2577 C C . LEU A 1 343 ? 17.812 -25.078 -18.938 1 96.19 343 LEU A C 1
ATOM 2579 O O . LEU A 1 343 ? 16.594 -25.109 -18.719 1 96.19 343 LEU A O 1
ATOM 2583 N N . PRO A 1 344 ? 18.656 -26.188 -18.719 1 96.62 344 PRO A N 1
ATOM 2584 C CA . PRO A 1 344 ? 18.109 -27.281 -17.938 1 96.62 344 PRO A CA 1
ATOM 2585 C C . PRO A 1 344 ? 17.656 -26.844 -16.547 1 96.62 344 PRO A C 1
ATOM 2587 O O . PRO A 1 344 ? 18.359 -26.094 -15.875 1 96.62 344 PRO A O 1
ATOM 2590 N N . VAL A 1 345 ? 16.516 -27.312 -16.141 1 97.12 345 VAL A N 1
ATOM 2591 C CA . VAL A 1 345 ? 15.953 -26.922 -14.852 1 97.12 345 VAL A CA 1
ATOM 2592 C C . VAL A 1 345 ? 16.938 -27.266 -13.734 1 97.12 345 VAL A C 1
ATOM 2594 O O . VAL A 1 345 ? 17.047 -26.531 -12.75 1 97.12 345 VAL A O 1
ATOM 2597 N N . THR A 1 346 ? 17.688 -28.312 -13.867 1 96.12 346 THR A N 1
ATOM 2598 C CA . THR A 1 346 ? 18.641 -28.781 -12.859 1 96.12 346 THR A CA 1
ATOM 2599 C C . THR A 1 346 ? 19.688 -27.719 -12.578 1 96.12 346 THR A C 1
ATOM 2601 O O . THR A 1 346 ? 20.25 -27.656 -11.477 1 96.12 346 THR A O 1
ATOM 2604 N N . GLN A 1 347 ? 19.922 -26.844 -13.5 1 94.62 347 GLN A N 1
ATOM 2605 C CA . GLN A 1 347 ? 20.969 -25.828 -13.352 1 94.62 347 GLN A CA 1
ATOM 2606 C C . GLN A 1 347 ? 20.438 -24.609 -12.625 1 94.62 347 GLN A C 1
ATOM 2608 O O . GLN A 1 347 ? 21.219 -23.781 -12.148 1 94.62 347 GLN A O 1
ATOM 2613 N N . VAL A 1 348 ? 19.125 -24.547 -12.523 1 94 348 VAL A N 1
ATOM 2614 C CA . VAL A 1 348 ? 18.578 -23.297 -12.008 1 94 348 VAL A CA 1
ATOM 2615 C C . VAL A 1 348 ? 17.891 -23.547 -10.672 1 94 348 VAL A C 1
ATOM 2617 O O . VAL A 1 348 ? 17.203 -22.656 -10.148 1 94 348 VAL A O 1
ATOM 2620 N N . ILE A 1 349 ? 18 -24.703 -10.094 1 91.94 349 ILE A N 1
ATOM 2621 C CA . ILE A 1 349 ? 17.359 -24.984 -8.82 1 91.94 349 ILE A CA 1
ATOM 2622 C C . ILE A 1 349 ? 18.406 -25.297 -7.762 1 91.94 349 ILE A C 1
ATOM 2624 O O . ILE A 1 349 ? 18.094 -25.812 -6.684 1 91.94 349 ILE A O 1
ATOM 2628 N N . THR A 1 350 ? 19.656 -25.125 -7.988 1 86 350 THR A N 1
ATOM 2629 C CA . THR A 1 350 ? 20.766 -25.453 -7.094 1 86 350 THR A CA 1
ATOM 2630 C C . THR A 1 350 ? 20.75 -24.562 -5.855 1 86 350 THR A C 1
ATOM 2632 O O . THR A 1 350 ? 20.719 -25.062 -4.727 1 86 350 THR A O 1
ATOM 2635 N N . ALA A 1 351 ? 20.844 -23.297 -5.969 1 84.75 351 ALA A N 1
ATOM 2636 C CA . ALA A 1 351 ? 20.781 -22.344 -4.863 1 84.75 351 ALA A CA 1
ATOM 2637 C C . ALA A 1 351 ? 20.125 -21.031 -5.297 1 84.75 351 ALA A C 1
ATOM 2639 O O . ALA A 1 351 ? 20.281 -20.609 -6.441 1 84.75 351 ALA A O 1
ATOM 2640 N N . PRO A 1 352 ? 19.406 -20.531 -4.277 1 86.81 352 PRO A N 1
ATOM 2641 C CA . PRO A 1 352 ? 18.797 -19.25 -4.637 1 86.81 352 PRO A CA 1
ATOM 2642 C C . PRO A 1 352 ? 19.828 -18.156 -4.895 1 86.81 352 PRO A C 1
ATOM 2644 O O . PRO A 1 352 ? 20.859 -18.094 -4.203 1 86.81 352 PRO A O 1
ATOM 2647 N N . LYS A 1 353 ? 19.562 -17.438 -5.941 1 91.56 353 LYS A N 1
ATOM 2648 C CA . LYS A 1 353 ? 20.359 -16.266 -6.262 1 91.56 353 LYS A CA 1
ATOM 2649 C C . LYS A 1 353 ? 20.219 -15.188 -5.188 1 91.56 353 LYS A C 1
ATOM 2651 O O . LYS A 1 353 ? 19.125 -14.961 -4.676 1 91.56 353 LYS A O 1
ATOM 2656 N N . ARG A 1 354 ? 21.328 -14.57 -4.766 1 93.25 354 ARG A N 1
ATOM 2657 C CA . ARG A 1 354 ? 21.359 -13.531 -3.742 1 93.25 354 ARG A CA 1
ATOM 2658 C C . ARG A 1 354 ? 22.094 -12.289 -4.242 1 93.25 354 ARG A C 1
ATOM 2660 O O . ARG A 1 354 ? 22.859 -12.359 -5.203 1 93.25 354 ARG A O 1
ATOM 2667 N N . VAL A 1 355 ? 21.812 -11.219 -3.564 1 95.19 355 VAL A N 1
ATOM 2668 C CA . VAL A 1 355 ? 22.531 -9.992 -3.904 1 95.19 355 VAL A CA 1
ATOM 2669 C C . VAL A 1 355 ? 24.016 -10.148 -3.605 1 95.19 355 VAL A C 1
ATOM 2671 O O . VAL A 1 355 ? 24.391 -10.648 -2.539 1 95.19 355 VAL A O 1
ATOM 2674 N N . ASN A 1 356 ? 24.844 -9.852 -4.594 1 94.06 356 ASN A N 1
ATOM 2675 C CA . ASN A 1 356 ? 26.281 -9.773 -4.336 1 94.06 356 ASN A CA 1
ATOM 2676 C C . ASN A 1 356 ? 26.656 -8.5 -3.582 1 94.06 356 ASN A C 1
ATOM 2678 O O . ASN A 1 356 ? 26.734 -7.426 -4.176 1 94.06 356 ASN A O 1
ATOM 2682 N N . HIS A 1 357 ? 26.922 -8.617 -2.303 1 92.38 357 HIS A N 1
ATOM 2683 C CA . HIS A 1 357 ? 27.141 -7.449 -1.459 1 92.38 357 HIS A CA 1
ATOM 2684 C C . HIS A 1 357 ? 28.484 -6.797 -1.768 1 92.38 357 HIS A C 1
ATOM 2686 O O . HIS A 1 357 ? 28.781 -5.695 -1.296 1 92.38 357 HIS A O 1
ATOM 2692 N N . LYS A 1 358 ? 29.312 -7.461 -2.564 1 91.69 358 LYS A N 1
ATOM 2693 C CA . LYS A 1 358 ? 30.562 -6.887 -3.023 1 91.69 358 LYS A CA 1
ATOM 2694 C C . LYS A 1 358 ? 30.469 -6.422 -4.473 1 91.69 358 LYS A C 1
ATOM 2696 O O . LYS A 1 358 ? 31.453 -5.965 -5.059 1 91.69 358 LYS A O 1
ATOM 2701 N N . GLY A 1 359 ? 29.297 -6.547 -4.992 1 91.69 359 GLY A N 1
ATOM 2702 C CA . GLY A 1 359 ? 29.109 -6.219 -6.395 1 91.69 359 GLY A CA 1
ATOM 2703 C C . GLY A 1 359 ? 28.844 -4.742 -6.633 1 91.69 359 GLY A C 1
ATOM 2704 O O . GLY A 1 359 ? 28.641 -3.982 -5.684 1 91.69 359 GLY A O 1
ATOM 2705 N N . ARG A 1 360 ? 28.828 -4.367 -7.906 1 90 360 ARG A N 1
ATOM 2706 C CA . ARG A 1 360 ? 28.719 -2.975 -8.32 1 90 360 ARG A CA 1
ATOM 2707 C C . ARG A 1 360 ? 27.344 -2.404 -7.953 1 90 360 ARG A C 1
ATOM 2709 O O . ARG A 1 360 ? 27.25 -1.24 -7.559 1 90 360 ARG A O 1
ATOM 2716 N N . MET A 1 361 ? 26.391 -3.234 -8.078 1 90.88 361 MET A N 1
ATOM 2717 C CA . MET A 1 361 ? 25.047 -2.734 -7.844 1 90.88 361 MET A CA 1
ATOM 2718 C C . MET A 1 361 ? 24.859 -2.346 -6.383 1 90.88 361 MET A C 1
ATOM 2720 O O . MET A 1 361 ? 24.281 -1.299 -6.082 1 90.88 361 MET A O 1
ATOM 2724 N N . TRP A 1 362 ? 25.281 -3.137 -5.496 1 94.12 362 TRP A N 1
ATOM 2725 C CA . TRP A 1 362 ? 25.172 -2.814 -4.078 1 94.12 362 TRP A CA 1
ATOM 2726 C C . TRP A 1 362 ? 26.016 -1.59 -3.732 1 94.12 362 TRP A C 1
ATOM 2728 O O . TRP A 1 362 ? 25.578 -0.732 -2.959 1 94.12 362 TRP A O 1
ATOM 2738 N N . HIS A 1 363 ? 27.188 -1.45 -4.316 1 93.44 363 HIS A N 1
ATOM 2739 C CA . HIS A 1 363 ? 28.031 -0.286 -4.086 1 93.44 363 HIS A CA 1
ATOM 2740 C C . HIS A 1 363 ? 27.344 0.997 -4.539 1 93.44 363 HIS A C 1
ATOM 2742 O O . HIS A 1 363 ? 27.484 2.041 -3.9 1 93.44 363 HIS A O 1
ATOM 2748 N N . ARG A 1 364 ? 26.688 0.864 -5.656 1 92.56 364 ARG A N 1
ATOM 2749 C CA . ARG A 1 364 ? 25.906 2.01 -6.117 1 92.56 364 ARG A CA 1
ATOM 2750 C C . ARG A 1 364 ? 24.844 2.391 -5.098 1 92.56 364 ARG A C 1
ATOM 2752 O O . ARG A 1 364 ? 24.578 3.574 -4.867 1 92.56 364 ARG A O 1
ATOM 2759 N N . CYS A 1 365 ? 24.188 1.359 -4.531 1 94.06 365 CYS A N 1
ATOM 2760 C CA . CYS A 1 365 ? 23.156 1.595 -3.518 1 94.06 365 CYS A CA 1
ATOM 2761 C C . CYS A 1 365 ? 23.75 2.285 -2.295 1 94.06 365 CYS A C 1
ATOM 2763 O O . CYS A 1 365 ? 23.172 3.24 -1.773 1 94.06 365 CYS A O 1
ATOM 2765 N N . LEU A 1 366 ? 24.938 1.85 -1.895 1 93.81 366 LEU A N 1
ATOM 2766 C CA . LEU A 1 366 ? 25.625 2.441 -0.746 1 93.81 366 LEU A CA 1
ATOM 2767 C C . LEU A 1 366 ? 26.016 3.889 -1.029 1 93.81 366 LEU A C 1
ATOM 2769 O O . LEU A 1 366 ? 25.906 4.746 -0.151 1 93.81 366 LEU A O 1
ATOM 2773 N N . THR A 1 367 ? 26.438 4.141 -2.217 1 93.5 367 THR A N 1
ATOM 2774 C CA . THR A 1 367 ? 26.781 5.5 -2.607 1 93.5 367 THR A CA 1
ATOM 2775 C C . THR A 1 367 ? 25.547 6.395 -2.617 1 93.5 367 THR A C 1
ATOM 2777 O O . THR A 1 367 ? 25.609 7.559 -2.207 1 93.5 367 THR A O 1
ATOM 2780 N N . SER A 1 368 ? 24.5 5.828 -3.078 1 93 368 SER A N 1
ATOM 2781 C CA . SER A 1 368 ? 23.266 6.594 -3.164 1 93 368 SER A CA 1
ATOM 2782 C C . SER A 1 368 ? 22.703 6.91 -1.779 1 93 368 SER A C 1
ATOM 2784 O O . SER A 1 368 ? 22.219 8.016 -1.539 1 93 368 SER A O 1
ATOM 2786 N N . THR A 1 369 ? 22.734 5.988 -0.845 1 94.44 369 THR A N 1
ATOM 2787 C CA . THR A 1 369 ? 22.188 6.168 0.49 1 94.44 369 THR A CA 1
ATOM 2788 C C . THR A 1 369 ? 23.141 6.953 1.378 1 94.44 369 THR A C 1
ATOM 2790 O O . THR A 1 369 ? 22.719 7.641 2.309 1 94.44 369 THR A O 1
ATOM 2793 N N . GLY A 1 370 ? 24.453 6.746 1.11 1 92.81 370 GLY A N 1
ATOM 2794 C CA . GLY A 1 370 ? 25.469 7.344 1.964 1 92.81 370 GLY A CA 1
ATOM 2795 C C . GLY A 1 370 ? 25.578 6.676 3.32 1 92.81 370 GLY A C 1
ATOM 2796 O O . GLY A 1 370 ? 26.141 7.238 4.254 1 92.81 370 GLY A O 1
ATOM 2797 N N . GLN A 1 371 ? 24.969 5.469 3.379 1 94.31 371 GLN A N 1
ATOM 2798 C CA . GLN A 1 371 ? 24.984 4.805 4.68 1 94.31 371 GLN A CA 1
ATOM 2799 C C . GLN A 1 371 ? 26.344 4.188 4.98 1 94.31 371 GLN A C 1
ATOM 2801 O O . GLN A 1 371 ? 27.062 3.779 4.066 1 94.31 371 GLN A O 1
ATOM 2806 N N . PRO A 1 372 ? 26.672 4.105 6.234 1 93.5 372 PRO A N 1
ATOM 2807 C CA . PRO A 1 372 ? 27.906 3.41 6.637 1 93.5 372 PRO A CA 1
ATOM 2808 C C . PRO A 1 372 ? 27.719 1.9 6.758 1 93.5 372 PRO A C 1
ATOM 2810 O O . PRO A 1 372 ? 26.641 1.382 6.438 1 93.5 372 PRO A O 1
ATOM 2813 N N . ASP A 1 373 ? 28.812 1.271 7.047 1 89.62 373 ASP A N 1
ATOM 2814 C CA . ASP A 1 373 ? 28.719 -0.132 7.438 1 89.62 373 ASP A CA 1
ATOM 2815 C C . ASP A 1 373 ? 28.234 -0.27 8.883 1 89.62 373 ASP A C 1
ATOM 2817 O O . ASP A 1 373 ? 28.766 0.381 9.781 1 89.62 373 ASP A O 1
ATOM 2821 N N . PHE A 1 374 ? 27.172 -0.974 9.07 1 89.25 374 PHE A N 1
ATOM 2822 C CA . PHE A 1 374 ? 26.562 -1.069 10.391 1 89.25 374 PHE A CA 1
ATOM 2823 C C . PHE A 1 374 ? 27.141 -2.25 11.164 1 89.25 374 PHE A C 1
ATOM 2825 O O . PHE A 1 374 ? 26.406 -2.945 11.875 1 89.25 374 PHE A O 1
ATOM 2832 N N . ARG A 1 375 ? 28.438 -2.502 11.117 1 81.75 375 ARG A N 1
ATOM 2833 C CA . ARG A 1 375 ? 29.109 -3.562 11.852 1 81.75 375 ARG A CA 1
ATOM 2834 C C . ARG A 1 375 ? 29.953 -2.986 12.984 1 81.75 375 ARG A C 1
ATOM 2836 O O . ARG A 1 375 ? 30.453 -1.861 12.883 1 81.75 375 ARG A O 1
ATOM 2843 N N . MET B 1 1 ? -27.219 32.438 9.312 1 37.72 1 MET B N 1
ATOM 2844 C CA . MET B 1 1 ? -27.125 32.844 7.922 1 37.72 1 MET B CA 1
ATOM 2845 C C . MET B 1 1 ? -25.812 32.406 7.297 1 37.72 1 MET B C 1
ATOM 2847 O O . MET B 1 1 ? -24.734 32.656 7.848 1 37.72 1 MET B O 1
ATOM 2851 N N . VAL B 1 2 ? -25.984 31.328 6.492 1 53.03 2 VAL B N 1
ATOM 2852 C CA . VAL B 1 2 ? -24.812 30.766 5.816 1 53.03 2 VAL B CA 1
ATOM 2853 C C . VAL B 1 2 ? -24.359 31.703 4.707 1 53.03 2 VAL B C 1
ATOM 2855 O O . VAL B 1 2 ? -25.141 32.062 3.828 1 53.03 2 VAL B O 1
ATOM 2858 N N . HIS B 1 3 ? -23.297 32.562 4.836 1 60.69 3 HIS B N 1
ATOM 2859 C CA . HIS B 1 3 ? -22.797 33.5 3.818 1 60.69 3 HIS B CA 1
ATOM 2860 C C . HIS B 1 3 ? -22.109 32.719 2.691 1 60.69 3 HIS B C 1
ATOM 2862 O O . HIS B 1 3 ? -21.328 31.797 2.943 1 60.69 3 HIS B O 1
ATOM 2868 N N . ARG B 1 4 ? -22.688 33.031 1.46 1 58.94 4 ARG B N 1
ATOM 2869 C CA . ARG B 1 4 ? -22.031 32.469 0.278 1 58.94 4 ARG B CA 1
ATOM 2870 C C . ARG B 1 4 ? -20.609 32.969 0.146 1 58.94 4 ARG B C 1
ATOM 2872 O O . ARG B 1 4 ? -20.328 34.156 0.385 1 58.94 4 ARG B O 1
ATOM 2879 N N . ALA B 1 5 ? -19.547 32.219 -0.153 1 65.56 5 ALA B N 1
ATOM 2880 C CA . ALA B 1 5 ? -18.141 32.562 -0.236 1 65.56 5 ALA B CA 1
ATOM 2881 C C . ALA B 1 5 ? -17.797 33.188 -1.58 1 65.56 5 ALA B C 1
ATOM 2883 O O . ALA B 1 5 ? -18.422 32.875 -2.596 1 65.56 5 ALA B O 1
ATOM 2884 N N . GLY B 1 6 ? -16.953 34.438 -1.69 1 62.69 6 GLY B N 1
ATOM 2885 C CA . GLY B 1 6 ? -16.484 35.062 -2.92 1 62.69 6 GLY B CA 1
ATOM 2886 C C . GLY B 1 6 ? -15.789 36.375 -2.689 1 62.69 6 GLY B C 1
ATOM 2887 O O . GLY B 1 6 ? -15.594 36.781 -1.545 1 62.69 6 GLY B O 1
ATOM 2888 N N . PRO B 1 7 ? -15.156 37 -3.877 1 63.75 7 PRO B N 1
ATOM 2889 C CA . PRO B 1 7 ? -14.469 38.281 -3.816 1 63.75 7 PRO B CA 1
ATOM 2890 C C . PRO B 1 7 ? -15.359 39.406 -3.303 1 63.75 7 PRO B C 1
ATOM 2892 O O . PRO B 1 7 ? -16.578 39.406 -3.551 1 63.75 7 PRO B O 1
ATOM 2895 N N . ARG B 1 8 ? -14.852 40.344 -2.33 1 58.88 8 ARG B N 1
ATOM 2896 C CA . ARG B 1 8 ? -15.625 41.438 -1.78 1 58.88 8 ARG B CA 1
ATOM 2897 C C . ARG B 1 8 ? -15.078 42.781 -2.256 1 58.88 8 ARG B C 1
ATOM 2899 O O . ARG B 1 8 ? -13.867 42.938 -2.457 1 58.88 8 ARG B O 1
ATOM 2906 N N . LYS B 1 9 ? -15.938 43.844 -2.584 1 57.06 9 LYS B N 1
ATOM 2907 C CA . LYS B 1 9 ? -15.586 45.188 -2.998 1 57.06 9 LYS B CA 1
ATOM 2908 C C . LYS B 1 9 ? -14.992 46 -1.837 1 57.06 9 LYS B C 1
ATOM 2910 O O . LYS B 1 9 ? -13.984 46.688 -2 1 57.06 9 LYS B O 1
ATOM 2915 N N . ASP B 1 10 ? -15.547 45.875 -0.614 1 64.38 10 ASP B N 1
ATOM 2916 C CA . ASP B 1 10 ? -15.016 46.562 0.561 1 64.38 10 ASP B CA 1
ATOM 2917 C C . ASP B 1 10 ? -14.117 45.625 1.382 1 64.38 10 ASP B C 1
ATOM 2919 O O . ASP B 1 10 ? -14.531 44.531 1.77 1 64.38 10 ASP B O 1
ATOM 2923 N N . ILE B 1 11 ? -12.781 46.031 1.415 1 73.44 11 ILE B N 1
ATOM 2924 C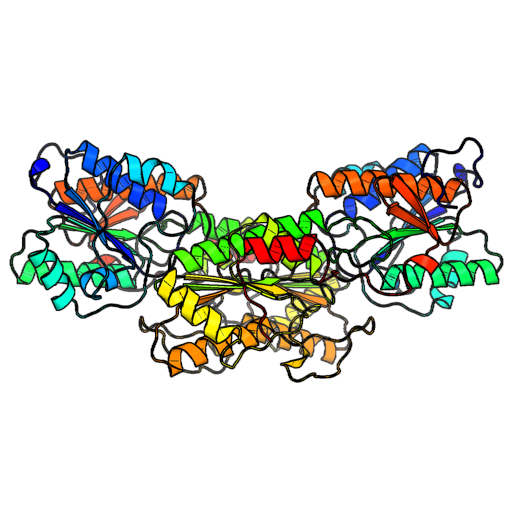 CA . ILE B 1 11 ? -11.797 45.188 2.076 1 73.44 11 ILE B CA 1
ATOM 2925 C C . ILE B 1 11 ? -11.477 45.75 3.459 1 73.44 11 ILE B C 1
ATOM 2927 O O . ILE B 1 11 ? -11.383 46.969 3.637 1 73.44 11 ILE B O 1
ATOM 2931 N N . TYR B 1 12 ? -11.469 44.875 4.426 1 80.44 12 TYR B N 1
ATOM 2932 C CA . TYR B 1 12 ? -11.227 45.188 5.828 1 80.44 12 TYR B CA 1
ATOM 2933 C C . TYR B 1 12 ? -9.75 45.5 6.066 1 80.44 12 TYR B C 1
ATOM 2935 O O . TYR B 1 12 ? -9.422 46.344 6.91 1 80.44 12 TYR B O 1
ATOM 2943 N N . TYR B 1 13 ? -8.914 44.906 5.324 1 84.19 13 TYR B N 1
ATOM 2944 C CA . TYR B 1 13 ? -7.469 45.062 5.48 1 84.19 13 TYR B CA 1
ATOM 2945 C C . TYR B 1 13 ? -6.867 45.781 4.285 1 84.19 13 TYR B C 1
ATOM 2947 O O . TYR B 1 13 ? -7.297 45.594 3.146 1 84.19 13 TYR B O 1
ATOM 2955 N N . GLU B 1 14 ? -5.855 46.625 4.551 1 85.25 14 GLU B N 1
ATOM 2956 C CA . GLU B 1 14 ? -5.008 47.125 3.477 1 85.25 14 GLU B CA 1
ATOM 2957 C C . GLU B 1 14 ? -3.969 46.094 3.057 1 85.25 14 GLU B C 1
ATOM 2959 O O . GLU B 1 14 ? -3.049 45.781 3.818 1 85.25 14 GLU B O 1
ATOM 2964 N N . PRO B 1 15 ? -4.125 45.594 1.868 1 87.88 15 PRO B N 1
ATOM 2965 C CA . PRO B 1 15 ? -3.336 44.438 1.447 1 87.88 15 PRO B CA 1
ATOM 2966 C C . PRO B 1 15 ? -1.834 44.656 1.615 1 87.88 15 PRO B C 1
ATOM 2968 O O . PRO B 1 15 ? -1.117 43.719 2.023 1 87.88 15 PRO B O 1
ATOM 2971 N N . ASN B 1 16 ? -1.335 45.781 1.39 1 90.62 16 ASN B N 1
ATOM 2972 C CA . ASN B 1 16 ? 0.098 46.062 1.434 1 90.62 16 ASN B CA 1
ATOM 2973 C C . ASN B 1 16 ? 0.627 46.031 2.865 1 90.62 16 ASN B C 1
ATOM 2975 O O . ASN B 1 16 ? 1.836 45.938 3.082 1 90.62 16 ASN B O 1
ATOM 2979 N N . GLU B 1 17 ? -0.238 46.094 3.865 1 92.81 17 GLU B N 1
ATOM 2980 C CA . GLU B 1 17 ? 0.162 46.156 5.27 1 92.81 17 GLU B CA 1
ATOM 2981 C C . GLU B 1 17 ? -0.115 44.844 5.977 1 92.81 17 GLU B C 1
ATOM 2983 O O . GLU B 1 17 ? 0.251 44.656 7.141 1 92.81 17 GLU B O 1
ATOM 2988 N N . VAL B 1 18 ? -0.683 44 5.223 1 95.56 18 VAL B N 1
ATOM 2989 C CA . VAL B 1 18 ? -1.122 42.75 5.82 1 95.56 18 VAL B CA 1
ATOM 2990 C C . VAL B 1 18 ? 0.046 41.75 5.871 1 95.56 18 VAL B C 1
ATOM 2992 O O . VAL B 1 18 ? 0.804 41.625 4.906 1 95.56 18 VAL B O 1
ATOM 2995 N N . LYS B 1 19 ? 0.246 41.156 7.027 1 98 19 LYS B N 1
ATOM 2996 C CA . LYS B 1 19 ? 1.058 39.938 7.145 1 98 19 LYS B CA 1
ATOM 2997 C C . LYS B 1 19 ? 0.182 38.719 7.332 1 98 19 LYS B C 1
ATOM 2999 O O . LYS B 1 19 ? -0.565 38.625 8.312 1 98 19 LYS B O 1
ATOM 3004 N N . ALA B 1 20 ? 0.286 37.844 6.375 1 98.44 20 ALA B N 1
ATOM 3005 C CA . ALA B 1 20 ? -0.545 36.625 6.402 1 98.44 20 ALA B CA 1
ATOM 3006 C C . ALA B 1 20 ? 0.297 35.375 6.68 1 98.44 20 ALA B C 1
ATOM 3008 O O . ALA B 1 20 ? 1.397 35.25 6.141 1 98.44 20 ALA B O 1
ATOM 3009 N N . ALA B 1 21 ? -0.199 34.531 7.539 1 98.75 21 ALA B N 1
ATOM 3010 C CA . ALA B 1 21 ? 0.491 33.281 7.883 1 98.75 21 ALA B CA 1
ATOM 3011 C C . ALA B 1 21 ? -0.38 32.062 7.578 1 98.75 21 ALA B C 1
ATOM 3013 O O . ALA B 1 21 ? -1.603 32.125 7.738 1 98.75 21 ALA B O 1
ATOM 3014 N N . ILE B 1 22 ? 0.235 31.031 7.109 1 98.75 22 ILE B N 1
ATOM 3015 C CA . ILE B 1 22 ? -0.418 29.75 6.828 1 98.75 22 ILE B CA 1
ATOM 3016 C C . ILE B 1 22 ? 0.202 28.656 7.688 1 98.75 22 ILE B C 1
ATOM 3018 O O . ILE B 1 22 ? 1.427 28.562 7.805 1 98.75 22 ILE B O 1
ATOM 3022 N N . VAL B 1 23 ? -0.603 27.828 8.312 1 98.06 23 VAL B N 1
ATOM 3023 C CA . VAL B 1 23 ? -0.104 26.734 9.125 1 98.06 23 VAL B CA 1
ATOM 3024 C C . VAL B 1 23 ? -0.906 25.469 8.828 1 98.06 23 VAL B C 1
ATOM 3026 O O . VAL B 1 23 ? -2.127 25.516 8.656 1 98.06 23 VAL B O 1
ATOM 3029 N N . THR B 1 24 ? -0.227 24.375 8.609 1 97.5 24 THR B N 1
ATOM 3030 C CA . THR B 1 24 ? -0.83 23.062 8.406 1 97.5 24 THR B CA 1
ATOM 3031 C C . THR B 1 24 ? -0.641 22.188 9.641 1 97.5 24 THR B C 1
ATOM 3033 O O . THR B 1 24 ? 0.481 22.016 10.125 1 97.5 24 THR B O 1
ATOM 3036 N N . CYS B 1 25 ? -1.752 21.641 10.188 1 95.31 25 CYS B N 1
ATOM 3037 C CA . CYS B 1 25 ? -1.697 20.906 11.445 1 95.31 25 CYS B CA 1
ATOM 3038 C C . CYS B 1 25 ? -2.287 19.516 11.289 1 95.31 25 CYS B C 1
ATOM 3040 O O . CYS B 1 25 ? -2.967 19.219 10.305 1 95.31 25 CYS B O 1
ATOM 3042 N N . GLY B 1 26 ? -1.909 18.625 12.25 1 91.94 26 GLY B N 1
ATOM 3043 C CA . GLY B 1 26 ? -2.471 17.281 12.281 1 91.94 26 GLY B CA 1
ATOM 3044 C C . GLY B 1 26 ? -1.744 16.312 11.375 1 91.94 26 GLY B C 1
ATOM 3045 O O . GLY B 1 26 ? -0.519 16.359 11.258 1 91.94 26 GLY B O 1
ATOM 3046 N N . GLY B 1 27 ? -2.525 15.359 10.883 1 90.44 27 GLY B N 1
ATOM 3047 C CA . GLY B 1 27 ? -1.962 14.375 9.969 1 90.44 27 GLY B CA 1
ATOM 3048 C C . GLY B 1 27 ? -1.941 14.852 8.523 1 90.44 27 GLY B C 1
ATOM 3049 O O . GLY B 1 27 ? -2.521 15.883 8.195 1 90.44 27 GLY B O 1
ATOM 3050 N N . LEU B 1 28 ? -1.291 14.062 7.711 1 93.44 28 LEU B N 1
ATOM 3051 C CA . LEU B 1 28 ? -1.215 14.406 6.297 1 93.44 28 LEU B CA 1
ATOM 3052 C C . LEU B 1 28 ? -2.535 14.109 5.59 1 93.44 28 LEU B C 1
ATOM 3054 O O . LEU B 1 28 ? -3.338 13.312 6.078 1 93.44 28 LEU B O 1
ATOM 3058 N N . CYS B 1 29 ? -2.66 14.789 4.59 1 94.25 29 CYS B N 1
ATOM 3059 C CA . CYS B 1 29 ? -3.828 14.672 3.725 1 94.25 29 CYS B CA 1
ATOM 3060 C C . CYS B 1 29 ? -3.5 15.109 2.303 1 94.25 29 CYS B C 1
ATOM 3062 O O . CYS B 1 29 ? -2.787 16.094 2.102 1 94.25 29 CYS B O 1
ATOM 3064 N N . PRO B 1 30 ? -4.055 14.289 1.325 1 96.69 30 PRO B N 1
ATOM 3065 C CA . PRO B 1 30 ? -3.887 14.805 -0.033 1 96.69 30 PRO B CA 1
ATOM 3066 C C . PRO B 1 30 ? -4.551 16.172 -0.227 1 96.69 30 PRO B C 1
ATOM 3068 O O . PRO B 1 30 ? -5.691 16.375 0.202 1 96.69 30 PRO B O 1
ATOM 3071 N N . GLY B 1 31 ? -3.758 17.125 -0.836 1 97.38 31 GLY B N 1
ATOM 3072 C CA . GLY B 1 31 ? -4.363 18.406 -1.176 1 97.38 31 GLY B CA 1
ATOM 3073 C C . GLY B 1 31 ? -3.848 19.547 -0.328 1 97.38 31 GLY B C 1
ATOM 3074 O O . GLY B 1 31 ? -4.094 20.719 -0.64 1 97.38 31 GLY B O 1
ATOM 3075 N N . LEU B 1 32 ? -3.053 19.25 0.727 1 97.88 32 LEU B N 1
ATOM 3076 C CA . LEU B 1 32 ? -2.52 20.297 1.585 1 97.88 32 LEU B CA 1
ATOM 3077 C C . LEU B 1 32 ? -1.732 21.312 0.768 1 97.88 32 LEU B C 1
ATOM 3079 O O . LEU B 1 32 ? -1.936 22.531 0.915 1 97.88 32 LEU B O 1
ATOM 3083 N N . ASN B 1 33 ? -0.904 20.859 -0.09 1 98 33 ASN B N 1
ATOM 3084 C CA . ASN B 1 33 ? -0.077 21.734 -0.913 1 98 33 ASN B CA 1
ATOM 3085 C C . ASN B 1 33 ? -0.921 22.531 -1.896 1 98 33 ASN B C 1
ATOM 3087 O O . ASN B 1 33 ? -0.586 23.672 -2.219 1 98 33 ASN B O 1
ATOM 3091 N N . ASP B 1 34 ? -2.037 21.953 -2.346 1 97.81 34 ASP B N 1
ATOM 3092 C CA . ASP B 1 34 ? -2.959 22.672 -3.223 1 97.81 34 ASP B CA 1
ATOM 3093 C C . ASP B 1 34 ? -3.566 23.875 -2.51 1 97.81 34 ASP B C 1
ATOM 3095 O O . ASP B 1 34 ? -3.666 24.953 -3.09 1 97.81 34 ASP B O 1
ATOM 3099 N N . VAL B 1 35 ? -3.951 23.672 -1.28 1 98.44 35 VAL B N 1
ATOM 3100 C CA . VAL B 1 35 ? -4.57 24.75 -0.521 1 98.44 35 VAL B CA 1
ATOM 3101 C C . VAL B 1 35 ? -3.539 25.844 -0.238 1 98.44 35 VAL B C 1
ATOM 3103 O O . VAL B 1 35 ? -3.818 27.031 -0.415 1 98.44 35 VAL B O 1
ATOM 3106 N N . ILE B 1 36 ? -2.33 25.453 0.217 1 98.44 36 ILE B N 1
ATOM 3107 C CA . ILE B 1 36 ? -1.267 26.406 0.477 1 98.44 36 ILE B CA 1
ATOM 3108 C C . ILE B 1 36 ? -1.026 27.266 -0.768 1 98.44 36 ILE B C 1
ATOM 3110 O O . ILE B 1 36 ? -0.984 28.484 -0.688 1 98.44 36 ILE B O 1
ATOM 3114 N N . ARG B 1 37 ? -0.908 26.578 -1.888 1 97.94 37 ARG B N 1
ATOM 3115 C CA . ARG B 1 37 ? -0.661 27.219 -3.17 1 97.94 37 ARG B CA 1
ATOM 3116 C C . ARG B 1 37 ? -1.755 28.234 -3.49 1 97.94 37 ARG B C 1
ATOM 3118 O O . ARG B 1 37 ? -1.463 29.375 -3.869 1 97.94 37 ARG B O 1
ATOM 3125 N N . GLN B 1 38 ? -2.98 27.906 -3.273 1 97.44 38 GLN B N 1
ATOM 3126 C CA . GLN B 1 38 ? -4.102 28.75 -3.656 1 97.44 38 GLN B CA 1
ATOM 3127 C C . GLN B 1 38 ? -4.258 29.922 -2.695 1 97.44 38 GLN B C 1
ATOM 3129 O O . GLN B 1 38 ? -4.652 31.016 -3.102 1 97.44 38 GLN B O 1
ATOM 3134 N N . VAL B 1 39 ? -3.965 29.688 -1.451 1 98.44 39 VAL B N 1
ATOM 3135 C CA . VAL B 1 39 ? -3.98 30.781 -0.492 1 98.44 39 VAL B CA 1
ATOM 3136 C C . VAL B 1 39 ? -2.934 31.828 -0.882 1 98.44 39 VAL B C 1
ATOM 3138 O O . VAL B 1 39 ? -3.23 33.031 -0.941 1 98.44 39 VAL B O 1
ATOM 3141 N N . VAL B 1 40 ? -1.744 31.375 -1.217 1 98.5 40 VAL B N 1
ATOM 3142 C CA . VAL B 1 40 ? -0.657 32.281 -1.579 1 98.5 40 VAL B CA 1
ATOM 3143 C C . VAL B 1 40 ? -1.013 33.031 -2.859 1 98.5 40 VAL B C 1
ATOM 3145 O O . VAL B 1 40 ? -0.871 34.25 -2.93 1 98.5 40 VAL B O 1
ATOM 3148 N N . PHE B 1 41 ? -1.492 32.312 -3.842 1 97.12 41 PHE B N 1
ATOM 3149 C CA . PHE B 1 41 ? -1.868 32.938 -5.109 1 97.12 41 PHE B CA 1
ATOM 3150 C C . PHE B 1 41 ? -2.91 34.031 -4.891 1 97.12 41 PHE B C 1
ATOM 3152 O O . PHE B 1 41 ? -2.785 35.125 -5.43 1 97.12 41 PHE B O 1
ATOM 3159 N N . THR B 1 42 ? -3.898 33.719 -4.121 1 96.81 42 THR B N 1
ATOM 3160 C CA . THR B 1 42 ? -5.012 34.625 -3.916 1 96.81 42 THR B CA 1
ATOM 3161 C C . THR B 1 42 ? -4.566 35.844 -3.094 1 96.81 42 THR B C 1
ATOM 3163 O O . THR B 1 42 ? -4.973 36.969 -3.371 1 96.81 42 THR B O 1
ATOM 3166 N N . LEU B 1 43 ? -3.744 35.594 -2.086 1 97.69 43 LEU B N 1
ATOM 3167 C CA . LEU B 1 43 ? -3.193 36.719 -1.301 1 97.69 43 LEU B CA 1
ATOM 3168 C C . LEU B 1 43 ? -2.385 37.656 -2.182 1 97.69 43 LEU B C 1
ATOM 3170 O O . LEU B 1 43 ? -2.533 38.875 -2.092 1 97.69 43 LEU B O 1
ATOM 3174 N N . GLU B 1 44 ? -1.596 37.094 -2.969 1 96.69 44 GLU B N 1
ATOM 3175 C CA . GLU B 1 44 ? -0.788 37.906 -3.867 1 96.69 44 GLU B CA 1
ATOM 3176 C C . GLU B 1 44 ? -1.666 38.688 -4.844 1 96.69 44 GLU B C 1
ATOM 3178 O O . GLU B 1 44 ? -1.34 39.812 -5.219 1 96.69 44 GLU B O 1
ATOM 3183 N N . THR B 1 45 ? -2.668 38.062 -5.297 1 94.69 45 THR B N 1
ATOM 3184 C CA . THR B 1 45 ? -3.602 38.719 -6.199 1 94.69 45 THR B CA 1
ATOM 3185 C C . THR B 1 45 ? -4.234 39.938 -5.523 1 94.69 45 THR B C 1
ATOM 3187 O O . THR B 1 45 ? -4.5 40.938 -6.176 1 94.69 45 THR B O 1
ATOM 3190 N N . TYR B 1 46 ? -4.461 39.875 -4.203 1 94.62 46 TYR B N 1
ATOM 3191 C CA . TYR B 1 46 ? -4.984 41 -3.432 1 94.62 46 TYR B CA 1
ATOM 3192 C C . TYR B 1 46 ? -3.916 42.062 -3.236 1 94.62 46 TYR B C 1
ATOM 3194 O O . TYR B 1 46 ? -4.23 43.219 -2.896 1 94.62 46 TYR B O 1
ATOM 3202 N N . GLY B 1 47 ? -2.619 41.656 -3.4 1 94.31 47 GLY B N 1
ATOM 3203 C CA . GLY B 1 47 ? -1.528 42.625 -3.262 1 94.31 47 GLY B CA 1
ATOM 3204 C C . GLY B 1 47 ? -0.75 42.438 -1.971 1 94.31 47 GLY B C 1
ATOM 3205 O O . GLY B 1 47 ? 0.05 43.312 -1.604 1 94.31 47 GLY B O 1
ATOM 3206 N N . VAL B 1 48 ? -1.021 41.312 -1.275 1 96.69 48 VAL B N 1
ATOM 3207 C CA . VAL B 1 48 ? -0.287 41.062 -0.041 1 96.69 48 VAL B CA 1
ATOM 3208 C C . VAL B 1 48 ? 1.163 40.719 -0.365 1 96.69 48 VAL B C 1
ATOM 3210 O O . VAL B 1 48 ? 1.425 39.875 -1.224 1 96.69 48 VAL B O 1
ATOM 3213 N N . LYS B 1 49 ? 2.123 41.281 0.336 1 95.5 49 LYS B N 1
ATOM 3214 C CA . LYS B 1 49 ? 3.541 41.062 0.06 1 95.5 49 LYS B CA 1
ATOM 3215 C C . LYS B 1 49 ? 4.18 40.188 1.132 1 95.5 49 LYS B C 1
ATOM 3217 O O . LYS B 1 49 ? 5.148 39.469 0.862 1 95.5 49 LYS B O 1
ATOM 3222 N N . ASN B 1 50 ? 3.65 40.281 2.301 1 97.75 50 ASN B N 1
ATOM 3223 C CA . ASN B 1 50 ? 4.215 39.531 3.424 1 97.75 50 ASN B CA 1
ATOM 3224 C C . ASN B 1 50 ? 3.402 38.281 3.736 1 97.75 50 ASN B C 1
ATOM 3226 O O . ASN B 1 50 ? 2.494 38.312 4.57 1 97.75 50 ASN B O 1
ATOM 3230 N N . ILE B 1 51 ? 3.752 37.219 3.088 1 98.44 51 ILE B N 1
ATOM 3231 C CA . ILE B 1 51 ? 3.113 35.938 3.285 1 98.44 51 ILE B CA 1
ATOM 3232 C C . ILE B 1 51 ? 4.125 34.938 3.855 1 98.44 51 ILE B C 1
ATOM 3234 O O . ILE B 1 51 ? 5.207 34.75 3.293 1 98.44 51 ILE B O 1
ATOM 3238 N N . VAL B 1 52 ? 3.801 34.312 5.008 1 98.56 52 VAL B N 1
ATOM 3239 C CA . VAL B 1 52 ? 4.758 33.406 5.641 1 98.56 52 VAL B CA 1
ATOM 3240 C C . VAL B 1 52 ? 4.078 32.062 5.961 1 98.56 52 VAL B C 1
ATOM 3242 O O . VAL B 1 52 ? 2.859 32.031 6.145 1 98.56 52 VAL B O 1
ATOM 3245 N N . GLY B 1 53 ? 4.852 31.047 5.934 1 98.5 53 GLY B N 1
ATOM 3246 C CA . GLY B 1 53 ? 4.441 29.75 6.43 1 98.5 53 GLY B CA 1
ATOM 3247 C C . GLY B 1 53 ? 4.984 29.438 7.809 1 98.5 53 GLY B C 1
ATOM 3248 O O . GLY B 1 53 ? 6.137 29.734 8.117 1 98.5 53 GLY B O 1
ATOM 3249 N N . ILE B 1 54 ? 4.137 28.953 8.641 1 97.56 54 ILE B N 1
ATOM 3250 C CA . ILE B 1 54 ? 4.551 28.438 9.945 1 97.56 54 ILE B CA 1
ATOM 3251 C C . ILE B 1 54 ? 4.887 26.953 9.836 1 97.56 54 ILE B C 1
ATOM 3253 O O . ILE B 1 54 ? 4.012 26.141 9.555 1 97.56 54 ILE B O 1
ATOM 3257 N N . PRO B 1 55 ? 6.098 26.594 10.094 1 96.56 55 PRO B N 1
ATOM 3258 C CA . PRO B 1 55 ? 6.496 25.203 9.859 1 96.56 55 PRO B CA 1
ATOM 3259 C C . PRO B 1 55 ? 6.012 24.25 10.961 1 96.56 55 PRO B C 1
ATOM 3261 O O . PRO B 1 55 ? 5.984 24.641 12.133 1 96.56 55 PRO B O 1
ATOM 3264 N N . PHE B 1 56 ? 5.672 23.031 10.617 1 95.31 56 PHE B N 1
ATOM 3265 C CA . PHE B 1 56 ? 5.41 21.891 11.477 1 95.31 56 PHE B CA 1
ATOM 3266 C C . PHE B 1 56 ? 4.285 22.188 12.461 1 95.31 56 PHE B C 1
ATOM 3268 O O . PHE B 1 56 ? 4.426 21.969 13.664 1 95.31 56 PHE B O 1
ATOM 3275 N N . GLY B 1 57 ? 3.156 22.75 11.938 1 94.62 57 GLY B N 1
ATOM 3276 C CA . GLY B 1 57 ? 1.952 22.938 12.734 1 94.62 57 GLY B CA 1
ATOM 3277 C C . GLY B 1 57 ? 2.078 24.047 13.758 1 94.62 57 GLY B C 1
ATOM 3278 O O . GLY B 1 57 ? 2.793 25.016 13.539 1 94.62 57 GLY B O 1
ATOM 3279 N N . PHE B 1 58 ? 1.332 23.938 14.836 1 94.12 58 PHE B N 1
ATOM 3280 C CA . PHE B 1 58 ? 1.322 24.953 15.875 1 94.12 58 PHE B CA 1
ATOM 3281 C C . PHE B 1 58 ? 2.664 25 16.609 1 94.12 58 PHE B C 1
ATOM 3283 O O . PHE B 1 58 ? 2.992 25.984 17.25 1 94.12 58 PHE B O 1
ATOM 3290 N N . ARG B 1 59 ? 3.443 23.906 16.438 1 91.31 59 ARG B N 1
ATOM 3291 C CA . ARG B 1 59 ? 4.785 23.859 17 1 91.31 59 ARG B CA 1
ATOM 3292 C C . ARG B 1 59 ? 5.652 24.984 16.469 1 91.31 59 ARG B C 1
ATOM 3294 O O . ARG B 1 59 ? 6.52 25.5 17.188 1 91.31 59 ARG B O 1
ATOM 3301 N N . GLY B 1 60 ? 5.414 25.422 15.344 1 94.06 60 GLY B N 1
ATOM 3302 C CA . GLY B 1 60 ? 6.215 26.438 14.68 1 94.06 60 GLY B CA 1
ATOM 3303 C C . GLY B 1 60 ? 6.066 27.812 15.312 1 94.06 60 GLY B C 1
ATOM 3304 O O . GLY B 1 60 ? 6.879 28.703 15.062 1 94.06 60 GLY B O 1
ATOM 3305 N N . PHE B 1 61 ? 5.094 27.984 16.156 1 93.94 61 PHE B N 1
ATOM 3306 C CA . PHE B 1 61 ? 4.879 29.266 16.812 1 93.94 61 PHE B CA 1
ATOM 3307 C C . PHE B 1 61 ? 5.762 29.391 18.062 1 93.94 61 PHE B C 1
ATOM 3309 O O . PHE B 1 61 ? 6.008 30.5 18.531 1 93.94 61 PHE B O 1
ATOM 3316 N N . PHE B 1 62 ? 6.23 28.219 18.594 1 89.12 62 PHE B N 1
ATOM 3317 C CA . PHE B 1 62 ? 6.879 28.359 19.891 1 89.12 62 PHE B CA 1
ATOM 3318 C C . PHE B 1 62 ? 8.234 27.656 19.891 1 89.12 62 PHE B C 1
ATOM 3320 O O . PHE B 1 62 ? 9.094 27.953 20.719 1 89.12 62 PHE B O 1
ATOM 3327 N N . GLU B 1 63 ? 8.367 26.562 19.078 1 86.38 63 GLU B N 1
ATOM 3328 C CA . GLU B 1 63 ? 9.625 25.812 19.062 1 86.38 63 GLU B CA 1
ATOM 3329 C C . GLU B 1 63 ? 10.789 26.703 18.625 1 86.38 63 GLU B C 1
ATOM 3331 O O . GLU B 1 63 ? 10.758 27.281 17.547 1 86.38 63 GLU B O 1
ATOM 3336 N N . LYS B 1 64 ? 11.789 26.609 19.594 1 84 64 LYS B N 1
ATOM 3337 C CA . LYS B 1 64 ? 12.969 27.406 19.297 1 84 64 LYS B CA 1
ATOM 3338 C C . LYS B 1 64 ? 13.727 26.859 18.094 1 84 64 LYS B C 1
ATOM 3340 O O . LYS B 1 64 ? 13.836 25.641 17.938 1 84 64 LYS B O 1
ATOM 3345 N N . GLY B 1 65 ? 14.039 27.594 17.141 1 84.62 65 GLY B N 1
ATOM 3346 C CA . GLY B 1 65 ? 14.805 27.156 15.977 1 84.62 65 GLY B CA 1
ATOM 3347 C C . GLY B 1 65 ? 13.977 27.078 14.711 1 84.62 65 GLY B C 1
ATOM 3348 O O . GLY B 1 65 ? 14.523 27.047 13.609 1 84.62 65 GLY B O 1
ATOM 3349 N N . LEU B 1 66 ? 12.68 26.984 14.961 1 89.25 66 LEU B N 1
ATOM 3350 C CA . LEU B 1 66 ? 11.82 27 13.789 1 89.25 66 LEU B CA 1
ATOM 3351 C C . LEU B 1 66 ? 11.461 28.422 13.383 1 89.25 66 LEU B C 1
ATOM 3353 O O . LEU B 1 66 ? 10.828 29.156 14.156 1 89.25 66 LEU B O 1
ATOM 3357 N N . LYS B 1 67 ? 11.883 28.75 12.227 1 91.75 67 LYS B N 1
ATOM 3358 C CA . LYS B 1 67 ? 11.602 30.094 11.719 1 91.75 67 LYS B CA 1
ATOM 3359 C C . LYS B 1 67 ? 10.477 30.062 10.688 1 91.75 67 LYS B C 1
ATOM 3361 O O . LYS B 1 67 ? 10.258 29.047 10.023 1 91.75 67 LYS B O 1
ATOM 3366 N N . GLU B 1 68 ? 9.797 31.188 10.633 1 94.88 68 GLU B N 1
ATOM 3367 C CA . GLU B 1 68 ? 8.773 31.281 9.602 1 94.88 68 GLU B CA 1
ATOM 3368 C C . GLU B 1 68 ? 9.398 31.219 8.203 1 94.88 68 GLU B C 1
ATOM 3370 O O . GLU B 1 68 ? 10.531 31.656 8.008 1 94.88 68 GLU B O 1
ATOM 3375 N N . MET B 1 69 ? 8.664 30.703 7.305 1 95.94 69 MET B N 1
ATOM 3376 C CA . MET B 1 69 ? 9.109 30.562 5.922 1 95.94 69 MET B CA 1
ATOM 3377 C C . MET B 1 69 ? 8.406 31.578 5.016 1 95.94 69 MET B C 1
ATOM 3379 O O . MET B 1 69 ? 7.191 31.5 4.836 1 95.94 69 MET B O 1
ATOM 3383 N N . PRO B 1 70 ? 9.234 32.469 4.383 1 97.69 70 PRO B N 1
ATOM 3384 C CA . PRO B 1 70 ? 8.578 33.375 3.41 1 97.69 70 PRO B CA 1
ATOM 3385 C C . PRO B 1 70 ? 8.008 32.594 2.217 1 97.69 70 PRO B C 1
ATOM 3387 O O . PRO B 1 70 ? 8.664 31.703 1.682 1 97.69 70 PRO B O 1
ATOM 3390 N N . LEU B 1 71 ? 6.824 32.906 1.867 1 98.12 71 LEU B N 1
ATOM 3391 C CA . LEU B 1 71 ? 6.148 32.25 0.75 1 98.12 71 LEU B CA 1
ATOM 3392 C C . LEU B 1 71 ? 5.902 33.25 -0.386 1 98.12 71 LEU B C 1
ATOM 3394 O O . LEU B 1 71 ? 5.645 34.406 -0.142 1 98.12 71 LEU B O 1
ATOM 3398 N N . SER B 1 72 ? 6.039 32.75 -1.592 1 97.31 72 SER B N 1
ATOM 3399 C CA . SER B 1 72 ? 5.758 33.5 -2.803 1 97.31 72 SER B CA 1
ATOM 3400 C C . SER B 1 72 ? 5.145 32.625 -3.885 1 97.31 72 SER B C 1
ATOM 3402 O O . SER B 1 72 ? 5.223 31.391 -3.807 1 97.31 72 SER B O 1
ATOM 3404 N N . ARG B 1 73 ? 4.559 33.312 -4.812 1 94.62 73 ARG B N 1
ATOM 3405 C CA . ARG B 1 73 ? 3.967 32.594 -5.941 1 94.62 73 ARG B CA 1
ATOM 3406 C C . ARG B 1 73 ? 4.988 31.688 -6.609 1 94.62 73 ARG B C 1
ATOM 3408 O O . ARG B 1 73 ? 4.68 30.547 -6.949 1 94.62 73 ARG B O 1
ATOM 3415 N N . ASN B 1 74 ? 6.168 32.125 -6.801 1 94.88 74 ASN B N 1
ATOM 3416 C CA . ASN B 1 74 ? 7.223 31.359 -7.449 1 94.88 74 ASN B CA 1
ATOM 3417 C C . ASN B 1 74 ? 7.609 30.141 -6.621 1 94.88 74 ASN B C 1
ATOM 3419 O O . ASN B 1 74 ? 7.82 29.047 -7.168 1 94.88 74 ASN B O 1
ATOM 3423 N N . LEU B 1 75 ? 7.68 30.344 -5.379 1 95.19 75 LEU B N 1
ATOM 3424 C CA . LEU B 1 75 ? 8.102 29.266 -4.484 1 95.19 75 LEU B CA 1
ATOM 3425 C C . LEU B 1 75 ? 7.07 28.141 -4.453 1 95.19 75 LEU B C 1
ATOM 3427 O O . LEU B 1 75 ? 7.434 26.969 -4.395 1 95.19 75 LEU B O 1
ATOM 3431 N N . VAL B 1 76 ? 5.77 28.516 -4.52 1 96.38 76 VAL B N 1
ATOM 3432 C CA . VAL B 1 76 ? 4.738 27.516 -4.285 1 96.38 76 VAL B CA 1
ATOM 3433 C C . VAL B 1 76 ? 4.16 27.047 -5.621 1 96.38 76 VAL B C 1
ATOM 3435 O O . VAL B 1 76 ? 3.207 26.266 -5.648 1 96.38 76 VAL B O 1
ATOM 3438 N N . GLU B 1 77 ? 4.699 27.438 -6.703 1 92.69 77 GLU B N 1
ATOM 3439 C CA . GLU B 1 77 ? 4.117 27.234 -8.023 1 92.69 77 GLU B CA 1
ATOM 3440 C C . GLU B 1 77 ? 3.861 25.766 -8.297 1 92.69 77 GLU B C 1
ATOM 3442 O O . GLU B 1 77 ? 2.842 25.391 -8.891 1 92.69 77 GLU B O 1
ATOM 3447 N N . ASN B 1 78 ? 4.777 24.828 -7.805 1 92.44 78 ASN B N 1
ATOM 3448 C CA . ASN B 1 78 ? 4.668 23.422 -8.195 1 92.44 78 ASN B CA 1
ATOM 3449 C C . ASN B 1 78 ? 4.574 22.5 -6.984 1 92.44 78 ASN B C 1
ATOM 3451 O O . ASN B 1 78 ? 4.766 21.297 -7.102 1 92.44 78 ASN B O 1
ATOM 3455 N N . ILE B 1 79 ? 4.289 23.062 -5.855 1 94.06 79 ILE B N 1
ATOM 3456 C CA . ILE B 1 79 ? 4.289 22.234 -4.656 1 94.06 79 ILE B CA 1
ATOM 3457 C C . ILE B 1 79 ? 3.115 21.266 -4.703 1 94.06 79 ILE B C 1
ATOM 3459 O O . ILE B 1 79 ? 3.127 20.234 -4.02 1 94.06 79 ILE B O 1
ATOM 3463 N N . ASN B 1 80 ? 2.086 21.594 -5.512 1 90.19 80 ASN B N 1
ATOM 3464 C CA . ASN B 1 80 ? 0.895 20.766 -5.621 1 90.19 80 ASN B CA 1
ATOM 3465 C C . ASN B 1 80 ? 1.197 19.453 -6.328 1 90.19 80 ASN B C 1
ATOM 3467 O O . ASN B 1 80 ? 0.391 18.516 -6.289 1 90.19 80 ASN B O 1
ATOM 3471 N N . LEU B 1 81 ? 2.336 19.375 -6.938 1 85.75 81 LEU B N 1
ATOM 3472 C CA . LEU B 1 81 ? 2.713 18.156 -7.664 1 85.75 81 LEU B CA 1
ATOM 3473 C C . LEU B 1 81 ? 3.244 17.094 -6.715 1 85.75 81 LEU B C 1
ATOM 3475 O O . LEU B 1 81 ? 3.416 15.938 -7.105 1 85.75 81 LEU B O 1
ATOM 3479 N N . ALA B 1 82 ? 3.412 17.438 -5.527 1 89.19 82 ALA B N 1
ATOM 3480 C CA . ALA B 1 82 ? 3.9 16.5 -4.52 1 89.19 82 ALA B CA 1
ATOM 3481 C C . ALA B 1 82 ? 2.846 16.25 -3.443 1 89.19 82 ALA B C 1
ATOM 3483 O O . ALA B 1 82 ? 2.006 17.125 -3.18 1 89.19 82 ALA B O 1
ATOM 3484 N N . GLY B 1 83 ? 2.885 15.055 -2.891 1 91.75 83 GLY B N 1
ATOM 3485 C CA . GLY B 1 83 ? 2.1 14.797 -1.694 1 91.75 83 GLY B CA 1
ATOM 3486 C C . GLY B 1 83 ? 2.723 15.367 -0.436 1 91.75 83 GLY B C 1
ATOM 3487 O O . GLY B 1 83 ? 3.85 15.867 -0.467 1 91.75 83 GLY B O 1
ATOM 3488 N N . GLY B 1 84 ? 1.906 15.367 0.627 1 94.75 84 GLY B N 1
ATOM 3489 C CA . GLY B 1 84 ? 2.408 15.867 1.897 1 94.75 84 GLY B CA 1
ATOM 3490 C C . GLY B 1 84 ? 2.123 17.344 2.113 1 94.75 84 GLY B C 1
ATOM 3491 O O . GLY B 1 84 ? 1.13 17.859 1.607 1 94.75 84 GLY B O 1
ATOM 3492 N N . SER B 1 85 ? 2.932 17.906 2.967 1 96.56 85 SER B N 1
ATOM 3493 C CA . SER B 1 85 ? 2.795 19.328 3.275 1 96.56 85 SER B CA 1
ATOM 3494 C C . SER B 1 85 ? 4.129 20.047 3.137 1 96.56 85 SER B C 1
ATOM 3496 O O . SER B 1 85 ? 5.109 19.688 3.795 1 96.56 85 SER B O 1
ATOM 3498 N N . PHE B 1 86 ? 4.113 21.062 2.293 1 96.38 86 PHE B N 1
ATOM 3499 C CA . PHE B 1 86 ? 5.281 21.922 2.078 1 96.38 86 PHE B CA 1
ATOM 3500 C C . PHE B 1 86 ? 5.742 22.547 3.385 1 96.38 86 PHE B C 1
ATOM 3502 O O . PHE B 1 86 ? 6.941 22.719 3.607 1 96.38 86 PHE B O 1
ATOM 3509 N N . LEU B 1 87 ? 4.84 22.797 4.289 1 97.19 87 LEU B N 1
ATOM 3510 C CA . LEU B 1 87 ? 5.129 23.484 5.543 1 97.19 87 LEU B CA 1
ATOM 3511 C C . LEU B 1 87 ? 5.375 22.484 6.668 1 97.19 87 LEU B C 1
ATOM 3513 O O . LEU B 1 87 ? 5.77 22.859 7.773 1 97.19 87 LEU B O 1
ATOM 3517 N N . GLY B 1 88 ? 5.148 21.219 6.367 1 95.62 88 GLY B N 1
ATOM 3518 C CA . GLY B 1 88 ? 5.219 20.219 7.434 1 95.62 88 GLY B CA 1
ATOM 3519 C C . GLY B 1 88 ? 4.004 20.25 8.336 1 95.62 88 GLY B C 1
ATOM 3520 O O . GLY B 1 88 ? 3.172 21.156 8.258 1 95.62 88 GLY B O 1
ATOM 3521 N N . VAL B 1 89 ? 3.926 19.219 9.125 1 93.88 89 VAL B N 1
ATOM 3522 C CA . VAL B 1 89 ? 2.795 19.109 10.039 1 93.88 89 VAL B CA 1
ATOM 3523 C C . VAL B 1 89 ? 3.279 18.609 11.398 1 93.88 89 VAL B C 1
ATOM 3525 O O . VAL B 1 89 ? 4.383 18.062 11.508 1 93.88 89 VAL B O 1
ATOM 3528 N N . SER B 1 90 ? 2.473 18.812 12.375 1 89.38 90 SER B N 1
ATOM 3529 C CA . SER B 1 90 ? 2.664 18.203 13.688 1 89.38 90 SER B CA 1
ATOM 3530 C C . SER B 1 90 ? 1.35 18.125 14.461 1 89.38 90 SER B C 1
ATOM 3532 O O . SER B 1 90 ? 0.369 18.781 14.086 1 89.38 90 SER B O 1
ATOM 3534 N N . ARG B 1 91 ? 1.398 17.188 15.406 1 81.75 91 ARG B N 1
ATOM 3535 C CA . ARG B 1 91 ? 0.255 17.078 16.312 1 81.75 91 ARG B CA 1
ATOM 3536 C C . ARG B 1 91 ? 0.553 17.719 17.656 1 81.75 91 ARG B C 1
ATOM 3538 O O . ARG B 1 91 ? 1.707 17.766 18.094 1 81.75 91 ARG B O 1
ATOM 3545 N N . GLY B 1 92 ? -0.411 18.141 18.203 1 72.19 92 GLY B N 1
ATOM 3546 C CA . GLY B 1 92 ? -0.235 18.75 19.516 1 72.19 92 GLY B CA 1
ATOM 3547 C C . GLY B 1 92 ? 0.218 20.203 19.438 1 72.19 92 GLY B C 1
ATOM 3548 O O . GLY B 1 92 ? 0.463 20.719 18.359 1 72.19 92 GLY B O 1
ATOM 3549 N N . GLY B 1 93 ? 0.045 20.906 20.625 1 66.44 93 GLY B N 1
ATOM 3550 C CA . GLY B 1 93 ? 0.473 22.297 20.609 1 66.44 93 GLY B CA 1
ATOM 3551 C C . GLY B 1 93 ? 0.437 22.953 21.984 1 66.44 93 GLY B C 1
ATOM 3552 O O . GLY B 1 93 ? -0.136 22.391 22.922 1 66.44 93 GLY B O 1
ATOM 3553 N N . PRO B 1 94 ? 1.342 23.875 21.984 1 67.38 94 PRO B N 1
ATOM 3554 C CA . PRO B 1 94 ? 1.439 24.641 23.219 1 67.38 94 PRO B CA 1
ATOM 3555 C C . PRO B 1 94 ? 0.113 25.281 23.625 1 67.38 94 PRO B C 1
ATOM 3557 O O . PRO B 1 94 ? -0.896 25.109 22.938 1 67.38 94 PRO B O 1
ATOM 3560 N N . LYS B 1 95 ? 0.199 25.984 24.656 1 85.31 95 LYS B N 1
ATOM 3561 C CA . LYS B 1 95 ? -0.926 26.75 25.156 1 85.31 95 LYS B CA 1
ATOM 3562 C C . LYS B 1 95 ? -1.341 27.844 24.172 1 85.31 95 LYS B C 1
ATOM 3564 O O . LYS B 1 95 ? -0.49 28.484 23.547 1 85.31 95 LYS B O 1
ATOM 3569 N N . THR B 1 96 ? -2.572 27.984 23.953 1 93.81 96 THR B N 1
ATOM 3570 C CA . THR B 1 96 ? -3.184 28.984 23.094 1 93.81 96 THR B CA 1
ATOM 3571 C C . THR B 1 96 ? -2.57 30.359 23.328 1 93.81 96 THR B C 1
ATOM 3573 O O . THR B 1 96 ? -2.295 31.094 22.375 1 93.81 96 THR B O 1
ATOM 3576 N N . SER B 1 97 ? -2.283 30.625 24.578 1 94 97 SER B N 1
ATOM 3577 C CA . SER B 1 97 ? -1.738 31.938 24.938 1 94 97 SER B CA 1
ATOM 3578 C C . SER B 1 97 ? -0.368 32.156 24.297 1 94 97 SER B C 1
ATOM 3580 O O . SER B 1 97 ? -0.07 33.25 23.812 1 94 97 SER B O 1
ATOM 3582 N N . GLU B 1 98 ? 0.411 31.141 24.281 1 93.69 98 GLU B N 1
ATOM 3583 C CA . GLU B 1 98 ? 1.742 31.25 23.688 1 93.69 98 GLU B CA 1
ATOM 3584 C C . GLU B 1 98 ? 1.662 31.453 22.172 1 93.69 98 GLU B C 1
ATOM 3586 O O . GLU B 1 98 ? 2.469 32.188 21.594 1 93.69 98 GLU B O 1
ATOM 3591 N N . ILE B 1 99 ? 0.748 30.797 21.547 1 95.81 99 ILE B N 1
ATOM 3592 C CA . ILE B 1 99 ? 0.553 30.938 20.109 1 95.81 99 ILE B CA 1
ATOM 3593 C C . ILE B 1 99 ? 0.155 32.375 19.781 1 95.81 99 ILE B C 1
ATOM 3595 O O . ILE B 1 99 ? 0.705 33 18.875 1 95.81 99 ILE B O 1
ATOM 3599 N N . VAL B 1 100 ? -0.745 32.938 20.547 1 96.94 100 VAL B N 1
ATOM 3600 C CA . VAL B 1 100 ? -1.229 34.312 20.312 1 96.94 100 VAL B CA 1
ATOM 3601 C C . VAL B 1 100 ? -0.129 35.312 20.625 1 96.94 100 VAL B C 1
ATOM 3603 O O . VAL B 1 100 ? -0.011 36.344 19.969 1 96.94 100 VAL B O 1
ATOM 3606 N N . ASP B 1 101 ? 0.707 34.969 21.703 1 96.12 101 ASP B N 1
ATOM 3607 C CA . ASP B 1 101 ? 1.883 35.812 21.953 1 96.12 101 ASP B CA 1
ATOM 3608 C C . ASP B 1 101 ? 2.76 35.906 20.703 1 96.12 101 ASP B C 1
ATOM 3610 O O . ASP B 1 101 ? 3.229 37 20.344 1 96.12 101 ASP B O 1
ATOM 3614 N N . SER B 1 102 ? 2.953 34.781 20.141 1 95.5 102 SER B N 1
ATOM 3615 C CA . SER B 1 102 ? 3.785 34.75 18.953 1 95.5 102 SER B CA 1
ATOM 3616 C C . SER B 1 102 ? 3.137 35.5 17.781 1 95.5 102 SER B C 1
ATOM 3618 O O . SER B 1 102 ? 3.82 36.188 17.031 1 95.5 102 SER B O 1
ATOM 3620 N N . ILE B 1 103 ? 1.848 35.312 17.562 1 97.06 103 ILE B N 1
ATOM 3621 C CA . ILE B 1 103 ? 1.098 36 16.516 1 97.06 103 ILE B CA 1
ATOM 3622 C C . ILE B 1 103 ? 1.25 37.531 16.672 1 97.06 103 ILE B C 1
ATOM 3624 O O . ILE B 1 103 ? 1.507 38.219 15.703 1 97.06 103 ILE B O 1
ATOM 3628 N N . GLN B 1 104 ? 1.133 37.969 17.875 1 96.38 104 GLN B N 1
ATOM 3629 C CA . GLN B 1 104 ? 1.267 39.406 18.188 1 96.38 104 GLN B CA 1
ATOM 3630 C C . GLN B 1 104 ? 2.689 39.875 17.922 1 96.38 104 GLN B C 1
ATOM 3632 O O . GLN B 1 104 ? 2.891 40.938 17.312 1 96.38 104 GLN B O 1
ATOM 3637 N N . ALA B 1 105 ? 3.629 39.094 18.438 1 95.44 105 ALA B N 1
ATOM 3638 C CA . ALA B 1 105 ? 5.031 39.469 18.281 1 95.44 105 ALA B CA 1
ATOM 3639 C C . ALA B 1 105 ? 5.43 39.531 16.812 1 95.44 105 ALA B C 1
ATOM 3641 O O . ALA B 1 105 ? 6.254 40.375 16.406 1 95.44 105 ALA B O 1
ATOM 3642 N N . ARG B 1 106 ? 4.828 38.719 16.016 1 95.38 106 ARG B N 1
ATOM 3643 C CA . ARG B 1 106 ? 5.168 38.625 14.602 1 95.38 106 ARG B CA 1
ATOM 3644 C C . ARG B 1 106 ? 4.312 39.562 13.773 1 95.38 106 ARG B C 1
ATOM 3646 O O . ARG B 1 106 ? 4.527 39.719 12.562 1 95.38 106 ARG B O 1
ATOM 3653 N N . ARG B 1 107 ? 3.332 40.156 14.375 1 96.31 107 ARG B N 1
ATOM 3654 C CA . ARG B 1 107 ? 2.43 41.125 13.75 1 96.31 107 ARG B CA 1
ATOM 3655 C C . ARG B 1 107 ? 1.623 40.469 12.633 1 96.31 107 ARG B C 1
ATOM 3657 O O . ARG B 1 107 ? 1.542 41 11.523 1 96.31 107 ARG B O 1
ATOM 3664 N N . ILE B 1 108 ? 1.167 39.281 12.883 1 97.56 108 ILE B N 1
ATOM 3665 C CA . ILE B 1 108 ? 0.338 38.562 11.922 1 97.56 108 ILE B CA 1
ATOM 3666 C C . ILE B 1 108 ? -1.085 39.125 11.945 1 97.56 108 ILE B C 1
ATOM 3668 O O . ILE B 1 108 ? -1.689 39.25 13.016 1 97.56 108 ILE B O 1
ATOM 3672 N N . ASP B 1 109 ? -1.63 39.438 10.781 1 97.69 109 ASP B N 1
ATOM 3673 C CA . ASP B 1 109 ? -2.971 40 10.656 1 97.69 109 ASP B CA 1
ATOM 3674 C C . ASP B 1 109 ? -3.98 38.938 10.234 1 97.69 109 ASP B C 1
ATOM 3676 O O . ASP B 1 109 ? -5.172 39.062 10.539 1 97.69 109 ASP B O 1
ATOM 3680 N N . MET B 1 110 ? -3.514 37.969 9.469 1 98.12 110 MET B N 1
ATOM 3681 C CA . MET B 1 110 ? -4.34 36.875 8.984 1 98.12 110 MET B CA 1
ATOM 3682 C C . MET B 1 110 ? -3.664 35.531 9.234 1 98.12 110 MET B C 1
ATOM 3684 O O . MET B 1 110 ? -2.471 35.375 8.969 1 98.12 110 MET B O 1
ATOM 3688 N N . LEU B 1 111 ? -4.391 34.656 9.812 1 98.69 111 LEU B N 1
ATOM 3689 C CA . LEU B 1 111 ? -3.9 33.281 10.055 1 98.69 111 LEU B CA 1
ATOM 3690 C C . LEU B 1 111 ? -4.809 32.25 9.398 1 98.69 111 LEU B C 1
ATOM 3692 O O . LEU B 1 111 ? -5.992 32.156 9.727 1 98.69 111 LEU B O 1
ATOM 3696 N N . PHE B 1 112 ? -4.293 31.578 8.438 1 98.75 112 PHE B N 1
ATOM 3697 C CA . PHE B 1 112 ? -4.996 30.469 7.789 1 98.75 112 PHE B CA 1
ATOM 3698 C C . PHE B 1 112 ? -4.574 29.141 8.391 1 98.75 112 PHE B C 1
ATOM 3700 O O . PHE B 1 112 ? -3.408 28.75 8.305 1 98.75 112 PHE B O 1
ATOM 3707 N N . VAL B 1 113 ? -5.523 28.438 8.977 1 98.44 113 VAL B N 1
ATOM 3708 C CA . VAL B 1 113 ? -5.258 27.219 9.719 1 98.44 113 VAL B CA 1
ATOM 3709 C C . VAL B 1 113 ? -5.844 26.016 8.977 1 98.44 113 VAL B C 1
ATOM 3711 O O . VAL B 1 113 ? -7.066 25.859 8.906 1 98.44 113 VAL B O 1
ATOM 3714 N N . LEU B 1 114 ? -5.008 25.172 8.43 1 98.25 114 LEU B N 1
ATOM 3715 C CA . LEU B 1 114 ? -5.434 23.984 7.703 1 98.25 114 LEU B CA 1
ATOM 3716 C C . LEU B 1 114 ? -5.367 22.75 8.594 1 98.25 114 LEU B C 1
ATOM 3718 O O . LEU B 1 114 ? -4.293 22.375 9.078 1 98.25 114 LEU B O 1
ATOM 3722 N N . GLY B 1 115 ? -6.48 22.141 8.867 1 96.31 115 GLY B N 1
ATOM 3723 C CA . GLY B 1 115 ? -6.457 20.953 9.719 1 96.31 115 GLY B CA 1
ATOM 3724 C C . GLY B 1 115 ? -7.828 20.344 9.938 1 96.31 115 GLY B C 1
ATOM 3725 O O . GLY B 1 115 ? -8.797 20.75 9.297 1 96.31 115 GLY B O 1
ATOM 3726 N N . GLY B 1 116 ? -7.859 19.312 10.742 1 93.69 116 GLY B N 1
ATOM 3727 C CA . GLY B 1 116 ? -9.094 18.594 11.031 1 93.69 116 GLY B CA 1
ATOM 3728 C C . GLY B 1 116 ? -9.828 19.141 12.25 1 93.69 116 GLY B C 1
ATOM 3729 O O . GLY B 1 116 ? -9.82 20.344 12.5 1 93.69 116 GLY B O 1
ATOM 3730 N N . ASN B 1 117 ? -10.555 18.266 12.961 1 91.38 117 ASN B N 1
ATOM 3731 C CA . ASN B 1 117 ? -11.383 18.656 14.094 1 91.38 117 ASN B CA 1
ATOM 3732 C C . ASN B 1 117 ? -10.562 19.312 15.195 1 91.38 117 ASN B C 1
ATOM 3734 O O . ASN B 1 117 ? -10.898 20.406 15.656 1 91.38 117 ASN B O 1
ATOM 3738 N N . GLY B 1 118 ? -9.516 18.625 15.578 1 90.31 118 GLY B N 1
ATOM 3739 C CA . GLY B 1 118 ? -8.672 19.188 16.625 1 90.31 118 GLY B CA 1
ATOM 3740 C C . GLY B 1 118 ? -8.055 20.516 16.234 1 90.31 118 GLY B C 1
ATOM 3741 O O . GLY B 1 118 ? -7.941 21.422 17.078 1 90.31 118 GLY B O 1
ATOM 3742 N N . THR B 1 119 ? -7.668 20.625 15.031 1 93.94 119 THR B N 1
ATOM 3743 C CA . THR B 1 119 ? -7.078 21.859 14.531 1 93.94 119 THR B CA 1
ATOM 3744 C C . THR B 1 119 ? -8.109 22.984 14.492 1 93.94 119 THR B C 1
ATOM 3746 O O . THR B 1 119 ? -7.797 24.141 14.773 1 93.94 119 THR B O 1
ATOM 3749 N N . HIS B 1 120 ? -9.32 22.672 14.109 1 95.31 120 HIS B N 1
ATOM 3750 C CA . HIS B 1 120 ? -10.398 23.656 14.117 1 95.31 120 HIS B CA 1
ATOM 3751 C C . HIS B 1 120 ? -10.672 24.156 15.531 1 95.31 120 HIS B C 1
ATOM 3753 O O . HIS B 1 120 ? -10.906 25.359 15.734 1 95.31 120 HIS B O 1
ATOM 3759 N N . ALA B 1 121 ? -10.641 23.25 16.438 1 94.06 121 ALA B N 1
ATOM 3760 C CA . ALA B 1 121 ? -10.789 23.656 17.828 1 94.06 121 ALA B CA 1
ATOM 3761 C C . ALA B 1 121 ? -9.672 24.609 18.25 1 94.06 121 ALA B C 1
ATOM 3763 O O . ALA B 1 121 ? -9.914 25.594 18.953 1 94.06 121 ALA B O 1
ATOM 3764 N N . GLY B 1 122 ? -8.469 24.281 17.828 1 94.69 122 GLY B N 1
ATOM 3765 C CA . GLY B 1 122 ? -7.344 25.172 18.078 1 94.69 122 GLY B CA 1
ATOM 3766 C C . GLY B 1 122 ? -7.504 26.531 17.438 1 94.69 122 GLY B C 1
ATOM 3767 O O . GLY B 1 122 ? -7.191 27.562 18.047 1 94.69 122 GLY B O 1
ATOM 3768 N N . ALA B 1 123 ? -7.973 26.5 16.219 1 96.81 123 ALA B N 1
ATOM 3769 C CA . ALA B 1 123 ? -8.219 27.766 15.523 1 96.81 123 ALA B CA 1
ATOM 3770 C C . ALA B 1 123 ? -9.242 28.609 16.266 1 96.81 123 ALA B C 1
ATOM 3772 O O . ALA B 1 123 ? -9.086 29.844 16.359 1 96.81 123 ALA B O 1
ATOM 3773 N N . ASN B 1 124 ? -10.266 27.969 16.75 1 97 124 ASN B N 1
ATOM 3774 C CA . ASN B 1 124 ? -11.289 28.672 17.516 1 97 124 ASN B CA 1
ATOM 3775 C C . ASN B 1 124 ? -10.711 29.266 18.797 1 97 124 ASN B C 1
ATOM 3777 O O . ASN B 1 124 ? -11.047 30.391 19.172 1 97 124 ASN B O 1
ATOM 3781 N N . ALA B 1 125 ? -9.906 28.516 19.469 1 96.62 125 ALA B N 1
ATOM 3782 C CA . ALA B 1 125 ? -9.258 29 20.688 1 96.62 125 ALA B CA 1
ATOM 3783 C C . ALA B 1 125 ? -8.383 30.219 20.406 1 96.62 125 ALA B C 1
ATOM 3785 O O . ALA B 1 125 ? -8.367 31.172 21.188 1 96.62 125 ALA B O 1
ATOM 3786 N N . ILE B 1 126 ? -7.691 30.172 19.344 1 97.38 126 ILE B N 1
ATOM 3787 C CA . ILE B 1 126 ? -6.84 31.281 18.938 1 97.38 126 ILE B CA 1
ATOM 3788 C C . ILE B 1 126 ? -7.703 32.5 18.641 1 97.38 126 ILE B C 1
ATOM 3790 O O . ILE B 1 126 ? -7.395 33.625 19.078 1 97.38 126 ILE B O 1
ATOM 3794 N N . HIS B 1 127 ? -8.75 32.281 17.891 1 97.81 127 HIS B N 1
ATOM 3795 C CA . HIS B 1 127 ? -9.695 33.344 17.578 1 97.81 127 HIS B CA 1
ATOM 3796 C C . HIS B 1 127 ? -10.227 34 18.844 1 97.81 127 HIS B C 1
ATOM 3798 O O . HIS B 1 127 ? -10.219 35.25 18.953 1 97.81 127 HIS B O 1
ATOM 3804 N N . ASP B 1 128 ? -10.656 33.219 19.781 1 97.5 128 ASP B N 1
ATOM 3805 C CA . ASP B 1 128 ? -11.227 33.719 21.016 1 97.5 128 ASP B CA 1
ATOM 3806 C C . ASP B 1 128 ? -10.195 34.5 21.812 1 97.5 128 ASP B C 1
ATOM 3808 O O . ASP B 1 128 ? -10.516 35.562 22.375 1 97.5 128 ASP B O 1
ATOM 3812 N N . GLU B 1 129 ? -9.016 34 21.859 1 97.38 129 GLU B N 1
ATOM 3813 C CA . GLU B 1 129 ? -7.957 34.688 22.594 1 97.38 129 GLU B CA 1
ATOM 3814 C C . GLU B 1 129 ? -7.613 36 21.938 1 97.38 129 GLU B C 1
ATOM 3816 O O . GLU B 1 129 ? -7.371 37 22.641 1 97.38 129 GLU B O 1
ATOM 3821 N N . CYS B 1 130 ? -7.562 36.062 20.672 1 97.25 130 CYS B N 1
ATOM 3822 C CA . CYS B 1 130 ? -7.316 37.312 19.953 1 97.25 130 CYS B CA 1
ATOM 3823 C C . CYS B 1 130 ? -8.406 38.344 20.25 1 97.25 130 CYS B C 1
ATOM 3825 O O . CYS B 1 130 ? -8.125 39.531 20.469 1 97.25 130 CYS B O 1
ATOM 3827 N N . ARG B 1 131 ? -9.57 37.875 20.234 1 96.19 131 ARG B N 1
ATOM 3828 C CA . ARG B 1 131 ? -10.703 38.75 20.531 1 96.19 131 ARG B CA 1
ATOM 3829 C C . ARG B 1 131 ? -10.617 39.281 21.953 1 96.19 131 ARG B C 1
ATOM 3831 O O . ARG B 1 131 ? -10.867 40.469 22.188 1 96.19 131 ARG B O 1
ATOM 3838 N N . LYS B 1 132 ? -10.305 38.406 22.844 1 96.81 132 LYS B N 1
ATOM 3839 C CA . LYS B 1 132 ? -10.164 38.781 24.25 1 96.81 132 LYS B CA 1
ATOM 3840 C C . LYS B 1 132 ? -9.117 39.875 24.406 1 96.81 132 LYS B C 1
ATOM 3842 O O . LYS B 1 132 ? -9.289 40.812 25.203 1 96.81 132 LYS B O 1
ATOM 3847 N N . ARG B 1 133 ? -8.086 39.781 23.625 1 96.94 133 ARG B N 1
ATOM 3848 C CA . ARG B 1 133 ? -6.977 40.719 23.703 1 96.94 133 ARG B CA 1
ATOM 3849 C C . ARG B 1 133 ? -7.203 41.906 22.766 1 96.94 133 ARG B C 1
ATOM 3851 O O . ARG B 1 133 ? -6.336 42.781 22.641 1 96.94 133 ARG B O 1
ATOM 3858 N N . LYS B 1 134 ? -8.297 41.969 22.031 1 95.88 134 LYS B N 1
ATOM 3859 C CA . LYS B 1 134 ? -8.68 43.031 21.109 1 95.88 134 LYS B CA 1
ATOM 3860 C C . LYS B 1 134 ? -7.656 43.188 19.984 1 95.88 134 LYS B C 1
ATOM 3862 O O . LYS B 1 134 ? -7.301 44.281 19.594 1 95.88 134 LYS B O 1
ATOM 3867 N N . LEU B 1 135 ? -7.137 41.969 19.641 1 95.19 135 LEU B N 1
ATOM 3868 C CA . LEU B 1 135 ? -6.223 41.969 18.5 1 95.19 135 LEU B CA 1
ATOM 3869 C C . LEU B 1 135 ? -6.992 41.844 17.188 1 95.19 135 LEU B C 1
ATOM 3871 O O . LEU B 1 135 ? -7.961 41.094 17.094 1 95.19 135 LEU B O 1
ATOM 3875 N N . LYS B 1 136 ? -6.617 42.656 16.219 1 94.12 136 LYS B N 1
ATOM 3876 C CA . LYS B 1 136 ? -7.223 42.625 14.898 1 94.12 136 LYS B CA 1
ATOM 3877 C C . LYS B 1 136 ? -6.586 41.531 14.039 1 94.12 136 LYS B C 1
ATOM 3879 O O . LYS B 1 136 ? -5.777 41.812 13.156 1 94.12 136 LYS B O 1
ATOM 3884 N N . VAL B 1 137 ? -6.918 40.312 14.297 1 96.94 137 VAL B N 1
ATOM 3885 C CA . VAL B 1 137 ? -6.387 39.156 13.562 1 96.94 137 VAL B CA 1
ATOM 3886 C C . VAL B 1 137 ? -7.535 38.312 13.016 1 96.94 137 VAL B C 1
ATOM 3888 O O . VAL B 1 137 ? -8.453 37.938 13.758 1 96.94 137 VAL B O 1
ATOM 3891 N N . SER B 1 138 ? -7.559 38.062 11.766 1 97.62 138 SER B N 1
ATOM 3892 C CA . SER B 1 138 ? -8.516 37.156 11.156 1 97.62 138 SER B CA 1
ATOM 3893 C C . SER B 1 138 ? -8 35.719 11.172 1 97.62 138 SER B C 1
ATOM 3895 O O . SER B 1 138 ? -6.945 35.438 10.602 1 97.62 138 SER B O 1
ATOM 3897 N N . VAL B 1 139 ? -8.695 34.844 11.844 1 98.44 139 VAL B N 1
ATOM 3898 C CA . VAL B 1 139 ? -8.375 33.438 11.891 1 98.44 139 VAL B CA 1
ATOM 3899 C C . VAL B 1 139 ? -9.359 32.656 11.023 1 98.44 139 VAL B C 1
ATOM 3901 O O . VAL B 1 139 ? -10.555 32.594 11.328 1 98.44 139 VAL B O 1
ATOM 3904 N N . VAL B 1 140 ? -8.898 32.062 9.938 1 98.5 140 VAL B N 1
ATOM 3905 C CA . VAL B 1 140 ? -9.75 31.312 9.008 1 98.5 140 VAL B CA 1
ATOM 3906 C C . VAL B 1 140 ? -9.25 29.875 8.883 1 98.5 140 VAL B C 1
ATOM 3908 O O . VAL B 1 140 ? -8.078 29.641 8.586 1 98.5 140 VAL B O 1
ATOM 3911 N N . ALA B 1 141 ? -10.133 28.938 9.094 1 98.31 141 ALA B N 1
ATOM 3912 C CA . ALA B 1 141 ? -9.781 27.531 9.023 1 98.31 141 ALA B CA 1
ATOM 3913 C C . ALA B 1 141 ? -10.188 26.922 7.684 1 98.31 141 ALA B C 1
ATOM 3915 O O . ALA B 1 141 ? -11.094 27.438 7.016 1 98.31 141 ALA B O 1
ATOM 3916 N N . VAL B 1 142 ? -9.492 25.984 7.223 1 98.31 142 VAL B N 1
ATOM 3917 C CA . VAL B 1 142 ? -9.797 25.172 6.051 1 98.31 142 VAL B CA 1
ATOM 3918 C C . VAL B 1 142 ? -9.844 23.703 6.438 1 98.31 142 VAL B C 1
ATOM 3920 O O . VAL B 1 142 ? -8.914 23.188 7.074 1 98.31 142 VAL B O 1
ATOM 3923 N N . PRO B 1 143 ? -10.875 22.938 6.105 1 97.69 143 PRO B N 1
ATOM 3924 C CA . PRO B 1 143 ? -11.148 21.609 6.664 1 97.69 143 PRO B CA 1
ATOM 3925 C C . PRO B 1 143 ? -10.32 20.516 6 1 97.69 143 PRO B C 1
ATOM 3927 O O . PRO B 1 143 ? -10.781 19.875 5.047 1 97.69 143 PRO B O 1
ATOM 3930 N N . LYS B 1 144 ? -9.234 20.156 6.621 1 96.31 144 LYS B N 1
ATOM 3931 C CA . LYS B 1 144 ? -8.289 19.125 6.199 1 96.31 144 LYS B CA 1
ATOM 3932 C C . LYS B 1 144 ? -8.539 17.812 6.941 1 96.31 144 LYS B C 1
ATOM 3934 O O . LYS B 1 144 ? -8.242 17.703 8.133 1 96.31 144 LYS B O 1
ATOM 3939 N N . THR B 1 145 ? -9.008 16.766 6.289 1 95.5 145 THR B N 1
ATOM 3940 C CA . THR B 1 145 ? -9.055 15.414 6.844 1 95.5 145 THR B CA 1
ATOM 3941 C C . THR B 1 145 ? -9.477 14.406 5.777 1 95.5 145 THR B C 1
ATOM 3943 O O . THR B 1 145 ? -10.359 14.688 4.965 1 95.5 145 THR B O 1
ATOM 3946 N N . ILE B 1 146 ? -8.891 13.281 5.836 1 96 146 ILE B N 1
ATOM 3947 C CA . ILE B 1 146 ? -9.305 12.219 4.93 1 96 146 ILE B CA 1
ATOM 3948 C C . ILE B 1 146 ? -10.531 11.5 5.504 1 96 146 ILE B C 1
ATOM 3950 O O . ILE B 1 146 ? -11.203 10.75 4.793 1 96 146 ILE B O 1
ATOM 3954 N N . ASP B 1 147 ? -10.883 11.719 6.719 1 94.06 147 ASP B N 1
ATOM 3955 C CA . ASP B 1 147 ? -11.891 10.938 7.438 1 94.06 147 ASP B CA 1
ATOM 3956 C C . ASP B 1 147 ? -13.297 11.43 7.113 1 94.06 147 ASP B C 1
ATOM 3958 O O . ASP B 1 147 ? -14.281 10.734 7.391 1 94.06 147 ASP B O 1
ATOM 3962 N N . ASN B 1 148 ? -13.375 12.672 6.594 1 95.44 148 ASN B N 1
ATOM 3963 C CA . ASN B 1 148 ? -14.664 13.273 6.273 1 95.44 148 ASN B CA 1
ATOM 3964 C C . ASN B 1 148 ? -15.57 13.344 7.504 1 95.44 148 ASN B C 1
ATOM 3966 O O . ASN B 1 148 ? -16.781 13.094 7.406 1 95.44 148 ASN B O 1
ATOM 3970 N N . ASP B 1 149 ? -14.938 13.75 8.648 1 93.38 149 ASP B N 1
ATOM 3971 C CA . ASP B 1 149 ? -15.664 13.625 9.906 1 93.38 149 ASP B CA 1
ATOM 3972 C C . ASP B 1 149 ? -15.93 15 10.523 1 93.38 149 ASP B C 1
ATOM 3974 O O . ASP B 1 149 ? -16.109 15.117 11.734 1 93.38 149 ASP B O 1
ATOM 3978 N N . ILE B 1 150 ? -15.859 16.047 9.75 1 93.94 150 ILE B N 1
ATOM 3979 C CA . ILE B 1 150 ? -16.234 17.375 10.242 1 93.94 150 ILE B CA 1
ATOM 3980 C C . ILE B 1 150 ? -17.719 17.609 9.992 1 93.94 150 ILE B C 1
ATOM 3982 O O . ILE B 1 150 ? -18.188 17.5 8.859 1 93.94 150 ILE B O 1
ATOM 3986 N N . PRO B 1 151 ? -18.438 18.016 11.039 1 92.62 151 PRO B N 1
ATOM 3987 C CA . PRO B 1 151 ? -19.891 18.141 10.93 1 92.62 151 PRO B CA 1
ATOM 3988 C C . PRO B 1 151 ? -20.312 19.234 9.953 1 92.62 151 PRO B C 1
ATOM 3990 O O . PRO B 1 151 ? -19.609 20.234 9.805 1 92.62 151 PRO B O 1
ATOM 3993 N N . LEU B 1 152 ? -21.438 19.078 9.32 1 92.62 152 LEU B N 1
ATOM 3994 C CA . LEU B 1 152 ? -22.172 20.062 8.523 1 92.62 152 LEU B CA 1
ATOM 3995 C C . LEU B 1 152 ? -21.594 20.172 7.117 1 92.62 152 LEU B C 1
ATOM 3997 O O . LEU B 1 152 ? -22.219 20.734 6.223 1 92.62 152 LEU B O 1
ATOM 4001 N N . MET B 1 153 ? -20.469 19.609 6.926 1 93.69 153 MET B N 1
ATOM 4002 C CA . MET B 1 153 ? -19.828 19.703 5.617 1 93.69 153 MET B CA 1
ATOM 4003 C C . MET B 1 153 ? -20.188 18.5 4.746 1 93.69 153 MET B C 1
ATOM 4005 O O . MET B 1 153 ? -20.359 17.391 5.246 1 93.69 153 MET B O 1
ATOM 4009 N N . ASP B 1 154 ? -20.297 18.766 3.457 1 92.94 154 ASP B N 1
ATOM 4010 C CA . ASP B 1 154 ? -20.516 17.672 2.516 1 92.94 154 ASP B CA 1
ATOM 4011 C C . ASP B 1 154 ? -19.281 16.766 2.428 1 92.94 154 ASP B C 1
ATOM 4013 O O . ASP B 1 154 ? -19.406 15.539 2.393 1 92.94 154 ASP B O 1
ATOM 4017 N N . LYS B 1 155 ? -18.234 17.422 2.387 1 93.88 155 LYS B N 1
ATOM 4018 C CA . LYS B 1 155 ? -16.969 16.719 2.18 1 93.88 155 LYS B CA 1
ATOM 4019 C C . LYS B 1 155 ? -15.781 17.547 2.623 1 93.88 155 LYS B C 1
ATOM 4021 O O . LYS B 1 155 ? -15.797 18.781 2.5 1 93.88 155 LYS B O 1
ATOM 4026 N N . THR B 1 156 ? -14.828 16.922 3.18 1 96.75 156 THR B N 1
ATOM 4027 C CA . THR B 1 156 ? -13.531 17.547 3.443 1 96.75 156 THR B CA 1
ATOM 4028 C C . THR B 1 156 ? -12.531 17.188 2.354 1 96.75 156 THR B C 1
ATOM 4030 O O . THR B 1 156 ? -12.664 16.172 1.682 1 96.75 156 THR B O 1
ATOM 4033 N N . PHE B 1 157 ? -11.547 18.078 2.113 1 96.81 157 PHE B N 1
ATOM 4034 C CA . PHE B 1 157 ? -10.617 17.75 1.036 1 96.81 157 PHE B CA 1
ATOM 4035 C C . PHE B 1 157 ? -9.664 16.641 1.463 1 96.81 157 PHE B C 1
ATOM 4037 O O . PHE B 1 157 ? -9.297 16.547 2.637 1 96.81 157 PHE B O 1
ATOM 4044 N N . GLY B 1 158 ? -9.266 15.844 0.475 1 97.12 158 GLY B N 1
ATOM 4045 C CA . GLY B 1 158 ? -8.43 14.68 0.703 1 97.12 158 GLY B CA 1
ATOM 4046 C C . GLY B 1 158 ? -9.211 13.383 0.762 1 97.12 158 GLY B C 1
ATOM 4047 O O . GLY B 1 158 ? -8.664 12.305 0.543 1 97.12 158 GLY B O 1
ATOM 4048 N N . PHE B 1 159 ? -10.547 13.508 1.021 1 97.19 159 PHE B N 1
ATOM 4049 C CA . PHE B 1 159 ? -11.398 12.336 1.206 1 97.19 159 PHE B CA 1
ATOM 4050 C C . PHE B 1 159 ? -11.5 11.531 -0.086 1 97.19 159 PHE B C 1
ATOM 4052 O O . PHE B 1 159 ? -11.297 10.32 -0.086 1 97.19 159 PHE B O 1
ATOM 4059 N N . ASP B 1 160 ? -11.781 12.18 -1.154 1 97.25 160 ASP B N 1
ATOM 4060 C CA . ASP B 1 160 ? -11.953 11.492 -2.432 1 97.25 160 ASP B CA 1
ATOM 4061 C C . ASP B 1 160 ? -10.664 10.781 -2.842 1 97.25 160 ASP B C 1
ATOM 4063 O O . ASP B 1 160 ? -10.711 9.664 -3.359 1 97.25 160 ASP B O 1
ATOM 4067 N N . THR B 1 161 ? -9.562 11.461 -2.65 1 97.5 161 THR B N 1
ATOM 4068 C CA . THR B 1 161 ? -8.281 10.859 -2.98 1 97.5 161 THR B CA 1
ATOM 4069 C C . THR B 1 161 ? -8.016 9.625 -2.113 1 97.5 161 THR B C 1
ATOM 4071 O O . THR B 1 161 ? -7.531 8.609 -2.605 1 97.5 161 THR B O 1
ATOM 4074 N N . ALA B 1 162 ? -8.297 9.719 -0.843 1 97 162 ALA B N 1
ATOM 4075 C CA . ALA B 1 162 ? -8.102 8.594 0.074 1 97 162 ALA B CA 1
ATOM 4076 C C . ALA B 1 162 ? -8.953 7.398 -0.336 1 97 162 ALA B C 1
ATOM 4078 O O . ALA B 1 162 ? -8.508 6.254 -0.271 1 97 162 ALA B O 1
ATOM 4079 N N . VAL B 1 163 ? -10.18 7.656 -0.692 1 96.94 163 VAL B N 1
ATOM 4080 C CA . VAL B 1 163 ? -11.086 6.602 -1.134 1 96.94 163 VAL B CA 1
ATOM 4081 C C . VAL B 1 163 ? -10.516 5.918 -2.375 1 96.94 163 VAL B C 1
ATOM 4083 O O . VAL B 1 163 ? -10.531 4.688 -2.473 1 96.94 163 VAL B O 1
ATOM 4086 N N . GLU B 1 164 ? -10.008 6.684 -3.27 1 95.56 164 GLU B N 1
ATOM 4087 C CA . GLU B 1 164 ? -9.414 6.137 -4.488 1 95.56 164 GLU B CA 1
ATOM 4088 C C . GLU B 1 164 ? -8.219 5.25 -4.168 1 95.56 164 GLU B C 1
ATOM 4090 O O . GLU B 1 164 ? -8.07 4.164 -4.734 1 95.56 164 GLU B O 1
ATOM 4095 N N . GLU B 1 165 ? -7.367 5.73 -3.307 1 95 165 GLU B N 1
ATOM 4096 C CA . GLU B 1 165 ? -6.203 4.945 -2.906 1 95 165 GLU B CA 1
ATOM 4097 C C . GLU B 1 165 ? -6.621 3.682 -2.158 1 95 165 GLU B C 1
ATOM 4099 O O . GLU B 1 165 ? -5.98 2.637 -2.289 1 95 165 GLU B O 1
ATOM 4104 N N . ALA B 1 166 ? -7.637 3.787 -1.364 1 95.81 166 ALA B N 1
ATOM 4105 C CA . ALA B 1 166 ? -8.164 2.631 -0.647 1 95.81 166 ALA B CA 1
ATOM 4106 C C . ALA B 1 166 ? -8.672 1.567 -1.618 1 95.81 166 ALA B C 1
ATOM 4108 O O . ALA B 1 166 ? -8.539 0.369 -1.362 1 95.81 166 ALA B O 1
ATOM 4109 N N . GLN B 1 167 ? -9.25 1.995 -2.678 1 94.81 167 GLN B N 1
ATOM 4110 C CA . GLN B 1 167 ? -9.734 1.069 -3.697 1 94.81 167 GLN B CA 1
ATOM 4111 C C . GLN B 1 167 ? -8.586 0.234 -4.266 1 94.81 167 GLN B C 1
ATOM 4113 O O . GLN B 1 167 ? -8.773 -0.939 -4.598 1 94.81 167 GLN B O 1
ATOM 4118 N N . ARG B 1 168 ? -7.465 0.845 -4.371 1 92.75 168 ARG B N 1
ATOM 4119 C CA . ARG B 1 168 ? -6.305 0.107 -4.859 1 92.75 168 ARG B CA 1
ATOM 4120 C C . ARG B 1 168 ? -5.957 -1.047 -3.924 1 92.75 168 ARG B C 1
ATOM 4122 O O . ARG B 1 168 ? -5.621 -2.143 -4.379 1 92.75 168 ARG B O 1
ATOM 4129 N N . ALA B 1 169 ? -5.992 -0.77 -2.676 1 95 169 ALA B N 1
ATOM 4130 C CA . ALA B 1 169 ? -5.73 -1.81 -1.683 1 95 169 ALA B CA 1
ATOM 4131 C C . ALA B 1 169 ? -6.773 -2.92 -1.765 1 95 169 ALA B C 1
ATOM 4133 O O . ALA B 1 169 ? -6.434 -4.105 -1.708 1 95 169 ALA B O 1
ATOM 4134 N N . ILE B 1 170 ? -8.039 -2.551 -1.933 1 96.62 170 ILE B N 1
ATOM 4135 C CA . ILE B 1 170 ? -9.125 -3.52 -2.027 1 96.62 170 ILE B CA 1
ATOM 4136 C C . ILE B 1 170 ? -8.953 -4.371 -3.281 1 96.62 170 ILE B C 1
ATOM 4138 O O . ILE B 1 170 ? -9.148 -5.59 -3.246 1 96.62 170 ILE B O 1
ATOM 4142 N N . ASN B 1 171 ? -8.578 -3.738 -4.348 1 95.5 171 ASN B N 1
ATOM 4143 C CA . ASN B 1 171 ? -8.352 -4.477 -5.586 1 95.5 171 ASN B CA 1
ATOM 4144 C C . ASN B 1 171 ? -7.234 -5.504 -5.434 1 95.5 171 ASN B C 1
ATOM 4146 O O . ASN B 1 171 ? -7.332 -6.617 -5.957 1 95.5 171 ASN B O 1
ATOM 4150 N N . SER B 1 172 ? -6.184 -5.105 -4.766 1 95.5 172 SER B N 1
ATOM 4151 C CA . SER B 1 172 ? -5.094 -6.043 -4.5 1 95.5 172 SER B CA 1
ATOM 4152 C C . SER B 1 172 ? -5.582 -7.238 -3.688 1 95.5 172 SER B C 1
ATOM 4154 O O . SER B 1 172 ? -5.219 -8.383 -3.975 1 95.5 172 SER B O 1
ATOM 4156 N N . ALA B 1 173 ? -6.371 -6.941 -2.729 1 96.62 173 ALA B N 1
ATOM 4157 C CA . ALA B 1 173 ? -6.93 -8.008 -1.9 1 96.62 173 ALA B CA 1
ATOM 4158 C C . ALA B 1 173 ? -7.82 -8.93 -2.725 1 96.62 173 ALA B C 1
ATOM 4160 O O . ALA B 1 173 ? -7.793 -10.148 -2.545 1 96.62 173 ALA B O 1
ATOM 4161 N N . TYR B 1 174 ? -8.602 -8.375 -3.574 1 96.94 174 TYR B N 1
ATOM 4162 C CA . TYR B 1 174 ? -9.484 -9.141 -4.449 1 96.94 174 TYR B CA 1
ATOM 4163 C C . TYR B 1 174 ? -8.688 -10.078 -5.344 1 96.94 174 TYR B C 1
ATOM 4165 O O . TYR B 1 174 ? -9.016 -11.258 -5.461 1 96.94 174 TYR B O 1
ATOM 4173 N N . ILE B 1 175 ? -7.645 -9.555 -5.926 1 95.5 175 ILE B N 1
ATOM 4174 C CA . ILE B 1 175 ? -6.809 -10.336 -6.832 1 95.5 175 ILE B CA 1
ATOM 4175 C C . ILE B 1 175 ? -6.148 -11.477 -6.07 1 95.5 175 ILE B C 1
ATOM 4177 O O . ILE B 1 175 ? -6.148 -12.625 -6.531 1 95.5 175 ILE B O 1
ATOM 4181 N N . GLU B 1 176 ? -5.629 -11.18 -4.914 1 95.69 176 GLU B N 1
ATOM 4182 C CA . GLU B 1 176 ? -5.02 -12.203 -4.078 1 95.69 176 GLU B CA 1
ATOM 4183 C C . GLU B 1 176 ? -6.031 -13.281 -3.695 1 95.69 176 GLU B C 1
ATOM 4185 O O . GLU B 1 176 ? -5.742 -14.477 -3.785 1 95.69 176 GLU B O 1
ATOM 4190 N N . ALA B 1 177 ? -7.172 -12.82 -3.275 1 96.25 177 ALA B N 1
ATOM 4191 C CA . ALA B 1 177 ? -8.203 -13.75 -2.809 1 96.25 177 ALA B CA 1
ATOM 4192 C C . ALA B 1 177 ? -8.703 -14.625 -3.947 1 96.25 177 ALA B C 1
ATOM 4194 O O . ALA B 1 177 ? -8.828 -15.844 -3.791 1 96.25 177 ALA B O 1
ATOM 4195 N N . ARG B 1 178 ? -8.945 -14.07 -5.039 1 94.81 178 ARG B N 1
ATOM 4196 C CA . ARG B 1 178 ? -9.5 -14.781 -6.184 1 94.81 178 ARG B CA 1
ATOM 4197 C C . ARG B 1 178 ? -8.5 -15.781 -6.746 1 94.81 178 ARG B C 1
ATOM 4199 O O . ARG B 1 178 ? -8.891 -16.844 -7.246 1 94.81 178 ARG B O 1
ATOM 4206 N N . SER B 1 179 ? -7.234 -15.477 -6.625 1 95.62 179 SER B N 1
ATOM 4207 C CA . SER B 1 179 ? -6.195 -16.297 -7.227 1 95.62 179 SER B CA 1
ATOM 4208 C C . SER B 1 179 ? -5.805 -17.453 -6.305 1 95.62 179 SER B C 1
ATOM 4210 O O . SER B 1 179 ? -5.141 -18.406 -6.734 1 95.62 179 SER B O 1
ATOM 4212 N N . ALA B 1 180 ? -6.172 -17.406 -5.094 1 94.06 180 ALA B N 1
ATOM 4213 C CA . ALA B 1 180 ? -5.812 -18.453 -4.141 1 94.06 180 ALA B CA 1
ATOM 4214 C C . ALA B 1 180 ? -6.969 -19.422 -3.93 1 94.06 180 ALA B C 1
ATOM 4216 O O . ALA B 1 180 ? -8.141 -19.031 -4.004 1 94.06 180 ALA B O 1
ATOM 4217 N N . TYR B 1 181 ? -6.594 -20.719 -3.73 1 92.81 181 TYR B N 1
ATOM 4218 C CA . TYR B 1 181 ? -7.625 -21.688 -3.369 1 92.81 181 TYR B CA 1
ATOM 4219 C C . TYR B 1 181 ? -8.234 -21.359 -2.014 1 92.81 181 TYR B C 1
ATOM 4221 O O . TYR B 1 181 ? -7.539 -21.359 -0.995 1 92.81 181 TYR B O 1
ATOM 4229 N N . HIS B 1 182 ? -9.492 -21.078 -1.932 1 95.25 182 HIS B N 1
ATOM 4230 C CA . HIS B 1 182 ? -10.188 -20.625 -0.727 1 95.25 182 HIS B CA 1
ATOM 4231 C C . HIS B 1 182 ? -9.523 -19.391 -0.134 1 95.25 182 HIS B C 1
ATOM 4233 O O . HIS B 1 182 ? -9.211 -19.359 1.058 1 95.25 182 HIS B O 1
ATOM 4239 N N . GLY B 1 183 ? -9.367 -18.438 -1.008 1 96.88 183 GLY B N 1
ATOM 4240 C CA . GLY B 1 183 ? -8.656 -17.219 -0.646 1 96.88 183 GLY B CA 1
ATOM 4241 C C . GLY B 1 183 ? -9.531 -16.219 0.096 1 96.88 183 GLY B C 1
ATOM 4242 O O . GLY B 1 183 ? -10.703 -16.047 -0.233 1 96.88 183 GLY B O 1
ATOM 4243 N N . ILE B 1 184 ? -8.969 -15.586 1.13 1 98.12 184 ILE B N 1
ATOM 4244 C CA . ILE B 1 184 ? -9.617 -14.516 1.869 1 98.12 184 ILE B CA 1
ATOM 4245 C C . ILE B 1 184 ? -8.727 -13.273 1.868 1 98.12 184 ILE B C 1
ATOM 4247 O O . ILE B 1 184 ? -7.609 -13.297 2.387 1 98.12 184 ILE B O 1
ATOM 4251 N N . GLY B 1 185 ? -9.203 -12.234 1.2 1 98.06 185 GLY B N 1
ATOM 4252 C CA . GLY B 1 185 ? -8.523 -10.953 1.278 1 98.06 185 GLY B CA 1
ATOM 4253 C C . GLY B 1 185 ? -9.047 -10.062 2.391 1 98.06 185 GLY B C 1
ATOM 4254 O O . GLY B 1 185 ? -10.234 -9.711 2.4 1 98.06 185 GLY B O 1
ATOM 4255 N N . LEU B 1 186 ? -8.242 -9.719 3.361 1 98.31 186 LEU B N 1
ATOM 4256 C CA . LEU B 1 186 ? -8.586 -8.836 4.473 1 98.31 186 LEU B CA 1
ATOM 4257 C C . LEU B 1 186 ? -7.879 -7.492 4.336 1 98.31 186 LEU B C 1
ATOM 4259 O O . LEU B 1 186 ? -6.645 -7.434 4.293 1 98.31 186 LEU B O 1
ATOM 4263 N N . VAL B 1 187 ? -8.648 -6.422 4.25 1 97.75 187 VAL B N 1
ATOM 4264 C CA . VAL B 1 187 ? -8.102 -5.082 4.086 1 97.75 187 VAL B CA 1
ATOM 4265 C C . VAL B 1 187 ? -8.477 -4.215 5.285 1 97.75 187 VAL B C 1
ATOM 4267 O O . VAL B 1 187 ? -9.656 -4.125 5.641 1 97.75 187 VAL B O 1
ATOM 4270 N N . LYS B 1 188 ? -7.535 -3.643 5.906 1 97.5 188 LYS B N 1
ATOM 4271 C CA . LYS B 1 188 ? -7.781 -2.664 6.961 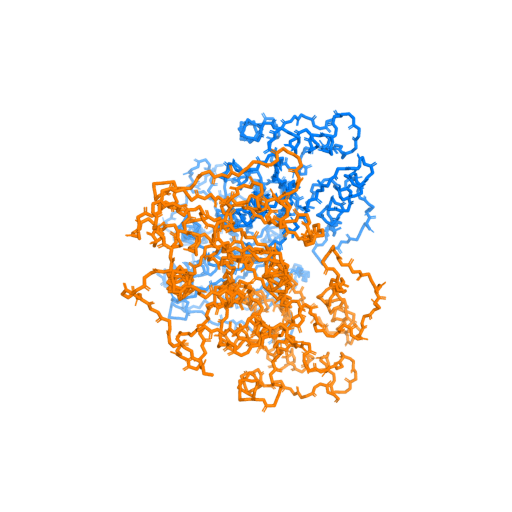1 97.5 188 LYS B CA 1
ATOM 4272 C C . LYS B 1 188 ? -7.543 -1.243 6.461 1 97.5 188 LYS B C 1
ATOM 4274 O O . LYS B 1 188 ? -6.48 -0.943 5.906 1 97.5 188 LYS B O 1
ATOM 4279 N N . LEU B 1 189 ? -8.508 -0.403 6.645 1 96.62 189 LEU B N 1
ATOM 4280 C CA . LEU B 1 189 ? -8.398 0.958 6.129 1 96.62 189 LEU B CA 1
ATOM 4281 C C . LEU B 1 189 ? -8.43 1.973 7.27 1 96.62 189 LEU B C 1
ATOM 4283 O O . LEU B 1 189 ? -9.094 1.755 8.281 1 96.62 189 LEU B O 1
ATOM 4287 N N . MET B 1 190 ? -7.754 3.055 7.023 1 92.88 190 MET B N 1
ATOM 4288 C CA . MET B 1 190 ? -7.734 4.176 7.957 1 92.88 190 MET B CA 1
ATOM 4289 C C . MET B 1 190 ? -9.094 4.875 7.996 1 92.88 190 MET B C 1
ATOM 4291 O O . MET B 1 190 ? -9.922 4.672 7.109 1 92.88 190 MET B O 1
ATOM 4295 N N . GLY B 1 191 ? -9.336 5.668 9.062 1 90.06 191 GLY B N 1
ATOM 4296 C CA . GLY B 1 191 ? -10.555 6.445 9.227 1 90.06 191 GLY B CA 1
ATOM 4297 C C . GLY B 1 191 ? -10.789 6.898 10.648 1 90.06 191 GLY B C 1
ATOM 4298 O O . GLY B 1 191 ? -11.859 7.398 10.984 1 90.06 191 GLY B O 1
ATOM 4299 N N . ARG B 1 192 ? -9.773 6.648 11.469 1 86.75 192 ARG B N 1
ATOM 4300 C CA . ARG B 1 192 ? -9.812 6.988 12.891 1 86.75 192 ARG B CA 1
ATOM 4301 C C . ARG B 1 192 ? -11.086 6.469 13.539 1 86.75 192 ARG B C 1
ATOM 4303 O O . ARG B 1 192 ? -11.219 5.266 13.781 1 86.75 192 ARG B O 1
ATOM 4310 N N . SER B 1 193 ? -12.133 7.449 13.688 1 88.19 193 SER B N 1
ATOM 4311 C CA . SER B 1 193 ? -13.328 7.035 14.414 1 88.19 193 SER B CA 1
ATOM 4312 C C . SER B 1 193 ? -14.516 6.879 13.477 1 88.19 193 SER B C 1
ATOM 4314 O O . SER B 1 193 ? -15.625 6.578 13.922 1 88.19 193 SER B O 1
ATOM 4316 N N . SER B 1 194 ? -14.289 7.047 12.211 1 93.19 194 SER B N 1
ATOM 4317 C CA . SER B 1 194 ? -15.406 6.996 11.281 1 93.19 194 SER B CA 1
ATOM 4318 C C . SER B 1 194 ? -15.188 5.938 10.203 1 93.19 194 SER B C 1
ATOM 4320 O O . SER B 1 194 ? -14.047 5.535 9.945 1 93.19 194 SER B O 1
ATOM 4322 N N . GLY B 1 195 ? -16.297 5.477 9.586 1 96.56 195 GLY B N 1
ATOM 4323 C CA . GLY B 1 195 ? -16.219 4.414 8.594 1 96.56 195 GLY B CA 1
ATOM 4324 C C . GLY B 1 195 ? -16.391 4.914 7.172 1 96.56 195 GLY B C 1
ATOM 4325 O O . GLY B 1 195 ? -16.625 4.125 6.254 1 96.56 195 GLY B O 1
ATOM 4326 N N . PHE B 1 196 ? -16.219 6.227 6.93 1 96.88 196 PHE B N 1
ATOM 4327 C CA . PHE B 1 196 ? -16.531 6.809 5.629 1 96.88 196 PHE B CA 1
ATOM 4328 C C . PHE B 1 196 ? -15.641 6.219 4.543 1 96.88 196 PHE B C 1
ATOM 4330 O O . PHE B 1 196 ? -16.125 5.844 3.471 1 96.88 196 PHE B O 1
ATOM 4337 N N . ILE B 1 197 ? -14.352 6.082 4.797 1 97.19 197 ILE B N 1
ATOM 4338 C CA . ILE B 1 197 ? -13.43 5.578 3.785 1 97.19 197 ILE B CA 1
ATOM 4339 C C . ILE B 1 197 ? -13.773 4.129 3.447 1 97.19 197 ILE B C 1
ATOM 4341 O O . ILE B 1 197 ? -13.898 3.773 2.273 1 97.19 197 ILE B O 1
ATOM 4345 N N . ALA B 1 198 ? -13.969 3.34 4.477 1 97.69 198 ALA B N 1
ATOM 4346 C CA . ALA B 1 198 ? -14.281 1.926 4.273 1 97.69 198 ALA B CA 1
ATOM 4347 C C . ALA B 1 198 ? -15.578 1.757 3.49 1 97.69 198 ALA B C 1
ATOM 4349 O O . ALA B 1 198 ? -15.633 0.989 2.525 1 97.69 198 ALA B O 1
ATOM 4350 N N . MET B 1 199 ? -16.594 2.484 3.879 1 97.38 199 MET B N 1
ATOM 4351 C CA . MET B 1 199 ? -17.891 2.373 3.238 1 97.38 199 MET B CA 1
ATOM 4352 C C . MET B 1 199 ? -17.828 2.797 1.774 1 97.38 199 MET B C 1
ATOM 4354 O O . MET B 1 199 ? -18.25 2.059 0.887 1 97.38 199 MET B O 1
ATOM 4358 N N . HIS B 1 200 ? -17.234 3.951 1.494 1 96.81 200 HIS B N 1
ATOM 4359 C CA . HIS B 1 200 ? -17.203 4.488 0.138 1 96.81 200 HIS B CA 1
ATOM 4360 C C . HIS B 1 200 ? -16.281 3.656 -0.757 1 96.81 200 HIS B C 1
ATOM 4362 O O . HIS B 1 200 ? -16.594 3.436 -1.931 1 96.81 200 HIS B O 1
ATOM 4368 N N . ALA B 1 201 ? -15.156 3.244 -0.188 1 96.88 201 ALA B N 1
ATOM 4369 C CA . ALA B 1 201 ? -14.242 2.416 -0.969 1 96.88 201 ALA B CA 1
ATOM 4370 C C . ALA B 1 201 ? -14.875 1.075 -1.321 1 96.88 201 ALA B C 1
ATOM 4372 O O . ALA B 1 201 ? -14.711 0.575 -2.436 1 96.88 201 ALA B O 1
ATOM 4373 N N . SER B 1 202 ? -15.602 0.472 -0.366 1 96.69 202 SER B N 1
ATOM 4374 C CA . SER B 1 202 ? -16.281 -0.793 -0.607 1 96.69 202 SER B CA 1
ATOM 4375 C C . SER B 1 202 ? -17.359 -0.643 -1.679 1 96.69 202 SER B C 1
ATOM 4377 O O . SER B 1 202 ? -17.469 -1.478 -2.58 1 96.69 202 SER B O 1
ATOM 4379 N N . LEU B 1 203 ? -18.141 0.401 -1.559 1 93.19 203 LEU B N 1
ATOM 4380 C CA . LEU B 1 203 ? -19.219 0.656 -2.502 1 93.19 203 LEU B CA 1
ATOM 4381 C C . LEU B 1 203 ? -18.672 0.901 -3.904 1 93.19 203 LEU B C 1
ATOM 4383 O O . LEU B 1 203 ? -19.234 0.425 -4.891 1 93.19 203 LEU B O 1
ATOM 4387 N N . SER B 1 204 ? -17.625 1.603 -3.977 1 92.25 204 SER B N 1
ATOM 4388 C CA . SER B 1 204 ? -17.062 1.976 -5.266 1 92.25 204 SER B CA 1
ATOM 4389 C C . SER B 1 204 ? -16.375 0.789 -5.93 1 92.25 204 SER B C 1
ATOM 4391 O O . SER B 1 204 ? -16.344 0.69 -7.16 1 92.25 204 SER B O 1
ATOM 4393 N N . SER B 1 205 ? -15.734 -0.036 -5.211 1 91.62 205 SER B N 1
ATOM 4394 C CA . SER B 1 205 ? -15.031 -1.188 -5.758 1 91.62 205 SER B CA 1
ATOM 4395 C C . SER B 1 205 ? -16 -2.236 -6.285 1 91.62 205 SER B C 1
ATOM 4397 O O . SER B 1 205 ? -15.797 -2.793 -7.367 1 91.62 205 SER B O 1
ATOM 4399 N N . GLY B 1 206 ? -17.016 -2.549 -5.449 1 91 206 GLY B N 1
ATOM 4400 C CA . GLY B 1 206 ? -17.969 -3.586 -5.793 1 91 206 GLY B CA 1
ATOM 4401 C C . GLY B 1 206 ? -17.453 -4.988 -5.52 1 91 206 GLY B C 1
ATOM 4402 O O . GLY B 1 206 ? -18.172 -5.969 -5.727 1 91 206 GLY B O 1
ATOM 4403 N N . GLN B 1 207 ? -16.297 -5.133 -5.023 1 93.69 207 GLN B N 1
ATOM 4404 C CA . GLN B 1 207 ? -15.664 -6.441 -4.867 1 93.69 207 GLN B CA 1
ATOM 4405 C C . GLN B 1 207 ? -15.68 -6.887 -3.41 1 93.69 207 GLN B C 1
ATOM 4407 O O . GLN B 1 207 ? -15.25 -8 -3.092 1 93.69 207 GLN B O 1
ATOM 4412 N N . VAL B 1 208 ? -16.188 -6.039 -2.51 1 97.44 208 VAL B N 1
ATOM 4413 C CA . VAL B 1 208 ? -16.141 -6.332 -1.081 1 97.44 208 VAL B CA 1
ATOM 4414 C C . VAL B 1 208 ? -17.375 -7.148 -0.682 1 97.44 208 VAL B C 1
ATOM 4416 O O . VAL B 1 208 ? -18.5 -6.801 -1.039 1 97.44 208 VAL B O 1
ATOM 4419 N N . ASP B 1 209 ? -17.125 -8.227 0.023 1 98.12 209 ASP B N 1
ATOM 4420 C CA . ASP B 1 209 ? -18.219 -9.094 0.468 1 98.12 209 ASP B CA 1
ATOM 4421 C C . ASP B 1 209 ? -18.656 -8.734 1.882 1 98.12 209 ASP B C 1
ATOM 4423 O O . ASP B 1 209 ? -19.812 -9 2.262 1 98.12 209 ASP B O 1
ATOM 4427 N N . VAL B 1 210 ? -17.781 -8.219 2.684 1 98.25 210 VAL B N 1
ATOM 4428 C CA . VAL B 1 210 ? -18.062 -7.824 4.059 1 98.25 210 VAL B CA 1
ATOM 4429 C C . VAL B 1 210 ? -17.391 -6.488 4.363 1 98.25 210 VAL B C 1
ATOM 4431 O O . VAL B 1 210 ? -16.188 -6.344 4.191 1 98.25 210 VAL B O 1
ATOM 4434 N N . CYS B 1 211 ? -18.141 -5.52 4.719 1 98.19 211 CYS B N 1
ATOM 4435 C CA . CYS B 1 211 ? -17.656 -4.211 5.121 1 98.19 211 CYS B CA 1
ATOM 4436 C C . CYS B 1 211 ? -17.984 -3.928 6.582 1 98.19 211 CYS B C 1
ATOM 4438 O O . CYS B 1 211 ? -19.156 -3.893 6.961 1 98.19 211 CYS B O 1
ATOM 4440 N N . LEU B 1 212 ? -16.953 -3.727 7.426 1 98.12 212 LEU B N 1
ATOM 444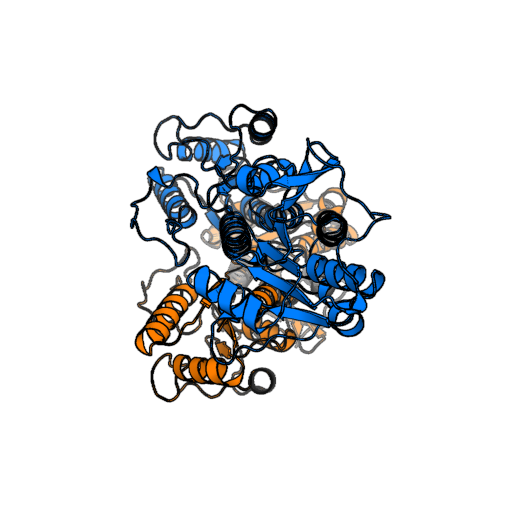1 C CA . LEU B 1 212 ? -17.141 -3.496 8.859 1 98.12 212 LEU B CA 1
ATOM 4442 C C . LEU B 1 212 ? -16.703 -2.082 9.242 1 98.12 212 LEU B C 1
ATOM 4444 O O . LEU B 1 212 ? -15.562 -1.688 9 1 98.12 212 LEU B O 1
ATOM 4448 N N . ILE B 1 213 ? -17.594 -1.339 9.812 1 97.44 213 ILE B N 1
ATOM 4449 C CA . ILE B 1 213 ? -17.328 0.044 10.195 1 97.44 213 ILE B CA 1
ATOM 4450 C C . ILE B 1 213 ? -17.625 0.239 11.68 1 97.44 213 ILE B C 1
ATOM 4452 O O . ILE B 1 213 ? -18.328 -0.563 12.289 1 97.44 213 ILE B O 1
ATOM 4456 N N . PRO B 1 214 ? -17.047 1.273 12.297 1 96 214 PRO B N 1
ATOM 4457 C CA . PRO B 1 214 ? -17.188 1.451 13.742 1 96 214 PRO B CA 1
ATOM 4458 C C . PRO B 1 214 ? -18.609 1.797 14.156 1 96 214 PRO B C 1
ATOM 4460 O O . PRO B 1 214 ? -19 1.545 15.305 1 96 214 PRO B O 1
ATOM 4463 N N . GLU B 1 215 ? -19.375 2.332 13.273 1 96.25 215 GLU B N 1
ATOM 4464 C CA . GLU B 1 215 ? -20.719 2.801 13.594 1 96.25 215 GLU B CA 1
ATOM 4465 C C . GLU B 1 215 ? -21.703 1.633 13.719 1 96.25 215 GLU B C 1
ATOM 4467 O O . GLU B 1 215 ? -22.812 1.798 14.234 1 96.25 215 GLU B O 1
ATOM 4472 N N . VAL B 1 216 ? -21.328 0.478 13.266 1 95.44 216 VAL B N 1
ATOM 4473 C CA . VAL B 1 216 ? -22.188 -0.703 13.32 1 95.44 216 VAL B CA 1
ATOM 4474 C C . VAL B 1 216 ? -21.469 -1.817 14.086 1 95.44 216 VAL B C 1
ATOM 4476 O O . VAL B 1 216 ? -20.469 -2.369 13.617 1 95.44 216 VAL B O 1
ATOM 4479 N N . SER B 1 217 ? -22.047 -2.166 15.195 1 94.19 217 SER B N 1
ATOM 4480 C CA . SER B 1 217 ? -21.484 -3.258 15.984 1 94.19 217 SER B CA 1
ATOM 4481 C C . SER B 1 217 ? -21.641 -4.594 15.266 1 94.19 217 SER B C 1
ATOM 4483 O O . SER B 1 217 ? -22.594 -4.789 14.508 1 94.19 217 SER B O 1
ATOM 4485 N N . PHE B 1 218 ? -20.641 -5.492 15.531 1 95.25 218 PHE B N 1
ATOM 4486 C CA . PHE B 1 218 ? -20.703 -6.812 14.914 1 95.25 218 PHE B CA 1
ATOM 4487 C C . PHE B 1 218 ? -20.047 -7.859 15.812 1 95.25 218 PHE B C 1
ATOM 4489 O O . PHE B 1 218 ? -19.219 -7.527 16.656 1 95.25 218 PHE B O 1
ATOM 4496 N N . ALA B 1 219 ? -20.5 -9.109 15.633 1 95.31 219 ALA B N 1
ATOM 4497 C CA . ALA B 1 219 ? -19.891 -10.266 16.281 1 95.31 219 ALA B CA 1
ATOM 4498 C C . ALA B 1 219 ? -19 -11.047 15.312 1 95.31 219 ALA B C 1
ATOM 4500 O O . ALA B 1 219 ? -19.344 -11.18 14.133 1 95.31 219 ALA B O 1
ATOM 4501 N N . LEU B 1 220 ? -17.875 -11.523 15.852 1 95.5 220 LEU B N 1
ATOM 4502 C CA . LEU B 1 220 ? -17.016 -12.359 15.016 1 95.5 220 LEU B CA 1
ATOM 4503 C C . LEU B 1 220 ? -17.469 -13.812 15.047 1 95.5 220 LEU B C 1
ATOM 4505 O O . LEU B 1 220 ? -17.578 -14.461 14.008 1 95.5 220 LEU B O 1
ATOM 4509 N N . ASP B 1 221 ? -17.781 -14.219 16.234 1 94.12 221 ASP B N 1
ATOM 4510 C CA . ASP B 1 221 ? -18.156 -15.617 16.469 1 94.12 221 ASP B CA 1
ATOM 4511 C C . ASP B 1 221 ? -19.672 -15.773 16.5 1 94.12 221 ASP B C 1
ATOM 4513 O O . ASP B 1 221 ? -20.406 -14.781 16.5 1 94.12 221 ASP B O 1
ATOM 4517 N N . GLY B 1 222 ? -20.125 -17.109 16.531 1 91.81 222 GLY B N 1
ATOM 4518 C CA . GLY B 1 222 ? -21.547 -17.391 16.656 1 91.81 222 GLY B CA 1
ATOM 4519 C C . GLY B 1 222 ? -22.219 -17.719 15.328 1 91.81 222 GLY B C 1
ATOM 4520 O O . GLY B 1 222 ? -21.594 -17.578 14.273 1 91.81 222 GLY B O 1
ATOM 4521 N N . GLU B 1 223 ? -23.469 -18.062 15.32 1 91.81 223 GLU B N 1
ATOM 4522 C CA . GLU B 1 223 ? -24.234 -18.516 14.164 1 91.81 223 GLU B CA 1
ATOM 4523 C C . GLU B 1 223 ? -24.422 -17.406 13.141 1 91.81 223 GLU B C 1
ATOM 4525 O O . GLU B 1 223 ? -24.484 -17.656 11.938 1 91.81 223 GLU B O 1
ATOM 4530 N N . TYR B 1 224 ? -24.469 -16.219 13.648 1 92.31 224 TYR B N 1
ATOM 4531 C CA . TYR B 1 224 ? -24.703 -15.086 12.75 1 92.31 224 TYR B CA 1
ATOM 4532 C C . TYR B 1 224 ? -23.5 -14.156 12.711 1 92.31 224 TYR B C 1
ATOM 4534 O O . TYR B 1 224 ? -23.609 -13 12.305 1 92.31 224 TYR B O 1
ATOM 4542 N N . GLY B 1 225 ? -22.359 -14.703 13.094 1 96.12 225 GLY B N 1
ATOM 4543 C CA . GLY B 1 225 ? -21.156 -13.898 13.148 1 96.12 225 GLY B CA 1
ATOM 4544 C C . GLY B 1 225 ? -20.438 -13.781 11.812 1 96.12 225 GLY B C 1
ATOM 4545 O O . GLY B 1 225 ? -20.797 -14.469 10.852 1 96.12 225 GLY B O 1
ATOM 4546 N N . VAL B 1 226 ? -19.484 -12.914 11.766 1 97.62 226 VAL B N 1
ATOM 4547 C CA . VAL B 1 226 ? -18.703 -12.656 10.555 1 97.62 226 VAL B CA 1
ATOM 4548 C C . VAL B 1 226 ? -18.031 -13.945 10.078 1 97.62 226 VAL B C 1
ATOM 4550 O O . VAL B 1 226 ? -18.047 -14.25 8.891 1 97.62 226 VAL B O 1
ATOM 4553 N N . LEU B 1 227 ? -17.469 -14.758 10.984 1 97.69 227 LEU B N 1
ATOM 4554 C CA . LEU B 1 227 ? -16.719 -15.961 10.641 1 97.69 227 LEU B CA 1
ATOM 4555 C C . LEU B 1 227 ? -17.625 -16.984 9.977 1 97.69 227 LEU B C 1
ATOM 4557 O O . LEU B 1 227 ? -17.219 -17.641 9.008 1 97.69 227 LEU B O 1
ATOM 4561 N N . GLN B 1 228 ? -18.844 -17.172 10.492 1 96.81 228 GLN B N 1
ATOM 4562 C CA . GLN B 1 228 ? -19.797 -18.094 9.875 1 96.81 228 GLN B CA 1
ATOM 4563 C C . GLN B 1 228 ? -20.141 -17.656 8.461 1 96.81 228 GLN B C 1
ATOM 4565 O O . GLN B 1 228 ? -20.297 -18.484 7.566 1 96.81 228 GLN B O 1
ATOM 4570 N N . HIS B 1 229 ? -20.312 -16.406 8.312 1 97.31 229 HIS B N 1
ATOM 4571 C CA . HIS B 1 229 ? -20.625 -15.875 6.988 1 97.31 229 HIS B CA 1
ATOM 4572 C C . HIS B 1 229 ? -19.469 -16.109 6.02 1 97.31 229 HIS B C 1
ATOM 4574 O O . HIS B 1 229 ? -19.688 -16.422 4.848 1 97.31 229 HIS B O 1
ATOM 4580 N N . LEU B 1 230 ? -18.234 -15.938 6.492 1 97.81 230 LEU B N 1
ATOM 4581 C CA . LEU B 1 230 ? -17.062 -16.203 5.66 1 97.81 230 LEU B CA 1
ATOM 4582 C C . LEU B 1 230 ? -17.016 -17.656 5.215 1 97.81 230 LEU B C 1
ATOM 4584 O O . LEU B 1 230 ? -16.641 -17.953 4.078 1 97.81 230 LEU B O 1
ATOM 4588 N N . GLU B 1 231 ? -17.406 -18.531 6.098 1 96.88 231 GLU B N 1
ATOM 4589 C CA . GLU B 1 231 ? -17.5 -19.953 5.746 1 96.88 231 GLU B CA 1
ATOM 4590 C C . GLU B 1 231 ? -18.438 -20.172 4.57 1 96.88 231 GLU B C 1
ATOM 4592 O O . GLU B 1 231 ? -18.125 -20.906 3.637 1 96.88 231 GLU B O 1
ATOM 4597 N N . GLN B 1 232 ? -19.547 -19.562 4.691 1 96.56 232 GLN B N 1
ATOM 4598 C CA . GLN B 1 232 ? -20.547 -19.703 3.639 1 96.56 232 GLN B CA 1
ATOM 4599 C C . GLN B 1 232 ? -20.047 -19.141 2.314 1 96.56 232 GLN B C 1
ATOM 4601 O O . GLN B 1 232 ? -20.266 -19.734 1.255 1 96.56 232 GLN B O 1
ATOM 4606 N N . LEU B 1 233 ? -19.391 -18.031 2.4 1 97.06 233 LEU B N 1
ATOM 4607 C CA . LEU B 1 233 ? -18.859 -17.422 1.194 1 97.06 233 LEU B CA 1
ATOM 4608 C C . LEU B 1 233 ? -17.812 -18.328 0.548 1 97.06 233 LEU B C 1
ATOM 4610 O O . LEU B 1 233 ? -17.797 -18.5 -0.673 1 97.06 233 LEU B O 1
ATOM 4614 N N . ILE B 1 234 ? -16.906 -18.875 1.352 1 96.56 234 ILE B N 1
ATOM 4615 C CA . ILE B 1 234 ? -15.867 -19.75 0.844 1 96.56 234 ILE B CA 1
ATOM 4616 C C . ILE B 1 234 ? -16.5 -21 0.209 1 96.56 234 ILE B C 1
ATOM 4618 O O . ILE B 1 234 ? -16.062 -21.438 -0.858 1 96.56 234 ILE B O 1
ATOM 4622 N N . LYS B 1 235 ? -17.5 -21.5 0.833 1 94.62 235 LYS B N 1
ATOM 4623 C CA . LYS B 1 235 ? -18.188 -22.703 0.339 1 94.62 235 LYS B CA 1
ATOM 4624 C C . LYS B 1 235 ? -18.906 -22.422 -0.977 1 94.62 235 LYS B C 1
ATOM 4626 O O . LYS B 1 235 ? -18.844 -23.219 -1.907 1 94.62 235 LYS B O 1
ATOM 4631 N N . ASN B 1 236 ? -19.547 -21.297 -1.104 1 94.81 236 ASN B N 1
ATOM 4632 C CA . ASN B 1 236 ? -20.406 -21.016 -2.238 1 94.81 236 ASN B CA 1
ATOM 4633 C C . ASN B 1 236 ? -19.656 -20.312 -3.365 1 94.81 236 ASN B C 1
ATOM 4635 O O . ASN B 1 236 ? -19.844 -20.641 -4.539 1 94.81 236 ASN B O 1
ATOM 4639 N N . LYS B 1 237 ? -18.891 -19.359 -3.014 1 93.62 237 LYS B N 1
ATOM 4640 C CA . LYS B 1 237 ? -18.219 -18.5 -3.982 1 93.62 237 LYS B CA 1
ATOM 4641 C C . LYS B 1 237 ? -16.781 -18.938 -4.195 1 93.62 237 LYS B C 1
ATOM 4643 O O . LYS B 1 237 ? -16.188 -18.688 -5.25 1 93.62 237 LYS B O 1
ATOM 4648 N N . GLY B 1 238 ? -16.094 -19.547 -3.223 1 94.88 238 GLY B N 1
ATOM 4649 C CA . GLY B 1 238 ? -14.734 -20.047 -3.312 1 94.88 238 GLY B CA 1
ATOM 4650 C C . GLY B 1 238 ? -13.711 -19.062 -2.77 1 94.88 238 GLY B C 1
ATOM 4651 O O . GLY B 1 238 ? -12.586 -19.453 -2.451 1 94.88 238 GLY B O 1
ATOM 4652 N N . PHE B 1 239 ? -14.086 -17.781 -2.721 1 96.81 239 PHE B N 1
ATOM 4653 C CA . PHE B 1 239 ? -13.227 -16.766 -2.146 1 96.81 239 PHE B CA 1
ATOM 4654 C C . PHE B 1 239 ? -14.047 -15.602 -1.606 1 96.81 239 PHE B C 1
ATOM 4656 O O . PHE B 1 239 ? -15.25 -15.523 -1.84 1 96.81 239 PHE B O 1
ATOM 4663 N N . CYS B 1 240 ? -13.414 -14.664 -0.794 1 97.94 240 CYS B N 1
ATOM 4664 C CA . CYS B 1 240 ? -14.133 -13.484 -0.333 1 97.94 240 CYS B CA 1
ATOM 4665 C C . CYS B 1 240 ? -13.164 -12.367 0.056 1 97.94 240 CYS B C 1
ATOM 4667 O O . CYS B 1 240 ? -11.969 -12.609 0.217 1 97.94 240 CYS B O 1
ATOM 4669 N N . VAL B 1 241 ? -13.688 -11.156 0.087 1 98.44 241 VAL B N 1
ATOM 4670 C CA . VAL B 1 241 ? -12.938 -9.953 0.447 1 98.44 241 VAL B CA 1
ATOM 4671 C C . VAL B 1 241 ? -13.617 -9.258 1.627 1 98.44 241 VAL B C 1
ATOM 4673 O O . VAL B 1 241 ? -14.82 -9 1.596 1 98.44 241 VAL B O 1
ATOM 4676 N N . VAL B 1 242 ? -12.859 -8.977 2.67 1 98.56 242 VAL B N 1
ATOM 4677 C CA . VAL B 1 242 ? -13.328 -8.289 3.869 1 98.56 242 VAL B CA 1
ATOM 4678 C C . VAL B 1 242 ? -12.633 -6.941 4.004 1 98.56 242 VAL B C 1
ATOM 4680 O O . VAL B 1 242 ? -11.398 -6.867 3.973 1 98.56 242 VAL B O 1
ATOM 4683 N N . CYS B 1 243 ? -13.391 -5.922 4.094 1 98.44 243 CYS B N 1
ATOM 4684 C CA . CYS B 1 243 ? -12.883 -4.578 4.359 1 98.44 243 CYS B CA 1
ATOM 4685 C C . CYS B 1 243 ? -13.273 -4.117 5.758 1 98.44 243 CYS B C 1
ATOM 4687 O O . CYS B 1 243 ? -14.461 -4.078 6.094 1 98.44 243 CYS B O 1
ATOM 4689 N N . VAL B 1 244 ? -12.289 -3.744 6.559 1 98.12 244 VAL B N 1
ATOM 4690 C CA . VAL B 1 244 ? -12.562 -3.35 7.934 1 98.12 244 VAL B CA 1
ATOM 4691 C C . VAL B 1 244 ? -11.914 -2 8.227 1 98.12 244 VAL B C 1
ATOM 4693 O O . VAL B 1 244 ? -10.734 -1.795 7.938 1 98.12 244 VAL B O 1
ATOM 4696 N N . ALA B 1 245 ? -12.734 -1.076 8.75 1 97.56 245 ALA B N 1
ATOM 4697 C CA . ALA B 1 245 ? -12.188 0.199 9.211 1 97.56 245 ALA B CA 1
ATOM 4698 C C . ALA B 1 245 ? -11.359 0.018 10.477 1 97.56 245 ALA B C 1
ATOM 4700 O O . ALA B 1 245 ? -11.688 -0.812 11.328 1 97.56 245 ALA B O 1
ATOM 4701 N N . GLU B 1 246 ? -10.359 0.812 10.672 1 95 246 GLU B N 1
ATOM 4702 C CA . GLU B 1 246 ? -9.398 0.643 11.758 1 95 246 GLU B CA 1
ATOM 4703 C C . GLU B 1 246 ? -10.07 0.753 13.125 1 95 246 GLU B C 1
ATOM 4705 O O . GLU B 1 246 ? -9.617 0.147 14.094 1 95 246 GLU B O 1
ATOM 4710 N N . ALA B 1 247 ? -11.125 1.504 13.242 1 94.38 247 ALA B N 1
ATOM 4711 C CA . ALA B 1 247 ? -11.773 1.703 14.539 1 94.38 247 ALA B CA 1
ATOM 4712 C C . ALA B 1 247 ? -12.914 0.71 14.734 1 94.38 247 ALA B C 1
ATOM 4714 O O . ALA B 1 247 ? -13.555 0.697 15.789 1 94.38 247 ALA B O 1
ATOM 4715 N N . ALA B 1 248 ? -13.188 -0.092 13.766 1 95.81 248 ALA B N 1
ATOM 4716 C CA . ALA B 1 248 ? -14.266 -1.064 13.883 1 95.81 248 ALA B CA 1
ATOM 4717 C C . ALA B 1 248 ? -13.922 -2.152 14.898 1 95.81 248 ALA B C 1
ATOM 4719 O O . ALA B 1 248 ? -12.773 -2.59 14.984 1 95.81 248 ALA B O 1
ATOM 4720 N N . GLY B 1 249 ? -14.898 -2.514 15.703 1 93 249 GLY B N 1
ATOM 4721 C CA . GLY B 1 249 ? -14.773 -3.682 16.562 1 93 249 GLY B CA 1
ATOM 4722 C C . GLY B 1 249 ? -13.836 -3.463 17.734 1 93 249 GLY B C 1
ATOM 4723 O O . GLY B 1 249 ? -13.25 -4.414 18.25 1 93 249 GLY B O 1
ATOM 4724 N N . GLN B 1 250 ? -13.602 -2.248 18.078 1 90.56 250 GLN B N 1
ATOM 4725 C CA . GLN B 1 250 ? -12.711 -1.965 19.188 1 90.56 250 GLN B CA 1
ATOM 4726 C C . GLN B 1 250 ? -13.234 -2.59 20.484 1 90.56 250 GLN B C 1
ATOM 4728 O O . GLN B 1 250 ? -12.453 -2.924 21.375 1 90.56 250 GLN B O 1
ATOM 4733 N N . GLU B 1 251 ? -14.508 -2.826 20.547 1 87.62 251 GLU B N 1
ATOM 4734 C CA . GLU B 1 251 ? -15.117 -3.451 21.719 1 87.62 251 GLU B CA 1
ATOM 4735 C C . GLU B 1 251 ? -14.711 -4.918 21.828 1 87.62 251 GLU B C 1
ATOM 4737 O O . GLU B 1 251 ? -14.82 -5.512 22.906 1 87.62 251 GLU B O 1
ATOM 4742 N N . LEU B 1 252 ? -14.266 -5.473 20.75 1 87.69 252 LEU B N 1
ATOM 4743 C CA . LEU B 1 252 ? -13.852 -6.871 20.703 1 87.69 252 LEU B CA 1
ATOM 4744 C C . LEU B 1 252 ? -12.414 -7.027 21.203 1 87.69 252 LEU B C 1
ATOM 4746 O O . LEU B 1 252 ? -11.953 -8.148 21.438 1 87.69 252 LEU B O 1
ATOM 4750 N N . LEU B 1 253 ? -11.703 -5.906 21.297 1 86 253 LEU B N 1
ATOM 4751 C CA . LEU B 1 253 ? -10.281 -5.922 21.625 1 86 253 LEU B CA 1
ATOM 4752 C C . LEU B 1 253 ? -10.039 -5.367 23.016 1 86 253 LEU B C 1
ATOM 4754 O O . LEU B 1 253 ? -10.891 -4.664 23.562 1 86 253 LEU B O 1
ATOM 4758 N N . GLN B 1 254 ? -8.945 -5.836 23.594 1 77.81 254 GLN B N 1
ATOM 4759 C CA . GLN B 1 254 ? -8.539 -5.246 24.875 1 77.81 254 GLN B CA 1
ATOM 4760 C C . GLN B 1 254 ? -8.031 -3.82 24.672 1 77.81 254 GLN B C 1
ATOM 4762 O O . GLN B 1 254 ? -7.25 -3.553 23.766 1 77.81 254 GLN B O 1
ATOM 4767 N N . ASN B 1 255 ? -8.672 -2.977 25.344 1 72.81 255 ASN B N 1
ATOM 4768 C CA . ASN B 1 255 ? -8.344 -1.562 25.219 1 72.81 255 ASN B CA 1
ATOM 4769 C C . ASN B 1 255 ? -7.199 -1.161 26.141 1 72.81 255 ASN B C 1
ATOM 4771 O O . ASN B 1 255 ? -7.207 -1.5 27.328 1 72.81 255 ASN B O 1
ATOM 4775 N N . SER B 1 256 ? -6.098 -0.608 25.547 1 66.94 256 SER B N 1
ATOM 4776 C CA . SER B 1 256 ? -4.984 -0.142 26.359 1 66.94 256 SER B CA 1
ATOM 4777 C C . SER B 1 256 ? -5.352 1.127 27.125 1 66.94 256 SER B C 1
ATOM 4779 O O . SER B 1 256 ? -4.711 1.468 28.109 1 66.94 256 SER B O 1
ATOM 4781 N N . GLY B 1 257 ? -6.445 1.848 26.703 1 70.81 257 GLY B N 1
ATOM 4782 C CA . GLY B 1 257 ? -6.828 3.115 27.312 1 70.81 257 GLY B CA 1
ATOM 4783 C C . GLY B 1 257 ? -5.832 4.227 27.031 1 70.81 257 GLY B C 1
ATOM 4784 O O . GLY B 1 257 ? -6.008 5.355 27.5 1 70.81 257 GLY B O 1
ATOM 4785 N N . ALA B 1 258 ? -4.789 3.986 26.219 1 72.12 258 ALA B N 1
ATOM 4786 C CA . ALA B 1 258 ? -3.75 4.973 25.953 1 72.12 258 ALA B CA 1
ATOM 4787 C C . ALA B 1 258 ? -4.219 5.996 24.922 1 72.12 258 ALA B C 1
ATOM 4789 O O . ALA B 1 258 ? -5.094 5.699 24.094 1 72.12 258 ALA B O 1
ATOM 4790 N N . THR B 1 259 ? -3.748 7.281 25.031 1 72.5 259 THR B N 1
ATOM 4791 C CA . THR B 1 259 ? -4.074 8.359 24.094 1 72.5 259 THR B CA 1
ATOM 4792 C C . THR B 1 259 ? -2.814 8.875 23.406 1 72.5 259 THR B C 1
ATOM 4794 O O . THR B 1 259 ? -1.706 8.711 23.922 1 72.5 259 THR B O 1
ATOM 4797 N N . ASP B 1 260 ? -2.977 9.484 22.25 1 73.5 260 ASP B N 1
ATOM 4798 C CA . ASP B 1 260 ? -1.848 10.086 21.562 1 73.5 260 ASP B CA 1
ATOM 4799 C C . ASP B 1 260 ? -1.602 11.516 22.047 1 73.5 260 ASP B C 1
ATOM 4801 O O . ASP B 1 260 ? -2.205 11.953 23.016 1 73.5 260 ASP B O 1
ATOM 4805 N N . ALA B 1 261 ? -0.705 12.211 21.391 1 68.5 261 ALA B N 1
ATOM 4806 C CA . ALA B 1 261 ? -0.279 13.539 21.812 1 68.5 261 ALA B CA 1
ATOM 4807 C C . ALA B 1 261 ? -1.434 14.531 21.734 1 68.5 261 ALA B C 1
ATOM 4809 O O . ALA B 1 261 ? -1.434 15.547 22.438 1 68.5 261 ALA B O 1
ATOM 4810 N N . SER B 1 262 ? -2.396 14.125 20.766 1 68.44 262 SER B N 1
ATOM 4811 C CA . SER B 1 262 ? -3.52 15.039 20.609 1 68.44 262 SER B CA 1
ATOM 4812 C C . SER B 1 262 ? -4.695 14.633 21.484 1 68.44 262 SER B C 1
ATOM 4814 O O . SER B 1 262 ? -5.785 15.203 21.375 1 68.44 262 SER B O 1
ATOM 4816 N N . GLY B 1 263 ? -4.523 13.555 22.281 1 70.81 263 GLY B N 1
ATOM 4817 C CA . GLY B 1 263 ? -5.551 13.125 23.219 1 70.81 263 GLY B CA 1
ATOM 4818 C C . GLY B 1 263 ? -6.508 12.109 22.625 1 70.81 263 GLY B C 1
ATOM 4819 O O . GLY B 1 263 ? -7.504 11.75 23.25 1 70.81 263 GLY B O 1
ATOM 4820 N N . ASN B 1 264 ? -6.184 11.703 21.469 1 73.06 264 ASN B N 1
ATOM 4821 C CA . ASN B 1 264 ? -7.043 10.711 20.828 1 73.06 264 ASN B CA 1
ATOM 4822 C C . ASN B 1 264 ? -6.68 9.297 21.266 1 73.06 264 ASN B C 1
ATOM 4824 O O . ASN B 1 264 ? -5.508 9 21.531 1 73.06 264 ASN B O 1
ATOM 4828 N N . ALA B 1 265 ? -7.633 8.422 21.453 1 73.25 265 ALA B N 1
ATOM 4829 C CA . ALA B 1 265 ? -7.402 7.035 21.844 1 73.25 265 ALA B CA 1
ATOM 4830 C C . ALA B 1 265 ? -6.52 6.316 20.828 1 73.25 265 ALA B C 1
ATOM 4832 O O . ALA B 1 265 ? -6.68 6.496 19.625 1 73.25 265 ALA B O 1
ATOM 4833 N N . ILE B 1 266 ? -5.551 5.598 21.312 1 77.12 266 ILE B N 1
ATOM 4834 C CA . ILE B 1 266 ? -4.77 4.707 20.453 1 77.12 266 ILE B CA 1
ATOM 4835 C C . ILE B 1 266 ? -5.547 3.416 20.219 1 77.12 266 ILE B C 1
ATOM 4837 O O . ILE B 1 266 ? -5.902 2.707 21.156 1 77.12 266 ILE B O 1
ATOM 4841 N N . LEU B 1 267 ? -5.785 3.156 18.984 1 81.31 267 LEU B N 1
ATOM 4842 C CA . LEU B 1 267 ? -6.645 2.041 18.594 1 81.31 267 LEU B CA 1
ATOM 4843 C C . LEU B 1 267 ? -5.871 0.727 18.625 1 81.31 267 LEU B C 1
ATOM 4845 O O . LEU B 1 267 ? -4.691 0.69 18.266 1 81.31 267 LEU B O 1
ATOM 4849 N N . SER B 1 268 ? -6.578 -0.291 19.062 1 85.06 268 SER B N 1
ATOM 4850 C CA . SER B 1 268 ? -6.059 -1.645 18.891 1 85.06 268 SER B CA 1
ATOM 4851 C C . SER B 1 268 ? -6.137 -2.098 17.438 1 85.06 268 SER B C 1
ATOM 4853 O O . SER B 1 268 ? -6.945 -1.578 16.672 1 85.06 268 SER B O 1
ATOM 4855 N N . ASP B 1 269 ? -5.305 -3.037 17.141 1 88.69 269 ASP B N 1
ATOM 4856 C CA . ASP B 1 269 ? -5.211 -3.43 15.734 1 88.69 269 ASP B CA 1
ATOM 4857 C C . ASP B 1 269 ? -6.238 -4.512 15.398 1 88.69 269 ASP B C 1
ATOM 4859 O O . ASP B 1 269 ? -5.957 -5.703 15.523 1 88.69 269 ASP B O 1
ATOM 4863 N N . ILE B 1 270 ? -7.371 -4.082 14.875 1 93.12 270 ILE B N 1
ATOM 4864 C CA . ILE B 1 270 ? -8.477 -4.969 14.539 1 93.12 270 ILE B CA 1
ATOM 4865 C C . ILE B 1 270 ? -8.078 -5.867 13.367 1 93.12 270 ILE B C 1
ATOM 4867 O O . ILE B 1 270 ? -8.555 -7 13.258 1 93.12 270 ILE B O 1
ATOM 4871 N N . GLY B 1 271 ? -7.215 -5.355 12.477 1 93.44 271 GLY B N 1
ATOM 4872 C CA . GLY B 1 271 ? -6.785 -6.133 11.32 1 93.44 271 GLY B CA 1
ATOM 4873 C C . GLY B 1 271 ? -6.062 -7.41 11.703 1 93.44 271 GLY B C 1
ATOM 4874 O O . GLY B 1 271 ? -6.426 -8.492 11.234 1 93.44 271 GLY B O 1
ATOM 4875 N N . VAL B 1 272 ? -5.086 -7.293 12.57 1 90.81 272 VAL B N 1
ATOM 4876 C CA . VAL B 1 272 ? -4.289 -8.43 13.023 1 90.81 272 VAL B CA 1
ATOM 4877 C C . VAL B 1 272 ? -5.172 -9.398 13.812 1 90.81 272 VAL B C 1
ATOM 4879 O O . VAL B 1 272 ? -5.062 -10.617 13.648 1 90.81 272 VAL B O 1
ATOM 4882 N N . HIS B 1 273 ? -6.02 -8.836 14.617 1 93.62 273 HIS B N 1
ATOM 4883 C CA . HIS B 1 273 ? -6.93 -9.664 15.406 1 93.62 273 HIS B CA 1
ATOM 4884 C C . HIS B 1 273 ? -7.832 -10.5 14.508 1 93.62 273 HIS B C 1
ATOM 4886 O O . HIS B 1 273 ? -7.984 -11.703 14.727 1 93.62 273 HIS B O 1
ATOM 4892 N N . MET B 1 274 ? -8.391 -9.914 13.547 1 96.12 274 MET B N 1
ATOM 4893 C CA . MET B 1 274 ? -9.281 -10.609 12.625 1 96.12 274 MET B CA 1
ATOM 4894 C C . MET B 1 274 ? -8.523 -11.672 11.836 1 96.12 274 MET B C 1
ATOM 4896 O O . MET B 1 274 ? -9.031 -12.766 11.617 1 96.12 274 MET B O 1
ATOM 4900 N N . GLN B 1 275 ? -7.355 -11.305 11.383 1 95.62 275 GLN B N 1
ATOM 4901 C CA . GLN B 1 275 ? -6.535 -12.266 10.648 1 95.62 275 GLN B CA 1
ATOM 4902 C C . GLN B 1 275 ? -6.324 -13.539 11.461 1 95.62 275 GLN B C 1
ATOM 4904 O O . GLN B 1 275 ? -6.496 -14.648 10.945 1 95.62 275 GLN B O 1
ATOM 4909 N N . GLN B 1 276 ? -5.98 -13.391 12.734 1 94.31 276 GLN B N 1
ATOM 4910 C CA . GLN B 1 276 ? -5.727 -14.523 13.617 1 94.31 276 GLN B CA 1
ATOM 4911 C C . GLN B 1 276 ? -7 -15.32 13.867 1 94.31 276 GLN B C 1
ATOM 4913 O O . GLN B 1 276 ? -6.977 -16.562 13.844 1 94.31 276 GLN B O 1
ATOM 4918 N N . LYS B 1 277 ? -8.055 -14.609 14.094 1 95.75 277 LYS B N 1
ATOM 4919 C CA . LYS B 1 277 ? -9.328 -15.273 14.359 1 95.75 277 LYS B CA 1
ATOM 4920 C C . LYS B 1 277 ? -9.805 -16.078 13.148 1 95.75 277 LYS B C 1
ATOM 4922 O O . LYS B 1 277 ? -10.328 -17.188 13.297 1 95.75 277 LYS B O 1
ATOM 4927 N N . ILE B 1 278 ? -9.625 -15.531 11.977 1 97.25 278 ILE B N 1
ATOM 4928 C CA . ILE B 1 278 ? -10.031 -16.203 10.742 1 97.25 278 ILE B CA 1
ATOM 4929 C C . ILE B 1 278 ? -9.195 -17.469 10.555 1 97.25 278 ILE B C 1
ATOM 4931 O O . ILE B 1 278 ? -9.734 -18.547 10.273 1 97.25 278 ILE B O 1
ATOM 4935 N N . LYS B 1 279 ? -7.879 -17.328 10.727 1 95.06 279 LYS B N 1
ATOM 4936 C CA . LYS B 1 279 ? -6.984 -18.469 10.594 1 95.06 279 LYS B CA 1
ATOM 4937 C C . LYS B 1 279 ? -7.359 -19.578 11.57 1 95.06 279 LYS B C 1
ATOM 4939 O O . LYS B 1 279 ? -7.465 -20.75 11.18 1 95.06 279 LYS B O 1
ATOM 4944 N N . THR B 1 280 ? -7.59 -19.219 12.797 1 95.75 280 THR B N 1
ATOM 4945 C CA . THR B 1 280 ? -7.926 -20.172 13.844 1 95.75 280 THR B CA 1
ATOM 4946 C C . THR B 1 280 ? -9.258 -20.859 13.547 1 95.75 280 THR B C 1
ATOM 4948 O O . THR B 1 280 ? -9.398 -22.062 13.727 1 95.75 280 THR B O 1
ATOM 4951 N N . HIS B 1 281 ? -10.188 -20.109 13.094 1 96.31 281 HIS B N 1
ATOM 4952 C CA . HIS B 1 281 ? -11.516 -20.625 12.812 1 96.31 281 HIS B CA 1
ATOM 4953 C C . HIS B 1 281 ? -11.477 -21.672 11.711 1 96.31 281 HIS B C 1
ATOM 4955 O O . HIS B 1 281 ? -11.992 -22.781 11.883 1 96.31 281 HIS B O 1
ATOM 4961 N N . PHE B 1 282 ? -10.883 -21.391 10.656 1 96.62 282 PHE B N 1
ATOM 4962 C CA . PHE B 1 282 ? -10.875 -22.297 9.516 1 96.62 282 PHE B CA 1
ATOM 4963 C C . PHE B 1 282 ? -10.016 -23.516 9.805 1 96.62 282 PHE B C 1
ATOM 4965 O O . PHE B 1 282 ? -10.336 -24.625 9.367 1 96.62 282 PHE B O 1
ATOM 4972 N N . LYS B 1 283 ? -8.938 -23.297 10.531 1 94.19 283 LYS B N 1
ATOM 4973 C CA . LYS B 1 283 ? -8.164 -24.453 10.992 1 94.19 283 LYS B CA 1
ATOM 4974 C C . LYS B 1 283 ? -9.008 -25.359 11.883 1 94.19 283 LYS B C 1
ATOM 4976 O O . LYS B 1 283 ? -8.938 -26.578 11.773 1 94.19 283 LYS B O 1
ATOM 4981 N N . GLY B 1 284 ? -9.781 -24.828 12.727 1 95.25 284 GLY B N 1
ATOM 4982 C CA . GLY B 1 284 ? -10.625 -25.547 13.664 1 95.25 284 GLY B CA 1
ATOM 4983 C C . GLY B 1 284 ? -11.688 -26.391 12.984 1 95.25 284 GLY B C 1
ATOM 4984 O O . GLY B 1 284 ? -12.023 -27.484 13.445 1 95.25 284 GLY B O 1
ATOM 4985 N N . ILE B 1 285 ? -12.203 -25.922 11.883 1 94.81 285 ILE B N 1
ATOM 4986 C CA . ILE B 1 285 ? -13.281 -26.641 11.219 1 94.81 285 ILE B CA 1
ATOM 4987 C C . ILE B 1 285 ? -12.703 -27.531 10.117 1 94.81 285 ILE B C 1
ATOM 4989 O O . ILE B 1 285 ? -13.453 -28.156 9.359 1 94.81 285 ILE B O 1
ATOM 4993 N N . GLY B 1 286 ? -11.359 -27.469 9.883 1 93.81 286 GLY B N 1
ATOM 4994 C CA . GLY B 1 286 ? -10.68 -28.344 8.938 1 93.81 286 GLY B CA 1
ATOM 4995 C C . GLY B 1 286 ? -10.836 -27.906 7.5 1 93.81 286 GLY B C 1
ATOM 4996 O O . GLY B 1 286 ? -10.836 -28.734 6.586 1 93.81 286 GLY B O 1
ATOM 4997 N N . VAL B 1 287 ? -11.086 -26.734 7.285 1 93.25 287 VAL B N 1
ATOM 4998 C CA . VAL B 1 287 ? -11.211 -26.188 5.941 1 93.25 287 VAL B CA 1
ATOM 4999 C C . VAL B 1 287 ? -10.008 -25.281 5.641 1 93.25 287 VAL B C 1
ATOM 5001 O O . VAL B 1 287 ? -9.672 -24.406 6.438 1 93.25 287 VAL B O 1
ATOM 5004 N N . HIS B 1 288 ? -9.391 -25.531 4.539 1 90.31 288 HIS B N 1
ATOM 5005 C CA . HIS B 1 288 ? -8.258 -24.719 4.121 1 90.31 288 HIS B CA 1
ATOM 5006 C C . HIS B 1 288 ? -8.695 -23.297 3.756 1 90.31 288 HIS B C 1
ATOM 5008 O O . HIS B 1 288 ? -9.711 -23.125 3.082 1 90.31 288 HIS B O 1
ATOM 5014 N N . ALA B 1 289 ? -8.008 -22.344 4.301 1 92.62 289 ALA B N 1
ATOM 5015 C CA . ALA B 1 289 ? -8.211 -20.938 3.934 1 92.62 289 ALA B CA 1
ATOM 5016 C C . ALA B 1 289 ? -6.883 -20.203 3.836 1 92.62 289 ALA B C 1
ATOM 5018 O O . ALA B 1 289 ? -6.027 -20.328 4.719 1 92.62 289 ALA B O 1
ATOM 5019 N N . ASP B 1 290 ? -6.68 -19.562 2.68 1 93.81 290 ASP B N 1
ATOM 5020 C CA . ASP B 1 290 ? -5.484 -18.766 2.449 1 93.81 290 ASP B CA 1
ATOM 5021 C C . ASP B 1 290 ? -5.766 -17.281 2.664 1 93.81 290 ASP B C 1
ATOM 5023 O O . ASP B 1 290 ? -6.266 -16.594 1.764 1 93.81 290 ASP B O 1
ATOM 5027 N N . ILE B 1 291 ? -5.387 -16.75 3.803 1 95.69 291 ILE B N 1
ATOM 5028 C CA . ILE B 1 291 ? -5.73 -15.375 4.156 1 95.69 291 ILE B CA 1
ATOM 5029 C C . ILE B 1 291 ? -4.57 -14.445 3.809 1 95.69 291 ILE B C 1
ATOM 5031 O O . ILE B 1 291 ? -3.418 -14.727 4.141 1 95.69 291 ILE B O 1
ATOM 5035 N N . LYS B 1 292 ? -4.844 -13.43 3.088 1 95.88 292 LYS B N 1
ATOM 5036 C CA . LYS B 1 292 ? -3.904 -12.359 2.783 1 95.88 292 LYS B CA 1
ATOM 5037 C C . LYS B 1 292 ? -4.34 -11.047 3.428 1 95.88 292 LYS B C 1
ATOM 5039 O O . LYS B 1 292 ? -5.414 -10.523 3.115 1 95.88 292 LYS B O 1
ATOM 5044 N N . TYR B 1 293 ? -3.492 -10.562 4.305 1 95.88 293 TYR B N 1
ATOM 5045 C CA . TYR B 1 293 ? -3.783 -9.328 5.027 1 95.88 293 TYR B CA 1
ATOM 5046 C C . TYR B 1 293 ? -3.076 -8.141 4.383 1 95.88 293 TYR B C 1
ATOM 5048 O O . TYR B 1 293 ? -1.863 -8.172 4.168 1 95.88 293 TYR B O 1
ATOM 5056 N N . ILE B 1 294 ? -3.844 -7.113 4.031 1 95.44 294 ILE B N 1
ATOM 5057 C CA . ILE B 1 294 ? -3.312 -5.906 3.4 1 95.44 294 ILE B CA 1
ATOM 5058 C C . ILE B 1 294 ? -3.65 -4.688 4.254 1 95.44 294 ILE B C 1
ATOM 5060 O O . ILE B 1 294 ? -4.816 -4.465 4.594 1 95.44 294 ILE B O 1
ATOM 5064 N N . ASP B 1 295 ? -2.711 -3.971 4.633 1 93.75 295 ASP B N 1
ATOM 5065 C CA . ASP B 1 295 ? -2.812 -2.697 5.336 1 93.75 295 ASP B CA 1
ATOM 5066 C C . ASP B 1 295 ? -2.021 -1.606 4.617 1 93.75 295 ASP B C 1
ATOM 5068 O O . ASP B 1 295 ? -0.812 -1.478 4.816 1 93.75 295 ASP B O 1
ATOM 5072 N N . PRO B 1 296 ? -2.711 -0.786 3.877 1 92.19 296 PRO B N 1
ATOM 5073 C CA . PRO B 1 296 ? -1.981 0.244 3.133 1 92.19 296 PRO B CA 1
ATOM 5074 C C . PRO B 1 296 ? -1.415 1.336 4.039 1 92.19 296 PRO B C 1
ATOM 5076 O O . PRO B 1 296 ? -0.55 2.107 3.613 1 92.19 296 PRO B O 1
ATOM 5079 N N . THR B 1 297 ? -1.817 1.414 5.238 1 89.38 297 THR B N 1
ATOM 5080 C CA . THR B 1 297 ? -1.354 2.369 6.238 1 89.38 297 THR B CA 1
ATOM 5081 C C . THR B 1 297 ? -1.373 3.789 5.68 1 89.38 297 THR B C 1
ATOM 5083 O O . THR B 1 297 ? -2.439 4.332 5.383 1 89.38 297 THR B O 1
ATOM 5086 N N . TYR B 1 298 ? -0.187 4.398 5.531 1 90.56 298 TYR B N 1
ATOM 5087 C CA . TYR B 1 298 ? -0.086 5.824 5.242 1 90.56 298 TYR B CA 1
ATOM 5088 C C . TYR B 1 298 ? -0.072 6.074 3.738 1 90.56 298 TYR B C 1
ATOM 5090 O O . TYR B 1 298 ? -0.12 7.223 3.291 1 90.56 298 TYR B O 1
ATOM 5098 N N . MET B 1 299 ? -0.16 5.023 3.008 1 92.06 299 MET B N 1
ATOM 5099 C CA . MET B 1 299 ? -0.149 5.18 1.557 1 92.06 299 MET B CA 1
ATOM 5100 C C . MET B 1 299 ? -1.429 5.852 1.07 1 92.06 299 MET B C 1
ATOM 5102 O O . MET B 1 299 ? -1.453 6.441 -0.011 1 92.06 299 MET B O 1
ATOM 5106 N N . VAL B 1 300 ? -2.447 5.824 1.917 1 92.5 300 VAL B N 1
ATOM 5107 C CA . VAL B 1 300 ? -3.754 6.336 1.517 1 92.5 300 VAL B CA 1
ATOM 5108 C C . VAL B 1 300 ? -3.771 7.859 1.628 1 92.5 300 VAL B C 1
ATOM 5110 O O . VAL B 1 300 ? -4.633 8.523 1.043 1 92.5 300 VAL B O 1
ATOM 5113 N N . ARG B 1 301 ? -2.797 8.383 2.338 1 93.69 301 ARG B N 1
ATOM 5114 C CA . ARG B 1 301 ? -2.895 9.82 2.588 1 93.69 301 ARG B CA 1
ATOM 5115 C C . ARG B 1 301 ? -1.635 10.547 2.129 1 93.69 301 ARG B C 1
ATOM 5117 O O . ARG B 1 301 ? -1.601 11.773 2.084 1 93.69 301 ARG B O 1
ATOM 5124 N N . ALA B 1 302 ? -0.551 9.852 1.819 1 92.62 302 ALA B N 1
ATOM 5125 C CA . ALA B 1 302 ? 0.73 10.445 1.445 1 92.62 302 ALA B CA 1
ATOM 5126 C C . ALA B 1 302 ? 0.865 10.547 -0.071 1 92.62 302 ALA B C 1
ATOM 5128 O O . ALA B 1 302 ? 1.877 10.133 -0.64 1 92.62 302 ALA B O 1
ATOM 5129 N N . CYS B 1 303 ? -0.125 11.016 -0.733 1 92.69 303 CYS B N 1
ATOM 5130 C CA . CYS B 1 303 ? -0.104 11.133 -2.188 1 92.69 303 CYS B CA 1
ATOM 5131 C C . CYS B 1 303 ? -0.69 12.469 -2.635 1 92.69 303 CYS B C 1
ATOM 5133 O O . CYS B 1 303 ? -1.195 13.234 -1.813 1 92.69 303 CYS B O 1
ATOM 5135 N N . ARG B 1 304 ? -0.513 12.727 -3.914 1 93.44 304 ARG B N 1
ATOM 5136 C CA . ARG B 1 304 ? -1.07 13.953 -4.488 1 93.44 304 ARG B CA 1
ATOM 5137 C C . ARG B 1 304 ? -2.588 13.859 -4.609 1 93.44 304 ARG B C 1
ATOM 5139 O O . ARG B 1 304 ? -3.135 12.766 -4.777 1 93.44 304 ARG B O 1
ATOM 5146 N N . ALA B 1 305 ? -3.211 15.008 -4.523 1 95.94 305 ALA B N 1
ATOM 5147 C CA . ALA B 1 305 ? -4.664 15.055 -4.648 1 95.94 305 ALA B CA 1
ATOM 5148 C C . ALA B 1 305 ? -5.109 14.648 -6.051 1 95.94 305 ALA B C 1
ATOM 5150 O O . ALA B 1 305 ? -4.469 15.008 -7.039 1 95.94 305 ALA B O 1
ATOM 5151 N N . ASN B 1 306 ? -6.168 13.883 -6.133 1 95.31 306 ASN B N 1
ATOM 5152 C CA . ASN B 1 306 ? -6.789 13.664 -7.434 1 95.31 306 ASN B CA 1
ATOM 5153 C C . ASN B 1 306 ? -7.504 14.914 -7.938 1 95.31 306 ASN B C 1
ATOM 5155 O O . ASN B 1 306 ? -7.465 15.961 -7.285 1 95.31 306 ASN B O 1
ATOM 5159 N N . ALA B 1 307 ? -8.156 14.867 -9.117 1 91.56 307 ALA B N 1
ATOM 5160 C CA . ALA B 1 307 ? -8.734 16.031 -9.766 1 91.56 307 ALA B CA 1
ATOM 5161 C C . ALA B 1 307 ? -9.844 16.641 -8.906 1 91.56 307 ALA B C 1
ATOM 5163 O O . ALA B 1 307 ? -9.922 17.859 -8.742 1 91.56 307 ALA B O 1
ATOM 5164 N N . SER B 1 308 ? -10.664 15.75 -8.32 1 94.75 308 SER B N 1
ATOM 5165 C CA . SER B 1 308 ? -11.797 16.219 -7.516 1 94.75 308 SER B CA 1
ATOM 5166 C C . SER B 1 308 ? -11.32 16.984 -6.289 1 94.75 308 SER B C 1
ATOM 5168 O O . SER B 1 308 ? -11.781 18.094 -6.031 1 94.75 308 SER B O 1
ATOM 5170 N N . ASP B 1 309 ? -10.383 16.406 -5.516 1 97.06 309 ASP B N 1
ATOM 5171 C CA . ASP B 1 309 ? -9.852 17.062 -4.324 1 97.06 309 ASP B CA 1
ATOM 5172 C C . ASP B 1 309 ? -9.07 18.312 -4.695 1 97.06 309 ASP B C 1
ATOM 5174 O O . ASP B 1 309 ? -9.094 19.312 -3.965 1 97.06 309 ASP B O 1
ATOM 5178 N N . ALA B 1 310 ? -8.406 18.328 -5.812 1 96.06 310 ALA B N 1
ATOM 5179 C CA . ALA B 1 310 ? -7.637 19.5 -6.246 1 96.06 310 ALA B CA 1
ATOM 5180 C C . ALA B 1 310 ? -8.547 20.688 -6.504 1 96.06 310 ALA B C 1
ATOM 5182 O O . ALA B 1 310 ? -8.242 21.812 -6.102 1 96.06 310 ALA B O 1
ATOM 5183 N N . ILE B 1 311 ? -9.641 20.484 -7.141 1 94.62 311 ILE B N 1
ATOM 5184 C CA . ILE B 1 311 ? -10.609 21.531 -7.422 1 94.62 311 ILE B CA 1
ATOM 5185 C C . ILE B 1 311 ? -11.203 22.062 -6.117 1 94.62 311 ILE B C 1
ATOM 5187 O O . ILE B 1 311 ? -11.297 23.266 -5.914 1 94.62 311 ILE B O 1
ATOM 5191 N N . LEU B 1 312 ? -11.555 21.094 -5.273 1 96.62 312 LEU B N 1
ATOM 5192 C CA . LEU B 1 312 ? -12.094 21.484 -3.973 1 96.62 312 LEU B CA 1
ATOM 5193 C C . LEU B 1 312 ? -11.094 22.344 -3.207 1 96.62 312 LEU B C 1
ATOM 5195 O O . LEU B 1 312 ? -11.469 23.375 -2.639 1 96.62 312 LEU B O 1
ATOM 5199 N N . CYS B 1 313 ? -9.828 21.906 -3.188 1 97.56 313 CYS B N 1
ATOM 5200 C CA . CYS B 1 313 ? -8.773 22.641 -2.49 1 97.56 313 CYS B CA 1
ATOM 5201 C C . CYS B 1 313 ? -8.609 24.047 -3.059 1 97.56 313 CYS B C 1
ATOM 5203 O O . CYS B 1 313 ? -8.391 25 -2.312 1 97.56 313 CYS B O 1
ATOM 5205 N N . THR B 1 314 ? -8.711 24.203 -4.359 1 95.5 314 THR B N 1
ATOM 5206 C CA . THR B 1 314 ? -8.602 25.5 -5.023 1 95.5 314 THR B CA 1
ATOM 5207 C C . THR B 1 314 ? -9.688 26.453 -4.523 1 95.5 314 THR B C 1
ATOM 5209 O O . THR B 1 314 ? -9.383 27.578 -4.113 1 95.5 314 THR B O 1
ATOM 5212 N N . VAL B 1 315 ? -10.859 26 -4.484 1 96.06 315 VAL B N 1
ATOM 5213 C CA . VAL B 1 315 ? -12 26.828 -4.117 1 96.06 315 VAL B CA 1
ATOM 5214 C C . VAL B 1 315 ? -11.93 27.172 -2.629 1 96.06 315 VAL B C 1
ATOM 5216 O O . VAL B 1 315 ? -12.141 28.328 -2.238 1 96.06 315 VAL B O 1
ATOM 5219 N N . LEU B 1 316 ? -11.633 26.203 -1.813 1 97.56 316 LEU B N 1
ATOM 5220 C CA . LEU B 1 316 ? -11.57 26.422 -0.373 1 97.56 316 LEU B CA 1
ATOM 5221 C C . LEU B 1 316 ? -10.461 27.406 -0.026 1 97.56 316 LEU B C 1
ATOM 5223 O O . LEU B 1 316 ? -10.648 28.281 0.83 1 97.56 316 LEU B O 1
ATOM 5227 N N . GLY B 1 317 ? -9.266 27.25 -0.673 1 97.94 317 GLY B N 1
ATOM 5228 C CA . GLY B 1 317 ? -8.156 28.172 -0.442 1 97.94 317 GLY B CA 1
ATOM 5229 C C . GLY B 1 317 ? -8.477 29.594 -0.824 1 97.94 317 GLY B C 1
ATOM 5230 O O . GLY B 1 317 ? -8.211 30.531 -0.055 1 97.94 317 GLY B O 1
ATOM 5231 N N . GLN B 1 318 ? -9.07 29.797 -1.979 1 96.38 318 GLN B N 1
ATOM 5232 C CA . GLN B 1 318 ? -9.461 31.125 -2.432 1 96.38 318 GLN B CA 1
ATOM 5233 C C . GLN B 1 318 ? -10.492 31.75 -1.493 1 96.38 318 GLN B C 1
ATOM 5235 O O . GLN B 1 318 ? -10.352 32.906 -1.085 1 96.38 318 GLN B O 1
ATOM 5240 N N . ASN B 1 319 ? -11.453 30.938 -1.155 1 97.12 319 ASN B N 1
ATOM 5241 C CA . ASN B 1 319 ? -12.523 31.438 -0.295 1 97.12 319 ASN B CA 1
ATOM 5242 C C . ASN B 1 319 ? -12.008 31.797 1.093 1 97.12 319 ASN B C 1
ATOM 5244 O O . ASN B 1 319 ? -12.516 32.719 1.723 1 97.12 319 ASN B O 1
ATOM 5248 N N . ALA B 1 320 ? -11.047 31.031 1.538 1 98.06 320 ALA B N 1
ATOM 5249 C CA . ALA B 1 320 ? -10.461 31.375 2.834 1 98.06 320 ALA B CA 1
ATOM 5250 C C . ALA B 1 320 ? -9.898 32.781 2.83 1 98.06 320 ALA B C 1
ATOM 5252 O O . ALA B 1 320 ? -10.133 33.562 3.768 1 98.06 320 ALA B O 1
ATOM 5253 N N . VAL B 1 321 ? -9.219 33.188 1.78 1 97.38 321 VAL B N 1
ATOM 5254 C CA . VAL B 1 321 ? -8.617 34.5 1.658 1 97.38 321 VAL B CA 1
ATOM 5255 C C . VAL B 1 321 ? -9.711 35.562 1.523 1 97.38 321 VAL B C 1
ATOM 5257 O O . VAL B 1 321 ? -9.656 36.594 2.18 1 97.38 321 VAL B O 1
ATOM 5260 N N . HIS B 1 322 ? -10.719 35.281 0.714 1 95.75 322 HIS B N 1
ATOM 5261 C CA . HIS B 1 322 ? -11.836 36.219 0.576 1 95.75 322 HIS B CA 1
ATOM 5262 C C . HIS B 1 322 ? -12.516 36.469 1.92 1 95.75 322 HIS B C 1
ATOM 5264 O O . HIS B 1 322 ? -12.883 37.625 2.229 1 95.75 322 HIS B O 1
ATOM 5270 N N . GLY B 1 323 ? -12.68 35.406 2.66 1 95.94 323 GLY B N 1
ATOM 5271 C CA . GLY B 1 323 ? -13.281 35.562 3.977 1 95.94 323 GLY B CA 1
ATOM 5272 C C . GLY B 1 323 ? -12.477 36.438 4.91 1 95.94 323 GLY B C 1
ATOM 5273 O O . GLY B 1 323 ? -13.039 37.281 5.629 1 95.94 323 GLY B O 1
ATOM 5274 N N . ALA B 1 324 ? -11.195 36.25 4.91 1 96.56 324 ALA B N 1
ATOM 5275 C CA . ALA B 1 324 ? -10.312 37.094 5.742 1 96.56 324 ALA B CA 1
ATOM 5276 C C . ALA B 1 324 ? -10.406 38.562 5.348 1 96.56 324 ALA B C 1
ATOM 5278 O O . ALA B 1 324 ? -10.5 39.438 6.211 1 96.56 324 ALA B O 1
ATOM 5279 N N . PHE B 1 325 ? -10.406 38.875 4.086 1 95.12 325 PHE B N 1
ATOM 5280 C CA . PHE B 1 325 ? -10.445 40.25 3.6 1 95.12 325 PHE B CA 1
ATOM 5281 C C . PHE B 1 325 ? -11.805 40.906 3.857 1 95.12 325 PHE B C 1
ATOM 5283 O O . PHE B 1 325 ? -11.93 42.125 3.922 1 95.12 325 PHE B O 1
ATOM 5290 N N . ALA B 1 326 ? -12.82 40.031 3.961 1 93.88 326 ALA B N 1
ATOM 5291 C CA . ALA B 1 326 ? -14.148 40.5 4.316 1 93.88 326 ALA B CA 1
ATOM 5292 C C . ALA B 1 326 ? -14.227 40.844 5.801 1 93.88 326 ALA B C 1
ATOM 5294 O O . ALA B 1 326 ? -15.227 41.406 6.266 1 93.88 326 ALA B O 1
ATOM 5295 N N . GLY B 1 327 ? -13.195 40.5 6.59 1 92.69 327 GLY B N 1
ATOM 5296 C CA . GLY B 1 327 ? -13.141 40.812 8.008 1 92.69 327 GLY B CA 1
ATOM 5297 C C . GLY B 1 327 ? -13.664 39.688 8.883 1 92.69 327 GLY B C 1
ATOM 5298 O O . GLY B 1 327 ? -13.789 39.844 10.102 1 92.69 327 GLY B O 1
ATOM 5299 N N . PHE B 1 328 ? -13.969 38.594 8.242 1 94.94 328 PHE B N 1
ATOM 5300 C CA . PHE B 1 328 ? -14.461 37.469 9.016 1 94.94 328 PHE B CA 1
ATOM 5301 C C . PHE B 1 328 ? -13.328 36.812 9.781 1 94.94 328 PHE B C 1
ATOM 5303 O O . PHE B 1 328 ? -12.188 36.781 9.32 1 94.94 328 PHE B O 1
ATOM 5310 N N . SER B 1 329 ? -13.641 36.312 10.953 1 96.94 329 SER B N 1
ATOM 5311 C CA . SER B 1 329 ? -12.727 35.562 11.805 1 96.94 329 SER B CA 1
ATOM 5312 C C . SER B 1 329 ? -13.477 34.469 12.578 1 96.94 329 SER B C 1
ATOM 5314 O O . SER B 1 329 ? -14.68 34.594 12.805 1 96.94 329 SER B O 1
ATOM 5316 N N . GLY B 1 330 ? -12.719 33.438 12.922 1 97.62 330 GLY B N 1
ATOM 5317 C CA . GLY B 1 330 ? -13.359 32.312 13.602 1 97.62 330 GLY B CA 1
ATOM 5318 C C . GLY B 1 330 ? -14.273 31.5 12.695 1 97.62 330 GLY B C 1
ATOM 5319 O O . GLY B 1 330 ? -15.297 30.984 13.148 1 97.62 330 GLY B O 1
ATOM 5320 N N . ILE B 1 331 ? -13.922 31.5 11.406 1 97.5 331 ILE B N 1
ATOM 5321 C CA . ILE B 1 331 ? -14.766 30.812 10.43 1 97.5 331 ILE B CA 1
ATOM 5322 C C . ILE B 1 331 ? -13.961 29.734 9.719 1 97.5 331 ILE B C 1
ATOM 5324 O O . ILE B 1 331 ? -12.734 29.672 9.852 1 97.5 331 ILE B O 1
ATOM 5328 N N . THR B 1 332 ? -14.703 28.859 9.047 1 97.75 332 THR B N 1
ATOM 5329 C CA . THR B 1 332 ? -14.102 27.875 8.164 1 97.75 332 THR B CA 1
ATOM 5330 C C . THR B 1 332 ? -14.742 27.922 6.777 1 97.75 332 THR B C 1
ATOM 5332 O O . THR B 1 332 ? -15.945 28.141 6.652 1 97.75 332 THR B O 1
ATOM 5335 N N . SER B 1 333 ? -13.891 27.891 5.777 1 96.69 333 SER B N 1
ATOM 5336 C CA . SER B 1 333 ? -14.375 27.734 4.406 1 96.69 333 SER B CA 1
ATOM 5337 C C . SER B 1 333 ? -14.766 26.281 4.125 1 96.69 333 SER B C 1
ATOM 5339 O O . SER B 1 333 ? -13.992 25.359 4.398 1 96.69 333 SER B O 1
ATOM 5341 N N . CYS B 1 334 ? -15.961 26.062 3.623 1 95.81 334 CYS B N 1
ATOM 5342 C CA . CYS B 1 334 ? -16.375 24.672 3.43 1 95.81 334 CYS B CA 1
ATOM 5343 C C . CYS B 1 334 ? -17.453 24.578 2.352 1 95.81 334 CYS B C 1
ATOM 5345 O O . CYS B 1 334 ? -17.828 25.578 1.749 1 95.81 334 CYS B O 1
ATOM 5347 N N . ILE B 1 335 ? -17.781 23.344 1.999 1 94.06 335 ILE B N 1
ATOM 5348 C CA . ILE B 1 335 ? -18.891 23.047 1.089 1 94.06 335 ILE B CA 1
ATOM 5349 C C . ILE B 1 335 ? -20.031 22.391 1.859 1 94.06 335 ILE B C 1
ATOM 5351 O O . ILE B 1 335 ? -19.812 21.406 2.562 1 94.06 335 ILE B O 1
ATOM 5355 N N . CYS B 1 336 ? -21.172 23.016 1.825 1 93.12 336 CYS B N 1
ATOM 5356 C CA . CYS B 1 336 ? -22.391 22.562 2.48 1 93.12 336 CYS B CA 1
ATOM 5357 C C . CYS B 1 336 ? -23.562 22.562 1.509 1 93.12 336 CYS B C 1
ATOM 5359 O O . CYS B 1 336 ? -23.906 23.594 0.93 1 93.12 336 CYS B O 1
ATOM 5361 N N . ASN B 1 337 ? -24.203 21.438 1.297 1 90.81 337 ASN B N 1
ATOM 5362 C CA . ASN B 1 337 ? -25.312 21.281 0.372 1 90.81 337 ASN B CA 1
ATOM 5363 C C . ASN B 1 337 ? -24.969 21.828 -1.015 1 90.81 337 ASN B C 1
ATOM 5365 O O . ASN B 1 337 ? -25.688 22.656 -1.561 1 90.81 337 ASN B O 1
ATOM 5369 N N . THR B 1 338 ? -23.781 21.578 -1.421 1 88.38 338 THR B N 1
ATOM 5370 C CA . THR B 1 338 ? -23.297 21.828 -2.77 1 88.38 338 THR B CA 1
ATOM 5371 C C . THR B 1 338 ? -22.969 23.297 -2.957 1 88.38 338 THR B C 1
ATOM 5373 O O . THR B 1 338 ? -22.672 23.75 -4.07 1 88.38 338 THR B O 1
ATOM 5376 N N . HIS B 1 339 ? -22.984 23.984 -1.866 1 92.31 339 HIS B N 1
ATOM 5377 C CA . HIS B 1 339 ? -22.609 25.391 -1.918 1 92.31 339 HIS B CA 1
ATOM 5378 C C . HIS B 1 339 ? -21.375 25.672 -1.057 1 92.31 339 HIS B C 1
ATOM 5380 O O . HIS B 1 339 ? -21.234 25.109 0.033 1 92.31 339 HIS B O 1
ATOM 5386 N N . TYR B 1 340 ? -20.578 26.469 -1.607 1 93.31 340 TYR B N 1
ATOM 5387 C CA . TYR B 1 340 ? -19.438 26.938 -0.829 1 93.31 340 TYR B CA 1
ATOM 5388 C C . TYR B 1 340 ? -19.844 28.031 0.147 1 93.31 340 TYR B C 1
ATOM 5390 O O . TYR B 1 340 ? -20.391 29.047 -0.258 1 93.31 340 TYR B O 1
ATOM 5398 N N . VAL B 1 341 ? -19.609 27.828 1.425 1 94.69 341 VAL B N 1
ATOM 5399 C CA . VAL B 1 341 ? -20.078 28.766 2.441 1 94.69 341 VAL B CA 1
ATOM 5400 C C . VAL B 1 341 ? -19.031 28.922 3.535 1 94.69 341 VAL B C 1
ATOM 5402 O O . VAL B 1 341 ? -18.016 28.219 3.523 1 94.69 341 VAL B O 1
ATOM 5405 N N . TYR B 1 342 ? -19.234 29.922 4.348 1 96.06 342 TYR B N 1
ATOM 5406 C CA . TYR B 1 342 ? -18.484 30.078 5.598 1 96.06 342 TYR B CA 1
ATOM 5407 C C . TYR B 1 342 ? -19.312 29.609 6.785 1 96.06 342 TYR B C 1
ATOM 5409 O O . TYR B 1 342 ? -20.516 29.906 6.875 1 96.06 342 TYR B O 1
ATOM 5417 N N . LEU B 1 343 ? -18.766 28.844 7.578 1 96.12 343 LEU B N 1
ATOM 5418 C CA . LEU B 1 343 ? -19.406 28.453 8.828 1 96.12 343 LEU B CA 1
ATOM 5419 C C . LEU B 1 343 ? -18.562 28.891 10.031 1 96.12 343 LEU B C 1
ATOM 5421 O O . LEU B 1 343 ? -17.328 28.844 9.969 1 96.12 343 LEU B O 1
ATOM 5425 N N . PRO B 1 344 ? -19.266 29.375 11.156 1 96.56 344 PRO B N 1
ATOM 5426 C CA . PRO B 1 344 ? -18.5 29.562 12.383 1 96.56 344 PRO B CA 1
ATOM 5427 C C . PRO B 1 344 ? -17.812 28.266 12.844 1 96.56 344 PRO B C 1
ATOM 5429 O O . PRO B 1 344 ? -18.438 27.203 12.844 1 96.56 344 PRO B O 1
ATOM 5432 N N . VAL B 1 345 ? -16.594 28.359 13.242 1 97.06 345 VAL B N 1
ATOM 5433 C CA . VAL B 1 345 ? -15.828 27.188 13.656 1 97.06 345 VAL B CA 1
ATOM 5434 C C . VAL B 1 345 ? -16.562 26.484 14.805 1 97.06 345 VAL B C 1
ATOM 5436 O O . VAL B 1 345 ? -16.547 25.266 14.898 1 97.06 345 VAL B O 1
ATOM 5439 N N . THR B 1 346 ? -17.234 27.219 15.648 1 96.06 346 THR B N 1
ATOM 5440 C CA . THR B 1 346 ? -17.938 26.688 16.812 1 96.06 346 THR B CA 1
ATOM 5441 C C . THR B 1 346 ? -19 25.672 16.391 1 96.06 346 THR B C 1
ATOM 5443 O O . THR B 1 346 ? -19.328 24.766 17.141 1 96.06 346 THR B O 1
ATOM 5446 N N . GLN B 1 347 ? -19.469 25.781 15.195 1 94.44 347 GLN B N 1
ATOM 5447 C CA . GLN B 1 347 ? -20.547 24.922 14.719 1 94.44 347 GLN B CA 1
ATOM 5448 C C . GLN B 1 347 ? -20 23.609 14.164 1 94.44 347 GLN B C 1
ATOM 5450 O O . GLN B 1 347 ? -20.75 22.641 13.992 1 94.44 347 GLN B O 1
ATOM 5455 N N . VAL B 1 348 ? -18.703 23.609 13.938 1 93.94 348 VAL B N 1
ATOM 5456 C CA . VAL B 1 348 ? -18.188 22.453 13.219 1 93.94 348 VAL B CA 1
ATOM 5457 C C . VAL B 1 348 ? -17.234 21.672 14.117 1 93.94 348 VAL B C 1
ATOM 5459 O O . VAL B 1 348 ? -16.547 20.766 13.656 1 93.94 348 VAL B O 1
ATOM 5462 N N . ILE B 1 349 ? -17.141 21.984 15.375 1 91.69 349 ILE B N 1
ATOM 5463 C CA . ILE B 1 349 ? -16.234 21.281 16.281 1 91.69 349 ILE B CA 1
ATOM 5464 C C . ILE B 1 349 ? -17.047 20.594 17.375 1 91.69 349 ILE B C 1
ATOM 5466 O O . ILE B 1 349 ? -16.5 20.141 18.375 1 91.69 349 ILE B O 1
ATOM 5470 N N . THR B 1 350 ? -18.344 20.531 17.344 1 85.75 350 THR B N 1
ATOM 5471 C CA . THR B 1 350 ? -19.219 19.984 18.375 1 85.75 350 THR B CA 1
ATOM 5472 C C . THR B 1 350 ? -19.047 18.484 18.484 1 85.75 350 THR B C 1
ATOM 5474 O O . THR B 1 350 ? -18.797 17.953 19.562 1 85.75 350 THR B O 1
ATOM 5477 N N . ALA B 1 351 ? -19.281 17.734 17.453 1 84.62 351 ALA B N 1
ATOM 5478 C CA . ALA B 1 351 ? -19.094 16.281 17.438 1 84.62 351 ALA B CA 1
ATOM 5479 C C . ALA B 1 351 ? -18.641 15.812 16.062 1 84.62 351 ALA B C 1
ATOM 5481 O O . ALA B 1 351 ? -19.031 16.375 15.039 1 84.62 351 ALA B O 1
ATOM 5482 N N . PRO B 1 352 ? -17.781 14.766 16.203 1 86.69 352 PRO B N 1
ATOM 5483 C CA . PRO B 1 352 ? -17.359 14.25 14.891 1 86.69 352 PRO B CA 1
ATOM 5484 C C . PRO B 1 352 ? -18.516 13.633 14.102 1 86.69 352 PRO B C 1
ATOM 5486 O O . PRO B 1 352 ? -19.391 12.984 14.68 1 86.69 352 PRO B O 1
ATOM 5489 N N . LYS B 1 353 ? -18.516 13.977 12.859 1 91.44 353 LYS B N 1
ATOM 5490 C CA . LYS B 1 353 ? -19.453 13.383 11.922 1 91.44 353 LYS B CA 1
ATOM 5491 C C . LYS B 1 353 ? -19.203 11.883 11.766 1 91.44 353 LYS B C 1
ATOM 5493 O O . LYS B 1 353 ? -18.062 11.445 11.711 1 91.44 353 LYS B O 1
ATOM 5498 N N . ARG B 1 354 ? -20.281 11.07 11.781 1 93.25 354 ARG B N 1
ATOM 5499 C CA . ARG B 1 354 ? -20.203 9.617 11.648 1 93.25 354 ARG B CA 1
ATOM 5500 C C . ARG B 1 354 ? -21.109 9.117 10.539 1 93.25 354 ARG B C 1
ATOM 5502 O O . ARG B 1 354 ? -22.047 9.82 10.125 1 93.25 354 ARG B O 1
ATOM 5509 N N . VAL B 1 355 ? -20.812 7.914 10.109 1 95.12 355 VAL B N 1
ATOM 5510 C CA . VAL B 1 355 ? -21.672 7.301 9.102 1 95.12 355 VAL B CA 1
ATOM 5511 C C . VAL B 1 355 ? -23.062 7.055 9.695 1 95.12 355 VAL B C 1
ATOM 5513 O O . VAL B 1 355 ? -23.188 6.547 10.812 1 95.12 355 VAL B O 1
ATOM 5516 N N . ASN B 1 356 ? -24.094 7.539 9 1 94 356 ASN B N 1
ATOM 5517 C CA . ASN B 1 356 ? -25.453 7.172 9.375 1 94 356 ASN B CA 1
ATOM 5518 C C . ASN B 1 356 ? -25.781 5.742 8.961 1 94 356 ASN B C 1
ATOM 5520 O O . ASN B 1 356 ? -26.078 5.48 7.789 1 94 356 ASN B O 1
ATOM 5524 N N . HIS B 1 357 ? -25.797 4.832 9.906 1 92.31 357 HIS B N 1
ATOM 5525 C CA . HIS B 1 357 ? -25.953 3.416 9.602 1 92.31 357 HIS B CA 1
ATOM 5526 C C . HIS B 1 357 ? -27.391 3.107 9.172 1 92.31 357 HIS B C 1
ATOM 5528 O O . HIS B 1 357 ? -27.672 2.008 8.695 1 92.31 357 HIS B O 1
ATOM 5534 N N . LYS B 1 358 ? -28.281 4.078 9.32 1 91.5 358 LYS B N 1
ATOM 5535 C CA . LYS B 1 358 ? -29.656 3.938 8.836 1 91.5 358 LYS B CA 1
ATOM 5536 C C . LYS B 1 358 ? -29.859 4.73 7.547 1 91.5 358 LYS B C 1
ATOM 5538 O O . LYS B 1 358 ? -30.969 4.781 7.02 1 91.5 358 LYS B O 1
ATOM 5543 N N . GLY B 1 359 ? -28.812 5.297 7.094 1 91.69 359 GLY B N 1
ATOM 5544 C CA . GLY B 1 359 ? -28.922 6.152 5.918 1 91.69 359 GLY B CA 1
ATOM 5545 C C . GLY B 1 359 ? -28.844 5.383 4.613 1 91.69 359 GLY B C 1
ATOM 5546 O O . GLY B 1 359 ? -28.516 4.191 4.609 1 91.69 359 GLY B O 1
ATOM 5547 N N . ARG B 1 360 ? -29.078 6.086 3.518 1 90 360 ARG B N 1
ATOM 5548 C CA . ARG B 1 360 ? -29.172 5.492 2.188 1 90 360 ARG B CA 1
ATOM 5549 C C . ARG B 1 360 ? -27.812 4.957 1.738 1 90 360 ARG B C 1
ATOM 5551 O O . ARG B 1 360 ? -27.734 3.908 1.097 1 90 360 ARG B O 1
ATOM 5558 N N . MET B 1 361 ? -26.828 5.688 2.102 1 90.62 361 MET B N 1
ATOM 5559 C CA . MET B 1 361 ? -25.5 5.301 1.623 1 90.62 361 MET B CA 1
ATOM 5560 C C . MET B 1 361 ? -25.078 3.967 2.225 1 90.62 361 MET B C 1
ATOM 5562 O O . MET B 1 361 ? -24.547 3.104 1.521 1 90.62 361 MET B O 1
ATOM 5566 N N . TRP B 1 362 ? -25.266 3.779 3.459 1 94.06 362 TRP B N 1
ATOM 5567 C CA . TRP B 1 362 ? -24.922 2.514 4.098 1 94.06 362 TRP B CA 1
ATOM 5568 C C . TRP B 1 362 ? -25.781 1.379 3.557 1 94.06 362 TRP B C 1
ATOM 5570 O O . TRP B 1 362 ? -25.297 0.272 3.326 1 94.06 362 TRP B O 1
ATOM 5580 N N . HIS B 1 363 ? -27.047 1.629 3.301 1 93.31 363 HIS B N 1
ATOM 5581 C CA . HIS B 1 363 ? -27.938 0.617 2.736 1 93.31 363 HIS B CA 1
ATOM 5582 C C . HIS B 1 363 ? -27.469 0.176 1.356 1 93.31 363 HIS B C 1
ATOM 5584 O O . HIS B 1 363 ? -27.562 -1.002 1.007 1 93.31 363 HIS B O 1
ATOM 5590 N N . ARG B 1 364 ? -27.016 1.149 0.626 1 92.38 364 ARG B N 1
ATOM 5591 C CA . ARG B 1 364 ? -26.438 0.81 -0.67 1 92.38 364 ARG B CA 1
ATOM 5592 C C . ARG B 1 364 ? -25.234 -0.112 -0.509 1 92.38 364 ARG B C 1
ATOM 5594 O O . ARG B 1 364 ? -25.047 -1.038 -1.3 1 92.38 364 ARG B O 1
ATOM 5601 N N . CYS B 1 365 ? -24.391 0.204 0.502 1 93.94 365 CYS B N 1
ATOM 5602 C CA . CYS B 1 365 ? -23.234 -0.625 0.779 1 93.94 365 CYS B CA 1
ATOM 5603 C C . CYS B 1 365 ? -23.641 -2.045 1.146 1 93.94 365 CYS B C 1
ATOM 5605 O O . CYS B 1 365 ? -23.062 -3.014 0.652 1 93.94 365 CYS B O 1
ATOM 5607 N N . LEU B 1 366 ? -24.688 -2.168 1.949 1 93.75 366 LEU B N 1
ATOM 5608 C CA . LEU B 1 366 ? -25.188 -3.475 2.361 1 93.75 366 LEU B CA 1
ATOM 5609 C C . LEU B 1 366 ? -25.75 -4.242 1.168 1 93.75 366 LEU B C 1
ATOM 5611 O O . LEU B 1 366 ? -25.547 -5.457 1.06 1 93.75 366 LEU B O 1
ATOM 5615 N N . THR B 1 367 ? -26.406 -3.555 0.306 1 93.38 367 THR B N 1
ATOM 5616 C CA . THR B 1 367 ? -26.938 -4.184 -0.897 1 93.38 367 THR B CA 1
ATOM 5617 C C . THR B 1 367 ? -25.797 -4.656 -1.806 1 93.38 367 THR B C 1
ATOM 5619 O O . THR B 1 367 ? -25.891 -5.73 -2.404 1 93.38 367 THR B O 1
ATOM 5622 N N . SER B 1 368 ? -24.812 -3.85 -1.872 1 92.88 368 SER B N 1
ATOM 5623 C CA . SER B 1 368 ? -23.688 -4.18 -2.73 1 92.88 368 SER B CA 1
ATOM 5624 C C . SER B 1 368 ? -22.922 -5.383 -2.193 1 92.88 368 SER B C 1
ATOM 5626 O O . SER B 1 368 ? -22.484 -6.242 -2.963 1 92.88 368 SER B O 1
ATOM 5628 N N . THR B 1 369 ? -22.688 -5.477 -0.902 1 94.31 369 THR B N 1
ATOM 5629 C CA . THR B 1 369 ? -21.906 -6.547 -0.295 1 94.31 369 THR B CA 1
ATOM 5630 C C . THR B 1 369 ? -22.75 -7.809 -0.139 1 94.31 369 THR B C 1
ATOM 5632 O O . THR B 1 369 ? -22.219 -8.922 -0.138 1 94.31 369 THR B O 1
ATOM 5635 N N . GLY B 1 370 ? -24.062 -7.586 0.085 1 92.69 370 GLY B N 1
ATOM 5636 C CA . GLY B 1 370 ? -24.938 -8.703 0.366 1 92.69 370 GLY B CA 1
ATOM 5637 C C . GLY B 1 370 ? -24.75 -9.289 1.75 1 92.69 370 GLY B C 1
ATOM 5638 O O . GLY B 1 370 ? -25.172 -10.414 2.023 1 92.69 370 GLY B O 1
ATOM 5639 N N . GLN B 1 371 ? -24.047 -8.5 2.58 1 94.25 371 GLN B N 1
ATOM 5640 C CA . GLN B 1 371 ? -23.75 -9.039 3.9 1 94.25 371 GLN B CA 1
ATOM 5641 C C . GLN B 1 371 ? -24.969 -8.977 4.809 1 94.25 371 GLN B C 1
ATOM 5643 O O . GLN B 1 371 ? -25.812 -8.086 4.668 1 94.25 371 GLN B O 1
ATOM 5648 N N . PRO B 1 372 ? -25.062 -9.898 5.73 1 93.38 372 PRO B N 1
ATOM 5649 C CA . PRO B 1 372 ? -26.125 -9.844 6.738 1 93.38 372 PRO B CA 1
ATOM 5650 C C . PRO B 1 372 ? -25.781 -8.93 7.914 1 93.38 372 PRO B C 1
ATOM 5652 O O . PRO B 1 372 ? -24.734 -8.266 7.898 1 93.38 372 PRO B O 1
ATOM 5655 N N . ASP B 1 373 ? -26.734 -8.828 8.773 1 89.62 373 ASP B N 1
ATOM 5656 C CA . ASP B 1 373 ? -26.453 -8.203 10.062 1 89.62 373 ASP B CA 1
ATOM 5657 C C . ASP B 1 373 ? -25.703 -9.156 10.984 1 89.62 373 ASP B C 1
ATOM 5659 O O . ASP B 1 373 ? -26.094 -10.305 11.164 1 89.62 373 ASP B O 1
ATOM 5663 N N . PHE B 1 374 ? -24.562 -8.742 11.438 1 89.44 374 PHE B N 1
ATOM 5664 C CA . PHE B 1 374 ? -23.703 -9.617 12.234 1 89.44 374 PHE B CA 1
ATOM 5665 C C . PHE B 1 374 ? -24.016 -9.477 13.719 1 89.44 374 PHE B C 1
ATOM 5667 O O . PHE B 1 374 ? -23.109 -9.5 14.555 1 89.44 374 PHE B O 1
ATOM 5674 N N . ARG B 1 375 ? -25.266 -9.375 14.117 1 81.81 375 ARG B N 1
ATOM 5675 C CA . ARG B 1 375 ? -25.688 -9.289 15.516 1 81.81 375 ARG B CA 1
ATOM 5676 C C . ARG B 1 375 ? -26.344 -10.594 15.977 1 81.81 375 ARG B C 1
ATOM 5678 O O . ARG B 1 375 ? -26.922 -11.32 15.172 1 81.81 375 ARG B O 1
#

Sequence (750 aa):
MVHRAGPRKDIYYEPNEVKAAIVTCGGLCPGLNDVIRQVVFTLETYGVKNIVGIPFGFRGFFEKGLKEMPLSRNLVENINLAGGSFLGVSRGGPKTSEIVDSIQARRIDMLFVLGGNGTHAGANAIHDECRKRKLKVSVVAVPKTIDNDIPLMDKTFGFDTAVEEAQRAINSAYIEARSAYHGIGLVKLMGRSSGFIAMHASLSSGQVDVCLIPEVSFALDGEYGVLQHLEQLIKNKGFCVVCVAEAAGQELLQNSGATDASGNAILSDIGVHMQQKIKTHFKGIGVHADIKYIDPTYMVRACRANASDAILCTVLGQNAVHGAFAGFSGITSCICNTHYVYLPVTQVITAPKRVNHKGRMWHRCLTSTGQPDFRMVHRAGPRKDIYYEPNEVKAAIVTCGGLCPGLNDVIRQVVFTLETYGVKNIVGIPFGFRGFFEKGLKEMPLSRNLVENINLAGGSFLGVSRGGPKTSEIVDSIQARRIDMLFVLGGNGTHAGANAIHDECRKRKLKVSVVAVPKTIDNDIPLMDKTFGFDTAVEEAQRAINSAYIEARSAYHGIGLVKLMGRSSGFIAMHASLSSGQVDVCLIPEVSFALDGEYGVLQHLEQLIKNKGFCVVCVAEAAGQELLQNSGATDASGNAILSDIGVHMQQKIKTHFKGIGVHADIKYIDPTYMVRACRANASDAILCTVLGQNAVHGAFAGFSGITSCICNTHYVYLPVTQVITAPKRVNHKGRMWHRCLTSTGQPDFR

Fo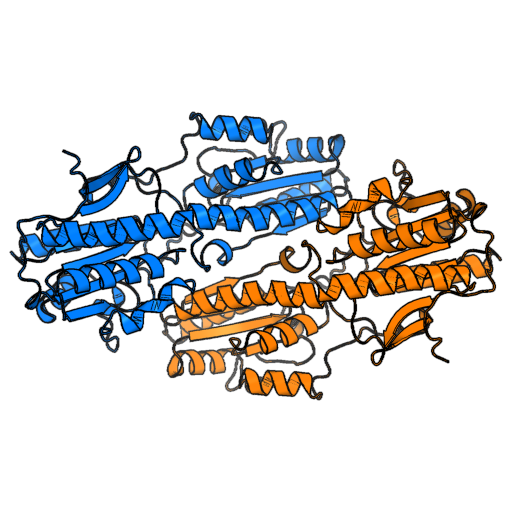ldseek 3Di:
DWDFFDFDPAFPDDLQPAAEEEFEEDDFFALQLLLVLLLQVLSVVSPHDHYWYQAAGQCSLADPPRDIHGDHNVVSVCVLQFGTHPRHYYYAHDDLVSSLVSCVVVVHAEYEYEEALLSLVSLLSNLVVCVVVVHNHFREYAHGDLQQWWPQFPGHFRVVLLLVLQLVLQVVQLVQFVPDQQEEREEEGERQQACSSQLSSLLVNLQAQETFIQVAAFACDDCLHPLVVSVVCCVPVRGHYYYYYQQGPQVVDDAPQDADNNRRGDGDGVQVVSVVVNVVVCVVVVHDYHYDYDYPDCVSGRGHGDPVSSVQSNSQSSSRNSCVRVSHHQWYFGHGPNGTTIDRSVVGNPGIHYDDCPDPSVVSSCVSSVRDRRD/DWDFFDFDPAFPDDLQPAAEEEFEEDDFFALQLLLVLLLQVLSVVSPHDHYWYQAAGQCSLADPPRDIHGDHNVVSVCVLQFGGHPRHYYAAHDDLVSSLVSCVVVVHQEYEYEEALLSLVSLLSNLVVCVVVVHNHFREYAHGDLQQWWPQFPGHFRVVLLLVLQLVLQVVQLVQFVVDQQEEREEEGERQQACSSQLSSLLVNLQAQETFIQVAAFACDDCLHPLVVSVVCCVPVRGHYYYYYQQGPQVVDDAPQDADNNRRGDGDGVQVVSVVVNVVVCVVVVHDYHYDYDYPDCVSGRGHGDPVSSVQSNVQSSSRNSCVRVSHHQWYFGHGPNGTTIDRSVVGNPGTHYDDCPDPSVVSSCVSSVRDRRD

Secondary structure (DSSP, 8-state):
--EEP---SS-SS-GGG-EEEEEE-SS--TTHHHHHHHHHHHHHHHT--EEEEESSGGGGGTSTTPPPEE--HHHHTTGGGSSS-TT-B-S----HHHHHHHHHHHT-SEEEEEESHHHHHHHHHHHHHHHHTT---EEEEEEB-SS--STT-S--BTHHHHHHHHHHHHHHHHHHHHHBTTEEEEEEE--TT--HHHHHHHHHHS--SEEE-TTS---SSSTTSHHHHHHHHHHHHS-EEEEEETTTTGGGS-----B-TTSPBPPP-HHHHHHHHHHHHHHHTT---EEEEE--GGGGTSS---HHHHHHHHHHHHHHHHHHHTT--SEEEEEETTEEEEEEGGGSSSS-----TTSHHHHHHHHHH------/--EEP---SS-SS-GGG-EEEEEE-SS--TTHHHHHHHHHHHHHHHT--EEEEESSGGGGGTSTTPPPEE--HHHHTTGGGSSS-TT-B-S----HHHHHHHHHHHT-SEEEEEESHHHHHHHHHHHHHHHHTT---EEEEEEB-SS--STT-S--BTHHHHHHHHHHHHHHHHHHHHHBTTEEEEEEE--TT--HHHHHHHHHHS--SEEE-TTS---SSSTTSHHHHHHHHHHHHS-EEEEEETTTTGGGS-----B-TTSPBPPP-HHHHHHHHHHHHHHHTT---EEEEE--GGGGTSS---HHHHHHHHHHHHHHHHHHHTT--SEEEEEETTEEEEEEGGGSSSS-----TTSHHHHHHHHHH------

pLDDT: mean 92.63, std 8.28, range [37.47, 98.81]

Nearest PDB structures (foldseek):
  6qu4-assembly1_A  TM=9.617E-01  e=2.925E-46  Trypanosoma brucei brucei
  6qu3-assembly1_D  TM=9.613E-01  e=1.360E-45  Trypanosoma brucei brucei
  6sy7-assembly2_F  TM=9.569E-01  e=1.689E-44  Trypanosoma brucei brucei
  6sy7-assembly1_C  TM=9.506E-01  e=1.689E-44  Trypanosoma brucei brucei
  6qu3-assembly1_A  TM=9.298E-01  e=3.124E-44  Trypanosoma brucei brucei

InterPro domains:
  IPR000023 Phosphofructokinase domain [PF00365] (20-322)
  IPR012004 Pyrophosphate-dependent phosphofructokinase TP0108-type [PIRSF000534] (2-374)
  IPR022953 ATP-dependent 6-phosphofructokinase [PR00476] (22-41)
  IPR022953 ATP-dependent 6-phosphofructokinase [PR00476] (107-123)
  IPR022953 ATP-dependent 6-phosphofructokinase [PR00476] (140-157)
  IPR022953 ATP-dependent 6-phosphofructokinase [PR00476] (158-176)
  IPR022953 ATP-dependent 6-phosphofructokinase [PR00476] (179-195)
  IPR022953 ATP-dependent 6-phosphofructokinase [PR00476] (197-214)
  IPR022953 ATP-dependent 6-phosphofructokinase [PR00476] (236-248)
  IPR035966 Phosphofructokinase superfamily [SSF53784] (2-374)
  IPR050929 Phosphofructokinase type A [PTHR45770] (2-374)

Radius of gyration: 28.84 Å; Cα contacts (8 Å, |Δi|>4): 1860; chains: 2; bounding box: 60×91×66 Å

Solvent-accessible surface area (backbone atoms only — not comparable to full-atom values): 36920 Å² total; per-residue (Å²): 131,75,46,74,61,54,90,66,95,68,61,67,59,61,36,76,74,37,25,36,36,39,32,33,28,42,73,71,24,16,27,46,22,33,24,53,33,26,35,48,47,46,38,44,72,65,45,35,71,45,36,32,30,27,34,27,9,59,41,26,52,69,45,85,89,51,63,73,38,82,52,47,62,78,75,36,67,65,46,46,78,40,39,17,39,92,46,16,19,26,69,44,64,74,57,57,66,55,45,50,50,37,38,59,75,68,55,46,33,32,39,38,41,35,12,36,56,71,42,43,47,50,45,38,50,43,32,52,52,33,54,74,68,70,46,82,52,25,28,32,29,36,55,37,32,46,37,52,35,51,35,83,44,72,60,31,41,10,23,65,34,24,25,56,44,43,31,52,54,48,49,19,27,43,28,50,6,65,16,28,66,33,4,31,8,38,33,38,34,68,25,66,84,24,22,47,38,43,49,52,21,37,53,70,63,62,68,35,38,38,80,44,28,44,75,54,81,68,36,57,64,64,90,46,7,49,54,46,51,50,50,52,35,35,73,75,70,36,31,45,22,37,39,33,15,43,42,17,60,55,86,79,45,80,74,81,80,45,57,48,86,73,65,45,74,57,77,58,66,43,58,62,52,49,53,52,52,52,51,52,50,32,58,72,72,71,42,80,65,46,74,44,72,36,42,54,62,54,56,39,27,30,32,51,40,39,72,69,23,41,52,50,21,39,53,38,19,39,31,33,50,28,40,42,36,60,59,44,51,36,29,27,30,46,36,39,88,91,34,55,27,44,41,56,35,78,73,36,55,75,55,74,34,64,62,54,79,86,34,69,67,45,49,50,35,38,64,63,30,65,47,76,74,27,107,131,77,46,74,61,54,89,64,94,69,60,68,59,59,35,76,74,39,24,36,36,38,30,34,28,45,73,71,23,17,27,46,21,33,23,54,33,26,32,47,45,46,40,44,72,66,45,36,71,45,35,32,30,29,34,27,8,60,40,26,51,70,44,85,89,51,60,72,38,83,53,48,60,78,75,36,67,63,47,47,76,40,38,17,35,91,45,15,18,27,69,44,64,74,57,59,67,56,45,50,49,36,38,60,76,68,55,47,32,32,39,38,41,36,12,36,57,72,43,42,47,50,45,38,50,41,32,52,51,33,54,74,68,69,46,84,51,23,27,33,30,37,54,37,31,46,37,52,34,51,36,83,44,71,60,30,38,10,24,66,34,24,25,55,44,44,31,53,54,49,50,19,27,42,28,50,7,67,14,29,62,35,4,32,8,38,35,38,34,69,25,65,84,24,22,46,35,43,49,53,21,36,52,70,62,62,67,35,39,38,79,43,29,44,77,54,80,67,36,56,65,64,89,48,7,51,54,47,51,50,51,51,36,34,70,75,69,36,30,46,22,37,40,32,15,43,42,17,58,54,86,81,45,82,76,82,82,45,58,48,84,74,65,45,73,57,75,59,66,43,59,63,51,48,53,51,51,52,53,50,50,31,59,72,73,70,44,80,65,46,74,44,72,36,44,55,61,56,56,38,29,29,32,51,39,38,74,69,20,39,53,51,20,39,52,38,19,39,31,34,51,27,39,41,36,60,59,44,51,34,27,26,29,43,34,40,91,91,33,54,25,44,41,55,34,79,73,36,55,73,54,76,35,64,62,54,77,86,36,70,67,45,49,51,34,38,64,64,29,64,48,77,74,26,108

Organism: Triticum turgidum subsp. durum (NCBI:txid4567)